Protein AF-A0A2N5S0I3-F1 (afdb_monomer)

Solvent-accessible surface area (backbone atoms only — not comparable to full-atom values): 38624 Å² total; per-residue (Å²): 100,49,62,32,92,34,66,67,57,40,51,52,34,51,76,71,46,48,54,56,57,40,43,75,73,69,25,54,80,53,72,51,59,60,51,45,71,62,30,78,52,90,48,49,40,50,68,74,39,75,43,82,37,72,44,98,67,57,59,81,46,45,40,16,62,63,24,46,56,44,64,47,60,72,86,56,54,69,64,59,71,75,59,86,74,89,84,85,80,82,85,80,83,92,78,94,83,71,90,64,74,63,64,80,65,67,85,49,103,80,73,74,86,73,96,64,52,72,68,46,53,49,79,81,74,84,47,69,39,79,85,39,67,46,60,30,87,74,47,55,67,39,41,63,46,70,42,77,63,81,67,60,88,69,83,73,96,52,75,64,59,63,48,29,37,44,77,58,48,30,79,44,52,42,26,59,54,90,45,59,40,37,42,60,61,71,58,41,46,50,48,46,49,41,46,65,32,30,35,50,75,45,76,40,76,89,75,32,28,45,36,39,78,95,45,66,48,72,71,49,55,66,64,65,95,73,79,80,73,89,71,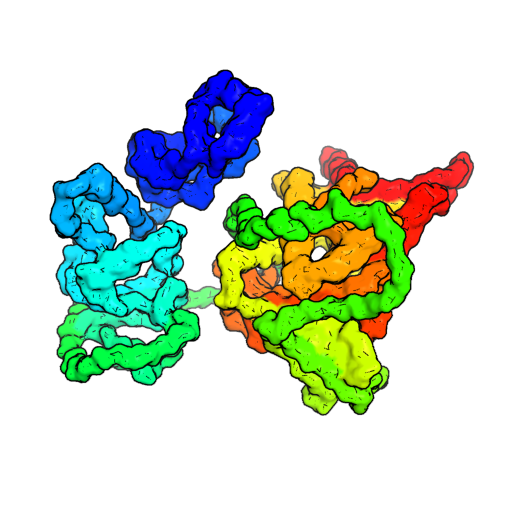92,76,80,92,78,92,80,88,72,80,66,70,71,75,88,89,87,90,86,85,86,86,85,82,91,76,88,85,68,102,76,74,57,62,63,37,57,51,55,51,46,64,68,51,69,60,81,90,68,80,85,76,87,81,72,87,80,80,82,86,88,90,85,85,93,76,90,81,89,84,91,75,89,80,76,80,83,70,75,91,78,81,67,70,42,77,48,64,37,51,76,96,32,63,44,56,89,57,81,87,57,76,58,84,45,74,66,56,46,69,76,66,35,46,82,43,62,63,52,32,37,39,34,22,47,66,93,56,70,70,48,35,43,37,34,50,46,41,55,91,77,48,53,75,59,54,51,48,50,54,49,43,41,51,51,52,56,60,52,43,62,59,37,27,59,68,60,90,79,54,100,41,64,74,43,50,45,41,36,58,52,37,49,40,49,46,92,50,60,65,36,35,34,29,38,68,58,33,46,72,41,46,33,51,33,52,75,68,70,71,61,54,72,68,58,52,48,48,51,39,35,54,44,39,44,51,53,35,51,56,39,39,75,77,40,46,72,57,40,50,55,31,27,48,55,30,58,79,58,68,50,62,34,38,43,52,55,51,77,92,63,86,82,61,94,52,52,35,41,16,19,35,39,41,30,32,65,41,40,19,33,38,67,40,56,54,70,49,64,47,57,63,31,48,36,39,36,38,49,21,40,18,77,90,63,50,58,75,83,59,59,65,56,34,83,66,91,74,63,57,42,66,42,32,41,34,39,44,44,44,30,34,30,43,53,72,55,83,48,58,31,40,36,42,35,38,28,33,37,54,78,43,41,31,32,34,32,64,35,47,30,85,87,46,43,41,36,42,40,38,36,36,52,40,40,43,38,71,32,52,54,33,47,49,28,47,75,73,64,66,32,64,33,72,78,55,91,95,52,78,84,48,72,33,37,76,33,26,43,65,55,44,49,57,51,15,54,54,50,50,62,54,75,78,106

pLDDT: mean 73.98, std 24.2, range [20.58, 98.06]

Radius of gyration: 30.07 Å; Cα contacts (8 Å, |Δi|>4): 1033; chains: 1; bounding box: 73×79×100 Å

Secondary structure (DSSP, 8-state):
-B--SSHHHHHHHHHTTHHHHHHHTTPPB--SS-HHHHT-SS--PPTT-EEEE--S---TTTTSTT-EEEE--HHHHHHHTT-------PPPPP----TTSGGGGTSSS--PPPSS-TTS-B-SSS-B-TTSGGGSTTGGG-SEEEE-STTTT-SS--THHHHHHHHTT--EEEESSSSSEE--HHHHHHHHHHHHTT---EEETTTTEEEETTEEPPPPEESS---------------------------PPPPP-PPPTT-THHHHHHHHHHHTS----S----TTSSS-------------------TTS-EEEEEE-GGGSS-S-TT-SS--HHHHHHHPEEE-SSEEEEEETTS---EEEEEEEGGGS-HHHHHHHHHHHHHHHHHHHHSPB-S--TTEEEEEEEEEEEEE-SSTTEEEEE---HHHHHHHHHTT---HHHHHHHHHHHHHHHHHHHHHH-HHHHHHHHHHHHHTTPPPTT-SSSS----TT---SEEEEEEEEEEE-SB---BS-SSEEEEEEEEE-TTT--TTS-SB--S----EE--EEEGGGTEEE-SSSSSEEEEEEE-TTTS-EEEPPEE-TTS-EEEEEEEEE-BHHHHHHHHHHHTT--BPPPPTTS--PBPEEE-HHHHHHHHHHHHHHHT-

InterPro domains:
  IPR000573 Aconitase A/isopropylmalate dehydratase small subunit, swivel domain [PF00694] (127-175)
  IPR001030 Aconitase/3-isopropylmalate dehydratase large subunit, alpha/beta/alpha domain [PF00330] (1-69)
  IPR015928 Aconitase/3-isopropylmalate dehydratase, swivel [G3DSA:3.20.19.10] (99-224)
  IPR015931 Aconitase/3-isopropylmalate dehydratase large subunit, alpha/beta/alpha, subdomain 1/3 [G3DSA:3.30.499.10] (1-74)
  IPR036008 Aconitase, iron-sulfur domain [SSF53732] (1-69)
  IPR046798 Tet-like 2OG-Fe(II) oxygenase [PF20515] (375-589)
  IPR050075 3-isopropylmalate dehydratase small subunit [PTHR43345] (126-212)

Foldseek 3Di:
DDADQAPVSVVVCVVVVVQVVCVVVVDDYDYHDCQQLQQPPPQADEAPAEEEDCRPDFPACRRHHNYGYDHDHPVPVVVVVVDDDDDDDDDDDDDDDDPNLPVVVVPDPDDDPDPAQRLQDAPSPPHGDCPRQCNDPPNVQDQEAQDLDPPPPPDDPDPSVVVSCVVSNHPYYEYCDDGFWHDHNVVSVVVVVLVVFVWDWDQPPPQQWIDTPVDIGDRTHTQDDDDPPDDDDDDDDDGDDDGDDDDDDDDDDDDDDDDDQPPLPLQLVVLVVVLPPDQDDPDDPPPPPPDDPDDDDDDDDDDDDDPDDDPPQQEAEDAQEPVQLAQPDVVDFFDDPVNLVPFFDEDEAAWYFYHHDPGDTFKIKGFDFPSNDDPSLNSLVSLLLSLVVVVCLWAPWDPDDPWWDDFTKTKAFKDADPALQAGIEGDTDLVSVLVCVVVVNDDPVVNLVSQVSNLQSVLVVCCVRPVPLQVLQQCLCVVLVAAFRSDQDPPDDDDPSGRFGMKMKTKDQIKTTWDFAQFPRQKKKKKKFKAFDSRPDDSPDDGGCNDDFQKDAFWKDQSSRSYIYDPGPRSGMMIMIGRRNPTTMITTGMAHPVNGIMMMMMMGGHHPSSSVSSNCQVVQVSFGDDDPPDDTDHRHYYGNVNSVVSSVVVSVVVVD

Mean predicted aligned error: 19.18 Å

Organism: NCBI:txid200324

Nearest PDB structures (foldseek):
  7cy6-assembly1_A  TM=6.545E-01  e=6.826E-10  Escherichia coli
  7cy4-assembly1_A  TM=6.310E-01  e=7.232E-10  Escherichia coli BL21(DE3)
  7cy8-assembly1_A  TM=5.739E-01  e=5.739E-10  Escherichia coli
  7cy5-assembly1_A  TM=5.444E-01  e=1.148E-09  Escherichia coli
  8h68-assembly1_A  TM=5.469E-01  e=3.647E-03  Escherichia coli

Sequence (656 aa):
MVVPGSGLVKLQAEEEGLDCIFKDAGFDWREAGYSMWLGMNPDQLKPGERCASTSNRNFEGRQGPGGRTRALRWLLLLPSMADSPTLEISKPPLEYTSPKLLVKQLDRPSLRPSTVPFPALSTGKEELIPDFVLNREPFNQAKILIVTGPNFGCGSSREHAPWALLDFGVTCVIATRMLPLILPQKEVDQLARLASEGNEVEVDLVNQQVRAADFVSPPWRMANNWSLDPVDWDHGNFGAKFVFSGGNQYIPPPRGRRSRRGYCMRRFERYRQNALAPHVASGSTTAALENNEEDLRDGDSNSDTEATSDPNDGTHFYFVPRYRQEDPEPGEPITTPETLAARYKRLSFGRVVIAPRGGESFCKASWIPFDTMSPEETLGWQKLVCYLIERTHYVNEVEVNGSLLGGCMWADGWRKSTTRAESFGRYCSVTKLVLLMSLAQYNQQDEAAAAREATEFIAKSLMLVSPGVFEAYRKILIDNNLPAMAHMEYPTPYNTFDFASFLTFTMYDFYNAPHKDSDKNFWTLVIWIPIFNPLTSKDDDPILADVGFDMVGGQFTFRDFQVYLDLKEVLGVTVCIFKSTEVKHQTLPGSSPSKKYTRIGFSCQMSQRMTEAVIAHLNGTAKKANKKGKGPAKAKVAGQQKQIENAERALKKQKK

Structure (mmCIF, N/CA/C/O backbone):
data_AF-A0A2N5S0I3-F1
#
_entry.id   AF-A0A2N5S0I3-F1
#
loop_
_atom_site.group_PDB
_atom_site.id
_atom_site.type_symbol
_atom_site.label_atom_id
_atom_site.label_alt_id
_atom_site.label_comp_id
_atom_site.label_asym_id
_atom_site.label_entity_id
_atom_site.label_seq_id
_atom_site.pdbx_PDB_ins_code
_atom_site.Cartn_x
_atom_site.Cartn_y
_atom_site.Cartn_z
_atom_site.occupancy
_atom_site.B_iso_or_equiv
_atom_site.auth_seq_id
_atom_site.auth_comp_id
_atom_site.auth_asym_id
_atom_site.auth_atom_id
_atom_site.pdbx_PDB_model_num
ATOM 1 N N . MET A 1 1 ? -36.299 12.882 -12.764 1.00 85.56 1 MET A N 1
ATOM 2 C CA . MET A 1 1 ? -36.358 11.557 -13.422 1.00 85.56 1 MET A CA 1
ATOM 3 C C . MET A 1 1 ? -35.409 10.581 -12.740 1.00 85.56 1 MET A C 1
ATOM 5 O O . MET A 1 1 ? -34.348 11.011 -12.298 1.00 85.56 1 MET A O 1
ATOM 9 N N . VAL A 1 2 ? -35.766 9.300 -12.695 1.00 88.19 2 VAL A N 1
ATOM 10 C CA . VAL A 1 2 ? -34.923 8.172 -12.275 1.00 88.19 2 VAL A CA 1
ATOM 11 C C . VAL A 1 2 ? -34.934 7.126 -13.391 1.00 88.19 2 VAL A C 1
ATOM 13 O O . VAL A 1 2 ? -35.965 6.891 -14.019 1.00 88.19 2 VAL A O 1
ATOM 16 N N . VAL A 1 3 ? -33.772 6.531 -13.659 1.00 89.50 3 VAL A N 1
ATOM 17 C CA . VAL A 1 3 ? -33.562 5.541 -14.722 1.00 89.50 3 VAL A CA 1
ATOM 18 C C . VAL A 1 3 ? -32.830 4.346 -14.099 1.00 89.50 3 VAL A C 1
ATOM 20 O O . VAL A 1 3 ? -31.669 4.507 -13.710 1.00 89.50 3 VAL A O 1
ATOM 23 N N . PRO A 1 4 ? -33.478 3.179 -13.938 1.00 86.06 4 PRO A N 1
ATOM 24 C CA . PRO A 1 4 ? -32.843 1.993 -13.367 1.00 86.06 4 PRO A CA 1
ATOM 25 C C . PRO A 1 4 ? -31.679 1.478 -14.225 1.00 86.06 4 PRO A C 1
ATOM 27 O O . PRO A 1 4 ? -31.696 1.578 -15.452 1.00 86.06 4 PRO A O 1
ATOM 30 N N . GLY A 1 5 ? -30.662 0.897 -13.581 1.00 81.94 5 GLY A N 1
ATOM 31 C CA . GLY A 1 5 ? -29.480 0.368 -14.276 1.00 81.94 5 GLY A CA 1
ATOM 32 C C . GLY A 1 5 ? -29.733 -0.929 -15.057 1.00 81.94 5 GLY A C 1
ATOM 33 O O . GLY A 1 5 ? -29.006 -1.227 -16.000 1.00 81.94 5 GLY A O 1
ATOM 34 N N . SER A 1 6 ? -30.761 -1.692 -14.681 1.00 86.88 6 SER A N 1
ATOM 35 C CA . SER A 1 6 ? -31.207 -2.912 -15.361 1.00 86.88 6 SER A CA 1
ATOM 36 C C . SER A 1 6 ? -32.689 -3.172 -15.072 1.00 86.88 6 SER A C 1
ATOM 38 O O . SER A 1 6 ? -33.254 -2.587 -14.145 1.00 86.88 6 SER A O 1
ATOM 40 N N . GLY A 1 7 ? -33.316 -4.069 -15.841 1.00 87.75 7 GLY A N 1
ATOM 41 C CA . GLY A 1 7 ? -34.689 -4.515 -15.572 1.00 87.75 7 GLY A CA 1
ATOM 42 C C . GLY A 1 7 ? -34.838 -5.203 -14.210 1.00 87.75 7 GLY A C 1
ATOM 43 O O . GLY A 1 7 ? -35.818 -4.964 -13.521 1.00 87.75 7 GLY A O 1
ATOM 44 N N . LEU A 1 8 ? -33.833 -5.971 -13.771 1.00 86.25 8 LEU A N 1
ATOM 45 C CA . LEU A 1 8 ? -33.833 -6.624 -12.453 1.00 86.25 8 LEU A CA 1
ATOM 46 C C . LEU A 1 8 ? -33.820 -5.603 -11.305 1.00 86.25 8 LEU A C 1
ATOM 48 O O . LEU A 1 8 ? -34.614 -5.712 -10.380 1.00 86.25 8 LEU A O 1
ATOM 52 N N . VAL A 1 9 ? -32.976 -4.567 -11.402 1.00 88.62 9 VAL A N 1
ATOM 53 C CA . VAL A 1 9 ? -32.937 -3.475 -10.410 1.00 88.62 9 VAL A CA 1
ATOM 54 C C . VAL A 1 9 ? -34.246 -2.684 -10.405 1.00 88.62 9 VAL A C 1
ATOM 56 O O . VAL A 1 9 ? -34.667 -2.219 -9.352 1.00 88.62 9 VAL A O 1
ATOM 59 N N . LYS A 1 10 ? -34.899 -2.532 -11.565 1.00 91.12 10 LYS A N 1
ATOM 60 C CA . LYS A 1 10 ? -36.222 -1.906 -11.652 1.00 91.12 10 LYS A CA 1
ATOM 61 C C . LYS A 1 10 ? -37.279 -2.732 -10.913 1.00 91.12 10 LYS A C 1
ATOM 63 O O . LYS A 1 10 ? -37.945 -2.176 -10.051 1.00 91.12 10 LYS A O 1
ATOM 68 N N . LEU A 1 11 ? -37.381 -4.027 -11.219 1.00 90.31 11 LEU A N 1
ATOM 69 C CA . LEU A 1 11 ? -38.346 -4.939 -10.596 1.00 90.31 11 LEU A CA 1
ATOM 70 C C . LEU A 1 11 ? -38.172 -4.975 -9.074 1.00 90.31 11 LEU A C 1
ATOM 72 O O . LEU A 1 11 ? -39.132 -4.730 -8.357 1.00 90.31 11 LEU A O 1
ATOM 76 N N . GLN A 1 12 ? -36.941 -5.155 -8.585 1.00 91.81 12 GLN A N 1
ATOM 77 C CA . GLN A 1 12 ? -36.660 -5.131 -7.148 1.00 91.81 12 GLN A CA 1
ATOM 78 C C . GLN A 1 12 ? -37.037 -3.782 -6.507 1.00 91.81 12 GLN A C 1
ATOM 80 O O . GLN A 1 12 ? -37.639 -3.751 -5.440 1.00 91.81 12 GLN A O 1
ATOM 85 N N . ALA A 1 13 ? -36.728 -2.651 -7.152 1.00 90.31 13 ALA A N 1
ATOM 86 C CA . ALA A 1 13 ? -37.087 -1.332 -6.628 1.00 90.31 13 ALA A CA 1
ATOM 87 C C . ALA A 1 13 ? -38.607 -1.065 -6.630 1.00 90.31 13 ALA A C 1
ATOM 89 O O . ALA A 1 13 ? -39.081 -0.266 -5.825 1.00 90.31 13 ALA A O 1
ATOM 90 N N . GLU A 1 14 ? -39.362 -1.711 -7.520 1.00 93.88 14 GLU A N 1
ATOM 91 C CA . GLU A 1 14 ? -40.829 -1.672 -7.566 1.00 93.88 14 GLU A CA 1
ATOM 92 C C . GLU A 1 14 ? -41.446 -2.613 -6.511 1.00 93.88 14 GLU A C 1
ATOM 94 O O . GLU A 1 14 ? -42.393 -2.225 -5.831 1.00 93.88 14 GLU A O 1
ATOM 99 N N . GLU A 1 15 ? -40.861 -3.793 -6.276 1.00 93.06 15 GLU A N 1
ATOM 100 C CA . GLU A 1 15 ? -41.218 -4.695 -5.165 1.00 93.06 15 GLU A CA 1
ATOM 101 C C . GLU A 1 15 ? -40.942 -4.066 -3.785 1.00 93.06 15 GLU A C 1
ATOM 103 O O . GLU A 1 15 ? -41.744 -4.204 -2.862 1.00 93.06 15 GLU A O 1
ATOM 108 N N . GLU A 1 16 ? -39.841 -3.319 -3.649 1.00 92.25 16 GLU A N 1
ATOM 109 C CA . GLU A 1 16 ? -39.495 -2.534 -2.455 1.00 92.25 16 GLU A CA 1
ATOM 110 C C . GLU A 1 16 ? -40.288 -1.207 -2.344 1.00 92.25 16 GLU A C 1
ATOM 112 O O . GLU A 1 16 ? -40.135 -0.474 -1.363 1.00 92.25 16 GLU A O 1
ATOM 117 N N . GLY A 1 17 ? -41.137 -0.873 -3.327 1.00 90.81 17 GLY A N 1
ATOM 118 C CA . GLY A 1 17 ? -41.983 0.332 -3.341 1.00 90.81 17 GLY A CA 1
ATOM 119 C C . GLY A 1 17 ? -41.231 1.663 -3.495 1.00 90.81 17 GLY A C 1
ATOM 120 O O . GLY A 1 17 ? -41.794 2.737 -3.256 1.00 90.81 17 GLY A O 1
ATOM 121 N N . LEU A 1 18 ? -39.954 1.624 -3.886 1.00 88.56 18 LEU A N 1
ATOM 122 C CA . LEU A 1 18 ? -39.118 2.811 -4.082 1.00 88.56 18 LEU A CA 1
ATOM 123 C C . LEU A 1 18 ? -39.609 3.661 -5.259 1.00 88.56 18 LEU A C 1
ATOM 125 O O . LEU A 1 18 ? -39.498 4.887 -5.224 1.00 88.56 18 LEU A O 1
ATOM 129 N N . ASP A 1 19 ? -40.167 3.028 -6.291 1.00 91.81 19 ASP A N 1
ATOM 130 C CA . ASP A 1 19 ? -40.729 3.708 -7.458 1.00 91.81 19 ASP A CA 1
ATOM 131 C C . ASP A 1 19 ? -41.844 4.693 -7.066 1.00 91.81 19 ASP A C 1
ATOM 133 O O . ASP A 1 19 ? -41.875 5.816 -7.570 1.00 91.81 19 ASP A O 1
ATOM 137 N N . CYS A 1 20 ? -42.709 4.303 -6.125 1.00 89.56 20 CYS A N 1
ATOM 138 C CA . CYS A 1 20 ? -43.779 5.124 -5.571 1.00 89.56 20 CYS A CA 1
ATOM 139 C C . CYS A 1 20 ? -43.190 6.336 -4.843 1.00 89.56 20 CYS A C 1
ATOM 141 O O . CYS A 1 20 ? -43.544 7.468 -5.161 1.00 89.56 20 CYS A O 1
ATOM 143 N N . ILE A 1 21 ? -42.197 6.120 -3.972 1.00 88.12 21 ILE A N 1
ATOM 144 C CA . ILE A 1 21 ? -41.505 7.195 -3.239 1.00 88.12 21 ILE A CA 1
ATOM 145 C C . ILE A 1 21 ? -40.882 8.218 -4.205 1.00 88.12 21 ILE A C 1
ATOM 147 O O . ILE A 1 21 ? -40.972 9.426 -3.979 1.00 88.12 21 ILE A O 1
ATOM 151 N N . PHE A 1 22 ? -40.264 7.766 -5.302 1.00 85.19 22 PHE A N 1
ATOM 152 C CA . PHE A 1 22 ? -39.682 8.672 -6.295 1.00 85.19 22 PHE A CA 1
ATOM 153 C C . PHE A 1 22 ? -40.739 9.393 -7.146 1.00 85.19 22 PHE A C 1
ATOM 155 O O . PHE A 1 22 ? -40.568 10.582 -7.425 1.00 85.19 22 PHE A O 1
ATOM 162 N N . LYS A 1 23 ? -41.836 8.724 -7.525 1.00 88.94 23 LYS A N 1
ATOM 163 C CA . LYS A 1 23 ? -42.968 9.345 -8.240 1.00 88.94 23 LYS A CA 1
ATOM 164 C C . LYS A 1 23 ? -43.645 10.419 -7.382 1.00 88.94 23 LYS A C 1
ATOM 166 O O . LYS A 1 23 ? -43.850 11.528 -7.871 1.00 88.94 23 LYS A O 1
ATOM 171 N N . ASP A 1 24 ? -43.890 10.134 -6.104 1.00 85.00 24 ASP A N 1
ATOM 172 C CA . ASP A 1 24 ? -44.462 11.073 -5.129 1.00 85.00 24 ASP A CA 1
ATOM 173 C C . ASP A 1 24 ? -43.544 12.284 -4.893 1.00 85.00 24 ASP A C 1
ATOM 175 O O . ASP A 1 24 ? -44.010 13.414 -4.754 1.00 85.00 24 ASP A O 1
ATOM 179 N N . ALA A 1 25 ? -42.223 12.078 -4.940 1.00 77.19 25 ALA A N 1
ATOM 180 C CA . ALA A 1 25 ? -41.222 13.147 -4.923 1.00 77.19 25 ALA A CA 1
ATOM 181 C C . ALA A 1 25 ? -41.083 13.908 -6.266 1.00 77.19 25 ALA A C 1
ATOM 183 O O . ALA A 1 25 ? -40.170 14.723 -6.419 1.00 77.19 25 ALA A O 1
ATOM 184 N N . GLY A 1 26 ? -41.954 13.655 -7.250 1.00 83.88 26 GLY A N 1
ATOM 185 C CA . GLY A 1 26 ? -41.998 14.364 -8.533 1.00 83.88 26 GLY A CA 1
ATOM 186 C C . GLY A 1 26 ? -40.985 13.889 -9.582 1.00 83.88 26 GLY A C 1
ATOM 187 O O . GLY A 1 26 ? -40.691 14.623 -10.528 1.00 83.88 26 GLY A O 1
ATOM 188 N N . PHE A 1 27 ? -40.416 12.687 -9.445 1.00 83.81 27 PHE A N 1
ATOM 189 C CA . PHE A 1 27 ? -39.495 12.134 -10.439 1.00 83.81 27 PHE A CA 1
ATOM 190 C C . PHE A 1 27 ? -40.229 11.256 -11.458 1.00 83.81 27 PHE A C 1
ATOM 192 O O . PHE A 1 27 ? -40.819 10.243 -11.096 1.00 83.81 27 PHE A O 1
ATOM 199 N N . ASP A 1 28 ? -40.046 11.537 -12.755 1.00 86.50 28 ASP A N 1
ATOM 200 C CA . ASP A 1 28 ? -40.369 10.549 -13.792 1.00 86.50 28 ASP A CA 1
ATOM 201 C C . ASP A 1 28 ? -39.620 9.232 -13.537 1.00 86.50 28 ASP A C 1
ATOM 203 O O . ASP A 1 28 ? -38.385 9.211 -13.583 1.00 86.50 28 ASP A O 1
ATOM 207 N N . TRP A 1 29 ? -40.345 8.136 -13.340 1.00 90.12 29 TRP A N 1
ATOM 208 C CA . TRP A 1 29 ? -39.787 6.786 -13.302 1.00 90.12 29 TRP A CA 1
ATOM 209 C C . TRP A 1 29 ? -39.716 6.224 -14.727 1.00 90.12 29 TRP A C 1
ATOM 211 O O . TRP A 1 29 ? -40.718 6.243 -15.444 1.00 90.12 29 TRP A O 1
ATOM 221 N N . ARG A 1 30 ? -38.535 5.789 -15.181 1.00 87.75 30 ARG A N 1
ATOM 222 C CA . ARG A 1 30 ? -38.295 5.369 -16.576 1.00 87.75 30 ARG A CA 1
ATOM 223 C C . ARG A 1 30 ? -37.943 3.886 -16.692 1.00 87.75 30 ARG A C 1
ATOM 225 O O . ARG A 1 30 ? -37.594 3.234 -15.712 1.00 87.75 30 ARG A O 1
ATOM 232 N N . GLU A 1 31 ? -38.000 3.368 -17.917 1.00 87.12 31 GLU A N 1
ATOM 233 C CA . GLU A 1 31 ? -37.421 2.062 -18.243 1.00 87.12 31 GLU A CA 1
ATOM 234 C C . GLU A 1 31 ? -35.901 2.052 -18.078 1.00 87.12 31 GLU A C 1
ATOM 236 O O . GLU A 1 31 ? -35.237 3.084 -18.210 1.00 87.12 31 GLU A O 1
ATOM 241 N N . ALA A 1 32 ? -35.348 0.867 -17.820 1.00 84.38 32 ALA A N 1
ATOM 242 C CA . ALA A 1 32 ? -33.910 0.682 -17.720 1.00 84.38 32 ALA A CA 1
ATOM 243 C C . ALA A 1 32 ? -33.221 0.946 -19.070 1.00 84.38 32 ALA A C 1
ATOM 245 O O . ALA A 1 32 ? -33.622 0.413 -20.105 1.00 84.38 32 ALA A O 1
ATOM 246 N N . GLY A 1 33 ? -32.165 1.762 -19.070 1.00 78.75 33 GLY A N 1
ATOM 247 C CA . GLY A 1 33 ? -31.430 2.098 -20.289 1.00 78.75 33 GLY A CA 1
ATOM 248 C C . GLY A 1 33 ? -30.601 3.375 -20.177 1.00 78.75 33 GLY A C 1
ATOM 249 O O . GLY A 1 33 ? -30.494 3.993 -19.122 1.00 78.75 33 GLY A O 1
ATOM 250 N N . TYR A 1 34 ? -29.998 3.797 -21.290 1.00 72.81 34 TYR A N 1
ATOM 251 C CA . TYR A 1 34 ? -29.042 4.908 -21.271 1.00 72.81 34 TYR A CA 1
ATOM 252 C C . TYR A 1 34 ? -29.669 6.307 -21.142 1.00 72.81 34 TYR A C 1
ATOM 254 O O . TYR A 1 34 ? -28.993 7.205 -20.644 1.00 72.81 34 TYR A O 1
ATOM 262 N N . SER A 1 35 ? -30.916 6.520 -21.591 1.00 83.56 35 SER A N 1
ATOM 263 C CA . SER A 1 35 ? -31.667 7.789 -21.447 1.00 83.56 35 SER A CA 1
ATOM 264 C C . SER A 1 35 ? -30.775 9.045 -21.647 1.00 83.56 35 SER A C 1
ATOM 266 O O . SER A 1 35 ? -30.000 9.124 -22.608 1.00 83.56 35 SER A O 1
ATOM 268 N N . MET A 1 36 ? -30.825 10.015 -20.731 1.00 80.31 36 MET A N 1
ATOM 269 C CA . MET A 1 36 ? -30.060 11.264 -20.757 1.00 80.31 36 MET A CA 1
ATOM 270 C C . MET A 1 36 ? -28.537 11.073 -20.586 1.00 80.31 36 MET A C 1
ATOM 272 O O . MET A 1 36 ? -27.777 11.971 -20.936 1.00 80.31 36 MET A O 1
ATOM 276 N N . TRP A 1 37 ? -28.031 9.930 -20.097 1.00 75.06 37 TRP A N 1
ATOM 277 C CA . TRP A 1 37 ? -26.577 9.663 -20.008 1.00 75.06 37 TRP A CA 1
ATOM 278 C C . TRP A 1 37 ? -25.923 9.544 -21.396 1.00 75.06 37 TRP A C 1
ATOM 280 O O . TRP A 1 37 ? -24.782 9.983 -21.616 1.00 75.06 37 TRP A O 1
ATOM 290 N N . LEU A 1 38 ? -26.665 8.966 -22.347 1.00 72.75 38 LEU A N 1
ATOM 291 C CA . LEU A 1 38 ? -26.295 8.935 -23.760 1.00 72.75 38 LEU A CA 1
ATOM 292 C C . LEU A 1 38 ? -26.953 10.066 -24.555 1.00 72.75 38 LEU A C 1
ATOM 294 O O . LEU A 1 38 ? -26.378 10.466 -25.562 1.00 72.75 38 LEU A O 1
ATOM 298 N N . GLY A 1 39 ? -28.087 10.623 -24.114 1.00 67.31 39 GLY A N 1
ATOM 299 C CA . GLY A 1 39 ? -28.707 11.821 -24.700 1.00 67.31 39 GLY A CA 1
ATOM 300 C C . GLY A 1 39 ? -29.054 11.667 -26.184 1.00 67.31 39 GLY A C 1
ATOM 301 O O . GLY A 1 39 ? -28.831 12.592 -26.961 1.00 67.31 39 GLY A O 1
ATOM 302 N N . MET A 1 40 ? -29.483 10.468 -26.588 1.00 64.94 40 MET A N 1
ATOM 303 C CA . MET A 1 40 ? -29.956 10.153 -27.948 1.00 64.94 40 MET A CA 1
ATOM 304 C C . MET A 1 40 ? -31.487 10.054 -28.025 1.00 64.94 40 MET A C 1
ATOM 306 O O . MET A 1 40 ? -32.068 10.327 -29.071 1.00 64.94 40 MET A O 1
ATOM 310 N N . ASN A 1 41 ? -32.130 9.749 -26.897 1.00 70.12 41 ASN A N 1
ATOM 311 C CA . ASN A 1 41 ? -33.582 9.685 -26.735 1.00 70.12 41 ASN A CA 1
ATOM 312 C C . ASN A 1 41 ? -34.166 11.111 -26.560 1.00 70.12 41 ASN A C 1
ATOM 314 O O . ASN A 1 41 ? -33.388 12.064 -26.456 1.00 70.12 41 ASN A O 1
ATOM 318 N N . PRO A 1 42 ? -35.500 11.295 -26.468 1.00 75.25 42 PRO A N 1
ATOM 319 C CA . PRO A 1 42 ? -36.114 12.596 -26.154 1.00 75.25 42 PRO A CA 1
ATOM 320 C C . PRO A 1 42 ? -35.674 13.218 -24.815 1.00 75.25 42 PRO A C 1
ATOM 322 O O . PRO A 1 42 ? -35.880 14.408 -24.599 1.00 75.25 42 PRO A O 1
ATOM 325 N N . ASP A 1 43 ? -35.041 12.431 -23.940 1.00 80.62 43 ASP A N 1
ATOM 326 C CA . ASP A 1 43 ? -34.468 12.854 -22.659 1.00 80.62 43 ASP A CA 1
ATOM 327 C C . ASP A 1 43 ? -33.201 13.711 -22.865 1.00 80.62 43 ASP A C 1
ATOM 329 O O . ASP A 1 43 ? -32.067 13.240 -22.720 1.00 80.62 43 ASP A O 1
ATOM 333 N N . GLN A 1 44 ? -33.400 14.971 -23.255 1.00 79.69 44 GLN A N 1
ATOM 334 C CA . GLN A 1 44 ? -32.355 15.964 -23.519 1.00 79.69 44 GLN A CA 1
ATOM 335 C C . GLN A 1 44 ? -32.691 17.310 -22.869 1.00 79.69 44 GLN A C 1
ATOM 337 O O . GLN A 1 44 ? -33.843 17.738 -22.846 1.00 79.69 44 GLN A O 1
ATOM 342 N N . LEU A 1 45 ? -31.653 18.001 -22.402 1.00 79.69 45 LEU A N 1
ATOM 343 C CA . LEU A 1 45 ? -31.714 19.376 -21.921 1.00 79.69 45 LEU A CA 1
ATOM 344 C C . LEU A 1 45 ? -31.889 20.349 -23.086 1.00 79.69 45 LEU A C 1
ATOM 346 O O . LEU A 1 45 ? -31.227 20.232 -24.123 1.00 79.69 45 LEU A O 1
ATOM 350 N N . LYS A 1 46 ? -32.727 21.361 -22.887 1.00 82.25 46 LYS A N 1
ATOM 351 C CA . LYS A 1 46 ? -32.843 22.502 -23.799 1.00 82.25 46 LYS A CA 1
ATOM 352 C C . LYS A 1 46 ? -31.702 23.503 -23.554 1.00 82.25 46 LYS A C 1
ATOM 354 O O . LYS A 1 46 ? -31.108 23.514 -22.470 1.00 82.25 46 LYS A O 1
ATOM 359 N N . PRO A 1 47 ? -31.399 24.388 -24.522 1.00 79.56 47 PRO A N 1
ATOM 360 C CA . PRO A 1 47 ? -30.410 25.443 -24.332 1.00 79.56 47 PRO A CA 1
ATOM 361 C C . PRO A 1 47 ? -30.686 26.275 -23.071 1.00 79.56 47 PRO A C 1
ATOM 363 O O . PRO A 1 47 ? -31.789 26.784 -22.884 1.00 79.56 47 PRO A O 1
ATOM 366 N N . GLY A 1 48 ? -29.681 26.415 -22.204 1.00 72.06 48 GLY A N 1
ATOM 367 C CA . GLY A 1 48 ? -29.783 27.153 -20.940 1.00 72.06 48 GLY A CA 1
ATOM 368 C C . GLY A 1 48 ? -30.310 26.352 -19.741 1.00 72.06 48 GLY A C 1
ATOM 369 O O . GLY A 1 48 ? -30.077 26.778 -18.606 1.00 72.06 48 GLY A O 1
ATOM 370 N N . GLU A 1 49 ? -30.940 25.188 -19.944 1.00 78.88 49 GLU A N 1
ATOM 371 C CA . GLU A 1 49 ? -31.350 24.312 -18.839 1.00 78.88 49 GLU A CA 1
ATOM 372 C C . GLU A 1 49 ? -30.120 23.751 -18.100 1.00 78.88 49 GLU A C 1
ATOM 374 O O . GLU A 1 49 ? -29.062 23.481 -18.685 1.00 78.88 49 GLU A O 1
ATOM 379 N N . ARG A 1 50 ? -30.253 23.592 -16.778 1.00 74.62 50 ARG A N 1
ATOM 380 C CA . ARG A 1 50 ? -29.202 23.077 -15.892 1.00 74.62 50 ARG A CA 1
ATOM 381 C C . ARG A 1 50 ? -29.633 21.740 -15.301 1.00 74.62 50 ARG A C 1
ATOM 383 O O . ARG A 1 50 ? -30.756 21.614 -14.828 1.00 74.62 50 ARG A O 1
ATOM 390 N N . CYS A 1 51 ? -28.725 20.771 -15.279 1.00 78.31 51 CYS A N 1
ATOM 391 C CA . CYS A 1 51 ? -28.972 19.440 -14.737 1.00 78.31 51 CYS A CA 1
ATOM 392 C C . CYS A 1 51 ? -27.972 19.083 -13.634 1.00 78.31 51 CYS A C 1
ATOM 394 O O . CYS A 1 51 ? -26.771 19.332 -13.754 1.00 78.31 51 CYS A O 1
ATOM 396 N N . ALA A 1 52 ? -28.478 18.439 -12.588 1.00 73.69 52 ALA A N 1
ATOM 397 C CA . ALA A 1 52 ? -27.705 17.653 -11.641 1.00 73.69 52 ALA A CA 1
ATOM 398 C C . ALA A 1 52 ? -27.918 16.171 -11.989 1.00 73.69 52 ALA A C 1
ATOM 400 O O . ALA A 1 52 ? -29.060 15.722 -12.056 1.00 73.69 52 ALA A O 1
ATOM 401 N N . SER A 1 53 ? -26.848 15.414 -12.243 1.00 74.31 53 SER A N 1
ATOM 402 C CA . SER A 1 53 ? -26.960 14.027 -12.721 1.00 74.31 53 SER A CA 1
ATOM 403 C C . SER A 1 53 ? -25.964 13.092 -12.043 1.00 74.31 53 SER A C 1
ATOM 405 O O . SER A 1 53 ? -24.818 13.468 -11.816 1.00 74.31 53 SER A O 1
ATOM 407 N N . THR A 1 54 ? -26.367 11.846 -11.787 1.00 73.31 54 THR A N 1
ATOM 408 C CA . THR A 1 54 ? -25.475 10.758 -11.340 1.00 73.31 54 THR A CA 1
ATOM 409 C C . THR A 1 54 ? -24.609 10.172 -12.462 1.00 73.31 54 THR A C 1
ATOM 411 O O . THR A 1 54 ? -23.821 9.258 -12.228 1.00 73.31 54 THR A O 1
ATOM 414 N N . SER A 1 55 ? -24.724 10.690 -13.690 1.00 71.38 55 SER A N 1
ATOM 415 C CA . SER A 1 55 ? -23.918 10.276 -14.839 1.00 71.38 55 SER A CA 1
ATOM 416 C C . SER A 1 55 ? -22.422 10.548 -14.650 1.00 71.38 55 SER A C 1
ATOM 418 O O . SER A 1 55 ? -22.033 11.665 -14.315 1.00 71.38 55 SER A O 1
ATOM 420 N N . ASN A 1 56 ? -21.572 9.590 -15.025 1.00 66.12 56 ASN A N 1
ATOM 421 C CA . ASN A 1 56 ? -20.109 9.726 -14.992 1.00 66.12 56 ASN A CA 1
ATOM 422 C C . ASN A 1 56 ? -19.491 10.615 -16.103 1.00 66.12 56 ASN A C 1
ATOM 424 O O . ASN A 1 56 ? -18.270 10.653 -16.225 1.00 66.12 56 ASN A O 1
ATOM 428 N N . ARG A 1 57 ? -20.289 11.288 -16.952 1.00 65.81 57 ARG A N 1
ATOM 429 C CA . ARG A 1 57 ? -19.808 12.085 -18.102 1.00 65.81 57 ARG A CA 1
ATOM 430 C C . ARG A 1 57 ? -20.693 13.304 -18.364 1.00 65.81 57 ARG A C 1
ATOM 432 O O . ARG A 1 57 ? -21.871 13.135 -18.661 1.00 65.81 57 ARG A O 1
ATOM 439 N N . ASN A 1 58 ? -20.108 14.502 -18.368 1.00 73.25 58 ASN A N 1
ATOM 440 C CA . ASN A 1 58 ? -20.811 15.778 -18.567 1.00 73.25 58 ASN A CA 1
ATOM 441 C C . ASN A 1 58 ? -20.172 16.698 -19.635 1.00 73.25 58 ASN A C 1
ATOM 443 O O . ASN A 1 58 ? -20.282 17.917 -19.535 1.00 73.25 58 ASN A O 1
ATOM 447 N N . PHE A 1 59 ? -19.514 16.123 -20.652 1.00 68.44 59 PHE A N 1
ATOM 448 C CA . PHE A 1 59 ? -18.955 16.862 -21.798 1.00 68.44 59 PHE A CA 1
ATOM 449 C C . PHE A 1 59 ? -19.972 17.821 -22.445 1.00 68.44 59 PHE A C 1
ATOM 451 O O . PHE A 1 59 ? -21.171 17.530 -22.481 1.00 68.44 59 PHE A O 1
ATOM 458 N N . GLU A 1 60 ? -19.500 18.937 -23.006 1.00 64.19 60 GLU A N 1
ATOM 459 C CA . GLU A 1 60 ? -20.374 19.936 -23.629 1.00 64.19 60 GLU A CA 1
ATOM 460 C C . GLU A 1 60 ? -21.230 19.332 -24.760 1.00 64.19 60 GLU A C 1
ATOM 462 O O . GLU A 1 60 ? -20.797 18.471 -25.532 1.00 64.19 60 GLU A O 1
ATOM 467 N N . GLY A 1 61 ? -22.509 19.716 -24.795 1.00 66.75 61 GLY A N 1
ATOM 468 C CA . GLY A 1 61 ? -23.499 19.164 -25.722 1.00 66.75 61 GLY A CA 1
ATOM 469 C C . GLY A 1 61 ? -23.863 17.688 -25.493 1.00 66.75 61 GLY A C 1
ATOM 470 O O . GLY A 1 61 ? -24.734 17.173 -26.195 1.00 66.75 61 GLY A O 1
ATOM 471 N N . ARG A 1 62 ? -23.262 16.974 -24.519 1.00 72.50 62 ARG A N 1
ATOM 472 C CA . ARG A 1 62 ? -23.530 15.537 -24.305 1.00 72.50 62 ARG A CA 1
ATOM 473 C C . ARG A 1 62 ? -24.993 15.257 -23.984 1.00 72.50 62 ARG A C 1
ATOM 475 O O . ARG A 1 62 ? -25.530 14.283 -24.502 1.00 72.50 62 ARG A O 1
ATOM 482 N N . GLN A 1 63 ? -25.634 16.077 -23.163 1.00 75.75 63 GLN A N 1
ATOM 483 C CA . GLN A 1 63 ? -26.991 15.801 -22.673 1.00 75.75 63 GLN A CA 1
ATOM 484 C C . GLN A 1 63 ? -28.036 16.757 -23.259 1.00 75.75 63 GLN A C 1
ATOM 486 O O . GLN A 1 63 ? -29.158 16.796 -22.779 1.00 75.75 63 GLN A O 1
ATOM 491 N N . GLY A 1 64 ? -27.666 17.506 -24.301 1.00 77.94 64 GLY A N 1
ATOM 492 C CA . GLY A 1 64 ? -28.493 18.521 -24.950 1.00 77.94 64 GLY A CA 1
ATOM 493 C C . GLY A 1 64 ? -27.637 19.707 -25.423 1.00 77.94 64 GLY A C 1
ATOM 494 O O . GLY A 1 64 ? -26.788 20.168 -24.652 1.00 77.94 64 GLY A O 1
ATOM 495 N N . PRO A 1 65 ? -27.791 20.211 -26.663 1.00 71.50 65 PRO A N 1
ATOM 496 C CA . PRO A 1 65 ? -27.060 21.390 -27.132 1.00 71.50 65 PRO A CA 1
ATOM 497 C C . PRO A 1 65 ? -27.345 22.622 -26.259 1.00 71.50 65 PRO A C 1
ATOM 499 O O . PRO A 1 65 ? -28.498 22.973 -26.025 1.00 71.50 65 PRO A O 1
ATOM 502 N N . GLY A 1 66 ? -26.297 23.280 -25.757 1.00 65.00 66 GLY A N 1
ATOM 503 C CA . GLY A 1 66 ? -26.418 24.450 -24.875 1.00 65.00 66 GLY A CA 1
ATOM 504 C C . GLY A 1 66 ? -26.954 24.171 -23.459 1.00 65.00 66 GLY A C 1
ATOM 505 O O . GLY A 1 66 ? -27.071 25.112 -22.671 1.00 65.00 66 GLY A O 1
ATOM 506 N N . GLY A 1 67 ? -27.274 22.918 -23.119 1.00 76.12 67 GLY A N 1
ATOM 507 C CA . GLY A 1 67 ? -27.595 22.496 -21.753 1.00 76.12 67 GLY A CA 1
ATOM 508 C C . GLY A 1 67 ? -26.332 22.340 -20.898 1.00 76.12 67 GLY A C 1
ATOM 509 O O . GLY A 1 67 ? -25.250 22.060 -21.416 1.00 76.12 67 GLY A O 1
ATOM 510 N N . ARG A 1 68 ? -26.448 22.522 -19.576 1.00 71.81 68 ARG A N 1
ATOM 511 C CA . ARG A 1 68 ? -25.307 22.457 -18.640 1.00 71.81 68 ARG A CA 1
ATOM 512 C C . ARG A 1 68 ? -25.520 21.392 -17.567 1.00 71.81 68 ARG A C 1
ATOM 514 O O . ARG A 1 68 ? -26.346 21.590 -16.678 1.00 71.81 68 ARG A O 1
ATOM 521 N N . THR A 1 69 ? -24.729 20.318 -17.579 1.00 71.44 69 THR A N 1
ATOM 522 C CA . THR A 1 69 ? -24.801 19.285 -16.530 1.00 71.44 69 THR A CA 1
ATOM 523 C C . THR A 1 69 ? -23.636 19.332 -15.554 1.00 71.44 69 THR A C 1
ATOM 525 O O . THR A 1 69 ? -22.465 19.381 -15.939 1.00 71.44 69 THR A O 1
ATOM 528 N N . ARG A 1 70 ? -23.965 19.202 -14.269 1.00 71.38 70 ARG A N 1
ATOM 529 C CA . ARG A 1 70 ? -23.028 18.878 -13.199 1.00 71.38 70 ARG A CA 1
ATOM 530 C C . ARG A 1 70 ? -23.201 17.412 -12.799 1.00 71.38 70 ARG A C 1
ATOM 532 O O . ARG A 1 70 ? -24.285 17.011 -12.375 1.00 71.38 70 ARG A O 1
ATOM 539 N N . ALA A 1 71 ? -22.135 16.625 -12.929 1.00 56.50 71 ALA A N 1
ATOM 540 C CA . ALA A 1 71 ? -22.088 15.278 -12.372 1.00 56.50 71 ALA A CA 1
ATOM 541 C C . ALA A 1 71 ? -22.018 15.358 -10.834 1.00 56.50 71 ALA A C 1
ATOM 543 O O . ALA A 1 71 ? -21.228 16.138 -10.301 1.00 56.50 71 ALA A O 1
ATOM 544 N N . LEU A 1 72 ? -22.847 14.584 -10.130 1.00 44.53 72 LEU A N 1
ATOM 545 C CA . LEU A 1 72 ? -22.946 14.533 -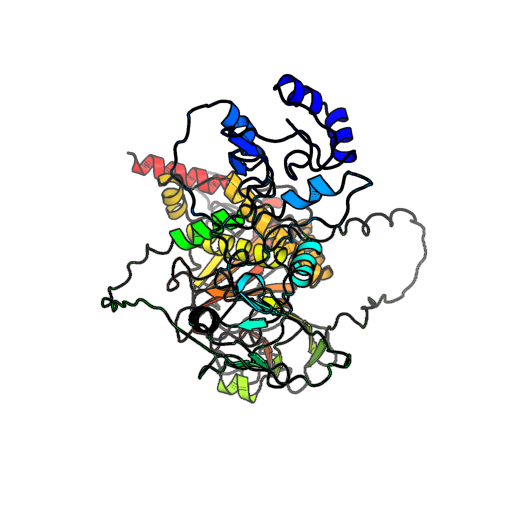8.667 1.00 44.53 72 LEU A CA 1
ATOM 546 C C . LEU A 1 72 ? -23.082 13.083 -8.179 1.00 44.53 72 LEU A C 1
ATOM 548 O O . LEU A 1 72 ? -23.556 12.206 -8.896 1.00 44.53 72 LEU A O 1
ATOM 552 N N . ARG A 1 73 ? -22.724 12.828 -6.917 1.00 38.34 73 ARG A N 1
ATOM 553 C CA . ARG A 1 73 ? -22.996 11.545 -6.246 1.00 38.34 73 ARG A CA 1
ATOM 554 C C . ARG A 1 73 ? -24.485 11.453 -5.884 1.00 38.34 73 ARG A C 1
ATOM 556 O O . ARG A 1 73 ? -25.064 12.457 -5.482 1.00 38.34 73 ARG A O 1
ATOM 563 N N . TRP A 1 74 ? -25.073 10.253 -5.947 1.00 38.44 74 TRP A N 1
ATOM 564 C CA . TRP A 1 74 ? -26.493 9.988 -5.626 1.00 38.44 74 TRP A CA 1
ATOM 565 C C . TRP A 1 74 ? -26.972 10.687 -4.338 1.00 38.44 74 TRP A C 1
ATOM 567 O O . TRP A 1 74 ? -27.973 11.397 -4.353 1.00 38.44 74 TRP A O 1
ATOM 577 N N . LEU A 1 75 ? -26.191 10.583 -3.258 1.00 38.78 75 LEU A N 1
ATOM 578 C CA . LEU A 1 75 ? -26.524 11.137 -1.941 1.00 38.78 75 LEU A CA 1
ATOM 579 C C . LEU A 1 75 ? -26.614 12.680 -1.902 1.00 38.78 75 LEU A C 1
ATOM 581 O O . LEU A 1 75 ? -27.212 13.235 -0.987 1.00 38.78 75 LEU A O 1
ATOM 585 N N . LEU A 1 76 ? -26.025 13.381 -2.878 1.00 38.78 76 LEU A N 1
ATOM 586 C CA . LEU A 1 76 ? -26.022 14.848 -2.951 1.00 38.78 76 LEU A CA 1
ATOM 587 C C . LEU A 1 76 ? -27.215 15.422 -3.728 1.00 38.78 76 LEU A C 1
ATOM 589 O O . LEU A 1 76 ? -27.447 16.623 -3.648 1.00 38.78 76 LEU A O 1
ATOM 593 N N . LEU A 1 77 ? -27.971 14.591 -4.453 1.00 40.97 77 LEU A N 1
ATOM 594 C CA . LEU A 1 77 ? -29.088 15.043 -5.288 1.00 40.97 77 LEU A CA 1
ATOM 595 C C . LEU A 1 77 ? -30.333 15.410 -4.476 1.00 40.97 77 LEU A C 1
ATOM 597 O O . LEU A 1 77 ? -30.950 16.432 -4.764 1.00 40.97 77 LEU A O 1
ATOM 601 N N . LEU A 1 78 ? -30.676 14.625 -3.449 1.00 39.81 78 LEU A N 1
ATOM 602 C CA . LEU A 1 78 ? -31.861 14.882 -2.621 1.00 39.81 78 LEU A CA 1
ATOM 603 C C . LEU A 1 78 ? -31.743 16.188 -1.802 1.00 39.81 78 LEU A C 1
ATOM 605 O O . LEU A 1 78 ? -32.689 16.972 -1.839 1.00 39.81 78 LEU A O 1
ATOM 609 N N . PRO A 1 79 ? -30.603 16.516 -1.150 1.00 33.25 79 PRO A N 1
ATOM 610 C CA . PRO A 1 79 ? -30.463 17.793 -0.444 1.00 33.25 79 PRO A CA 1
ATOM 611 C C . PRO A 1 79 ? -30.370 19.003 -1.387 1.00 33.25 79 PRO A C 1
ATOM 613 O O . PRO A 1 79 ? -30.928 20.052 -1.086 1.00 33.25 79 PRO A O 1
ATOM 616 N N . SER A 1 80 ? -29.714 18.878 -2.551 1.00 39.31 80 SER A N 1
ATOM 617 C CA . SER A 1 80 ? -29.548 20.013 -3.480 1.00 39.31 80 SER A CA 1
ATOM 618 C C . SER A 1 80 ? -30.823 20.419 -4.227 1.00 39.31 80 SER A C 1
ATOM 620 O O . SER A 1 80 ? -30.830 21.452 -4.887 1.00 39.31 80 SER A O 1
ATOM 622 N N . MET A 1 81 ? -31.881 19.605 -4.161 1.00 42.03 81 MET A N 1
ATOM 623 C CA . MET A 1 81 ? -33.206 19.939 -4.699 1.00 42.03 81 MET A CA 1
ATOM 624 C C . MET A 1 81 ? -34.034 20.792 -3.722 1.00 42.03 81 MET A C 1
ATOM 626 O O . MET A 1 81 ? -34.985 21.438 -4.153 1.00 42.03 81 MET A O 1
ATOM 630 N N . ALA A 1 82 ? -33.687 20.805 -2.427 1.00 35.53 82 ALA A N 1
ATOM 631 C CA . ALA A 1 82 ? -34.425 21.541 -1.398 1.00 35.53 82 ALA A CA 1
ATOM 632 C C . ALA A 1 82 ? -34.018 23.024 -1.294 1.00 35.53 82 ALA A C 1
ATOM 634 O O . ALA A 1 82 ? -34.864 23.863 -0.998 1.00 35.53 82 ALA A O 1
ATOM 635 N N . ASP A 1 83 ? -32.753 23.351 -1.585 1.00 31.89 83 ASP A N 1
ATOM 636 C CA . ASP A 1 83 ? -32.212 24.714 -1.520 1.00 31.89 83 ASP A CA 1
ATOM 637 C C . ASP A 1 83 ? -31.785 25.220 -2.907 1.00 31.89 83 ASP A C 1
ATOM 639 O O . ASP A 1 83 ? -30.696 24.915 -3.400 1.00 31.89 83 ASP A O 1
ATOM 643 N N 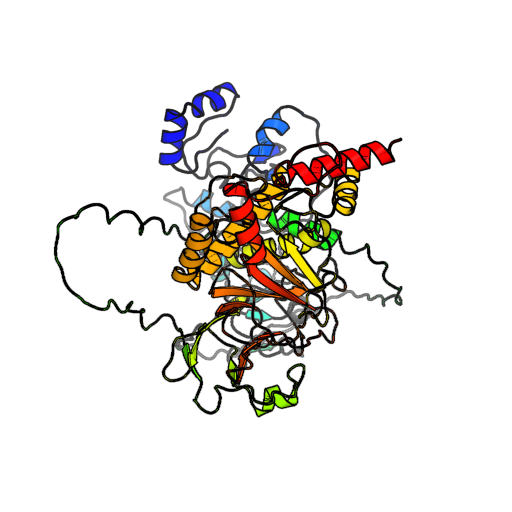. SER A 1 84 ? -32.618 26.064 -3.520 1.00 33.62 84 SER A N 1
ATOM 644 C CA . SER A 1 84 ? -32.204 26.881 -4.665 1.00 33.62 84 SER A CA 1
ATOM 645 C C . SER A 1 84 ? -31.568 28.178 -4.166 1.00 33.62 84 SER A C 1
ATOM 647 O O . SER A 1 84 ? -32.249 29.026 -3.585 1.00 33.62 84 SER A O 1
ATOM 649 N N . PRO A 1 85 ? -30.266 28.371 -4.423 1.00 33.41 85 PRO A N 1
ATOM 650 C CA . PRO A 1 85 ? -29.900 29.599 -5.114 1.00 33.41 85 PRO A CA 1
ATOM 651 C C . PRO A 1 85 ? -28.897 29.385 -6.253 1.00 33.41 85 PRO A C 1
ATOM 653 O O . PRO A 1 85 ? -28.017 28.522 -6.244 1.00 33.41 85 PRO A O 1
ATOM 656 N N . THR A 1 86 ? -29.025 30.250 -7.253 1.00 31.42 86 THR A N 1
ATOM 657 C CA . THR A 1 86 ? -28.242 30.284 -8.485 1.00 31.42 86 THR A CA 1
ATOM 658 C C . THR A 1 86 ? -26.740 30.431 -8.213 1.00 31.42 86 THR A C 1
ATOM 660 O O . THR A 1 86 ? -26.259 31.530 -7.947 1.00 31.42 86 THR A O 1
ATOM 663 N N . LEU A 1 87 ? -25.959 29.353 -8.356 1.00 25.25 87 LEU A N 1
ATOM 664 C CA . LEU A 1 87 ? -24.502 29.487 -8.447 1.00 25.25 87 LEU A CA 1
ATOM 665 C C . LEU A 1 87 ? -24.125 30.073 -9.820 1.00 25.25 87 LEU A C 1
ATOM 667 O O . LEU A 1 87 ? -24.462 29.507 -10.871 1.00 25.25 87 LEU A O 1
ATOM 671 N N . GLU A 1 88 ? -23.415 31.196 -9.807 1.00 27.83 88 GLU A N 1
ATOM 672 C CA . GLU A 1 88 ? -22.899 31.886 -10.988 1.00 27.83 88 GLU A CA 1
ATOM 673 C C . GLU A 1 88 ? -21.368 31.789 -11.004 1.00 27.83 88 GLU A C 1
ATOM 675 O O . GLU A 1 88 ? -20.695 32.309 -10.118 1.00 27.83 88 GLU A O 1
ATOM 680 N N . ILE A 1 89 ? -20.812 31.070 -11.986 1.00 27.12 89 ILE A N 1
ATOM 681 C CA . ILE A 1 89 ? -19.363 30.929 -12.196 1.00 27.12 89 ILE A CA 1
ATOM 682 C C . ILE A 1 89 ? -19.063 31.024 -13.700 1.00 27.12 89 ILE A C 1
ATOM 684 O O . ILE A 1 89 ? -19.860 30.605 -14.545 1.00 27.12 89 ILE A O 1
ATOM 688 N N . SER A 1 90 ? -17.921 31.639 -14.002 1.00 25.00 90 SER A N 1
ATOM 689 C CA . SER A 1 90 ? -17.418 32.028 -15.319 1.00 25.00 90 SER A CA 1
ATOM 690 C C . SER A 1 90 ? -17.030 30.859 -16.245 1.00 25.00 90 SER A C 1
ATOM 692 O O . SER A 1 90 ? -16.968 29.698 -15.846 1.00 25.00 90 SER A O 1
ATOM 694 N N . LYS A 1 91 ? -16.821 31.198 -17.528 1.00 24.23 91 LYS A N 1
ATOM 695 C CA . LYS A 1 91 ? -16.634 30.283 -18.671 1.00 24.23 91 LYS A CA 1
ATOM 696 C C . LYS A 1 91 ? -15.553 29.200 -18.444 1.00 24.23 91 LYS A C 1
ATOM 698 O O . LYS A 1 91 ? -14.444 29.562 -18.049 1.00 24.23 91 LYS A O 1
ATOM 703 N N . PRO A 1 92 ? -15.809 27.923 -18.795 1.00 24.88 92 PRO A N 1
ATOM 704 C CA . PRO A 1 92 ? -14.750 26.936 -19.012 1.00 24.88 92 PRO A CA 1
ATOM 705 C C . PRO A 1 92 ? -14.002 27.197 -20.342 1.00 24.88 92 PRO A C 1
ATOM 707 O O . PRO A 1 92 ? -14.538 27.892 -21.213 1.00 24.88 92 PRO A O 1
ATOM 710 N N . PRO A 1 93 ? -12.774 26.669 -20.514 1.00 26.92 93 PRO A N 1
ATOM 711 C CA . PRO A 1 93 ? -12.042 26.725 -21.782 1.00 26.92 93 PRO A CA 1
ATOM 712 C C . PRO A 1 93 ? -12.689 25.830 -22.853 1.00 26.92 93 PRO A C 1
ATOM 714 O O . PRO A 1 93 ? -13.344 24.841 -22.527 1.00 26.92 93 PRO A O 1
ATOM 717 N N . LEU A 1 94 ? -12.489 26.175 -24.130 1.00 29.95 94 LEU A N 1
ATOM 718 C CA . LEU A 1 94 ? -12.962 25.371 -25.258 1.00 29.95 94 LEU A CA 1
ATOM 719 C C . LEU A 1 94 ? -12.035 24.172 -25.492 1.00 29.95 94 LEU A C 1
ATOM 721 O O . LEU A 1 94 ? -10.864 24.366 -25.805 1.00 29.95 94 LEU A O 1
ATOM 725 N N . GLU A 1 95 ? -12.585 22.959 -25.459 1.00 29.72 95 GLU A N 1
ATOM 726 C CA . GLU A 1 95 ? -11.955 21.761 -26.028 1.00 29.72 95 GLU A CA 1
ATOM 727 C C . GLU A 1 95 ? -12.984 21.006 -26.884 1.00 29.72 95 GLU A C 1
ATOM 729 O O . GLU A 1 95 ? -13.984 20.480 -26.392 1.00 29.72 95 GLU A O 1
ATOM 734 N N . TYR A 1 96 ? -12.758 20.990 -28.200 1.00 34.25 96 TYR A N 1
ATOM 735 C CA . TYR A 1 96 ? -13.663 20.389 -29.177 1.00 34.25 96 TYR A CA 1
ATOM 736 C C . TYR A 1 96 ? -13.279 18.937 -29.484 1.00 34.25 96 TYR A C 1
ATOM 738 O O . TYR A 1 96 ? -12.329 18.693 -30.219 1.00 34.25 96 TYR A O 1
ATOM 746 N N . THR A 1 97 ? -14.081 17.976 -29.023 1.00 35.47 97 THR A N 1
ATOM 747 C CA . THR A 1 97 ? -14.398 16.733 -29.764 1.00 35.47 97 THR A CA 1
ATOM 748 C C . THR A 1 97 ? -15.634 16.064 -29.147 1.00 35.47 97 THR A C 1
ATOM 750 O O . THR A 1 97 ? -15.568 15.413 -28.109 1.00 35.47 97 THR A O 1
ATOM 753 N N . SER A 1 98 ? -16.802 16.201 -29.789 1.00 34.06 98 SER A N 1
ATOM 754 C CA . SER A 1 98 ? -18.048 15.539 -29.359 1.00 34.06 98 SER A CA 1
ATOM 755 C C . SER A 1 98 ? -18.609 14.671 -30.496 1.00 34.06 98 SER A C 1
ATOM 757 O O . SER A 1 98 ? -19.288 15.196 -31.379 1.00 34.06 98 SER A O 1
ATOM 759 N N . PRO A 1 99 ? -18.366 13.340 -30.511 1.00 36.09 99 PRO A N 1
ATOM 760 C CA . PRO A 1 99 ? -18.734 12.446 -31.627 1.00 36.09 99 PRO A CA 1
ATOM 761 C C . PRO A 1 99 ? -20.239 12.157 -31.795 1.00 36.09 99 PRO A C 1
ATOM 763 O O . PRO A 1 99 ? -20.637 11.066 -32.201 1.00 36.09 99 PRO A O 1
ATOM 766 N N . LYS A 1 100 ? -21.119 13.078 -31.397 1.00 40.66 100 LYS A N 1
ATOM 767 C CA . LYS A 1 100 ? -22.550 12.804 -31.203 1.00 40.66 100 LYS A CA 1
ATOM 768 C C . LYS A 1 100 ? -23.436 12.984 -32.424 1.00 40.66 100 LYS A C 1
ATOM 770 O O . LYS A 1 100 ? -24.506 12.383 -32.447 1.00 40.66 100 LYS A O 1
ATOM 775 N N . LEU A 1 101 ? -23.011 13.764 -33.413 1.00 37.44 101 LEU A N 1
ATOM 776 C CA . LEU A 1 101 ? -23.854 14.105 -34.562 1.00 37.44 101 LEU A CA 1
ATOM 777 C C . LEU A 1 101 ? -24.161 12.911 -35.484 1.00 37.44 101 LEU A C 1
ATOM 779 O O . LEU A 1 101 ? -25.241 12.873 -36.062 1.00 37.44 101 LEU A O 1
ATOM 783 N N . LEU A 1 102 ? -23.283 11.903 -35.538 1.00 32.81 102 LEU A N 1
ATOM 784 C CA . LEU A 1 102 ? -23.385 10.799 -36.501 1.00 32.81 102 LEU A CA 1
ATOM 785 C C . LEU A 1 102 ? -24.601 9.875 -36.283 1.00 32.81 102 LEU A C 1
ATOM 787 O O . LEU A 1 102 ? -25.240 9.449 -37.237 1.00 32.81 102 LEU A O 1
ATOM 791 N N . VAL A 1 103 ? -24.969 9.561 -35.033 1.00 32.16 103 VAL A N 1
ATOM 792 C CA . VAL A 1 103 ? -25.959 8.486 -34.788 1.00 32.16 103 VAL A CA 1
ATOM 793 C C . VAL A 1 103 ? -27.391 8.905 -35.147 1.00 32.16 103 VAL A C 1
ATOM 795 O O . VAL A 1 103 ? -28.206 8.062 -35.499 1.00 32.16 103 VAL A O 1
ATOM 798 N N . LYS A 1 104 ? -27.692 10.212 -35.178 1.00 31.45 104 LYS A N 1
ATOM 799 C CA . LYS A 1 104 ? -28.994 10.716 -35.655 1.00 31.45 104 LYS A CA 1
ATOM 800 C C . LYS A 1 104 ? -29.209 10.540 -37.168 1.00 31.45 104 LYS A C 1
ATOM 802 O O . LYS A 1 104 ? -30.333 10.728 -37.624 1.00 31.45 104 LYS A O 1
ATOM 807 N N . GLN A 1 105 ? -28.166 10.199 -37.930 1.00 31.27 105 GLN A N 1
ATOM 808 C CA . GLN A 1 105 ? -28.255 9.910 -39.366 1.00 31.27 105 GLN A CA 1
ATOM 809 C C . GLN A 1 105 ? -28.463 8.412 -39.668 1.00 31.27 105 GLN A C 1
ATOM 811 O O . GLN A 1 105 ? -28.860 8.088 -40.783 1.00 31.27 105 GLN A O 1
ATOM 816 N N . LEU A 1 106 ? -28.257 7.510 -38.697 1.00 29.44 106 LEU A N 1
ATOM 817 C CA . LEU A 1 106 ? -28.316 6.053 -38.909 1.00 29.44 106 LEU A CA 1
ATOM 818 C C . LEU A 1 106 ? -29.723 5.439 -38.741 1.00 29.44 106 LEU A C 1
ATOM 820 O O . LEU A 1 106 ? -29.988 4.380 -39.297 1.00 29.44 106 LEU A O 1
ATOM 824 N N . ASP A 1 107 ? -30.658 6.126 -38.073 1.00 28.61 107 ASP A N 1
ATOM 825 C CA . ASP A 1 107 ? -32.058 5.681 -37.879 1.00 28.61 107 ASP A CA 1
ATOM 826 C C . ASP A 1 107 ? -32.976 5.913 -39.108 1.00 28.61 107 ASP A C 1
ATOM 828 O O . ASP A 1 107 ? -34.200 6.026 -38.994 1.00 28.61 107 ASP A O 1
ATOM 832 N N . ARG A 1 108 ? -32.413 6.014 -40.320 1.00 29.50 108 ARG A N 1
ATOM 833 C CA . ARG A 1 108 ? -33.182 6.101 -41.575 1.00 29.50 108 ARG A CA 1
ATOM 834 C C . ARG A 1 108 ? -32.705 5.029 -42.562 1.00 29.50 108 ARG A C 1
ATOM 836 O O . ARG A 1 108 ? -31.579 5.147 -43.035 1.00 29.50 108 ARG A O 1
ATOM 843 N N . PRO A 1 109 ? -33.547 4.047 -42.955 1.00 29.06 109 PRO A N 1
ATOM 844 C CA . PRO A 1 109 ? -33.155 2.928 -43.833 1.00 29.06 109 PRO A CA 1
ATOM 845 C C . PRO A 1 109 ? -32.728 3.283 -45.272 1.00 29.06 109 PRO A C 1
ATOM 847 O O . PRO A 1 109 ? -32.634 2.395 -46.118 1.00 29.06 109 PRO A O 1
ATOM 850 N N . SER A 1 110 ? -32.550 4.563 -45.601 1.00 31.70 110 SER A N 1
ATOM 851 C CA . SER A 1 110 ? -32.355 5.036 -46.971 1.00 31.70 110 SER A CA 1
ATOM 852 C C . SER A 1 110 ? -31.687 6.415 -47.032 1.00 31.70 110 SER A C 1
ATOM 854 O O . SER A 1 110 ? -32.330 7.420 -47.328 1.00 31.70 110 SER A O 1
ATOM 856 N N . LEU A 1 111 ? -30.369 6.474 -46.816 1.00 29.31 111 LEU A N 1
ATOM 857 C CA . LEU A 1 111 ? -29.544 7.611 -47.242 1.00 29.31 111 LEU A CA 1
ATOM 858 C C . LEU A 1 111 ? -28.122 7.167 -47.618 1.00 29.31 111 LEU A C 1
ATOM 860 O O . LEU A 1 111 ? -27.587 6.197 -47.090 1.00 29.31 111 LEU A O 1
ATOM 864 N N . ARG A 1 112 ? -27.561 7.865 -48.610 1.00 29.83 112 ARG A N 1
ATOM 865 C CA . ARG A 1 112 ? -26.211 7.668 -49.170 1.00 29.83 112 ARG A CA 1
ATOM 866 C C . ARG A 1 112 ? -25.130 8.168 -48.187 1.00 29.83 112 ARG A C 1
ATOM 868 O O . ARG A 1 112 ? -25.501 8.827 -47.217 1.00 29.83 112 ARG A O 1
ATOM 875 N N . PRO A 1 113 ? -23.826 7.887 -48.417 1.00 33.03 113 PRO A N 1
ATOM 876 C CA . PRO A 1 113 ? -22.758 8.274 -47.492 1.00 33.03 113 PRO A CA 1
ATOM 877 C C . PRO A 1 113 ? -22.840 9.752 -47.107 1.00 33.03 113 PRO A C 1
ATOM 879 O O . PRO A 1 113 ? -22.975 10.615 -47.976 1.00 33.03 113 PRO A O 1
ATOM 882 N N . SER A 1 114 ? -22.784 10.033 -45.806 1.00 35.09 114 SER A N 1
ATOM 883 C CA . SER A 1 114 ? -22.877 11.389 -45.266 1.00 35.09 114 SER A CA 1
ATOM 884 C C . SER A 1 114 ? -21.730 12.249 -45.794 1.00 35.09 114 SER A C 1
ATOM 886 O O . SER A 1 114 ? -20.567 11.982 -45.497 1.00 35.09 114 SER A O 1
ATOM 888 N N . THR A 1 115 ? -22.051 13.316 -46.526 1.00 37.59 115 THR A N 1
ATOM 889 C CA . THR A 1 115 ? -21.100 14.218 -47.207 1.00 37.59 115 THR A CA 1
ATOM 890 C C . THR A 1 115 ? -20.280 15.124 -46.277 1.00 37.59 115 THR A C 1
ATOM 892 O O . THR A 1 115 ? -19.699 16.105 -46.730 1.00 37.59 115 THR A O 1
ATOM 895 N N . VAL A 1 116 ? -20.212 14.807 -44.981 1.00 40.78 116 VAL A N 1
ATOM 896 C CA . VAL A 1 116 ? -19.374 15.491 -43.988 1.00 40.78 116 VAL A CA 1
ATOM 897 C C . VAL A 1 116 ? -18.619 14.421 -43.181 1.00 40.78 116 VAL A C 1
ATOM 899 O O . VAL A 1 116 ? -19.168 13.907 -42.202 1.00 40.78 116 VAL A O 1
ATOM 902 N N . PRO A 1 117 ? -17.396 14.026 -43.588 1.00 41.91 117 PRO A N 1
ATOM 903 C CA . PRO A 1 117 ? -16.582 13.080 -42.823 1.00 41.91 117 PRO A CA 1
ATOM 904 C C . PRO A 1 117 ? -16.234 13.666 -41.447 1.00 41.91 117 PRO A C 1
ATOM 906 O O . PRO A 1 117 ? -15.998 14.862 -41.315 1.00 41.91 117 PRO A O 1
ATOM 909 N N . PHE A 1 118 ? -16.200 12.837 -40.401 1.00 45.16 118 PHE A N 1
ATOM 910 C CA . PHE A 1 118 ? -16.135 13.293 -39.002 1.00 45.16 118 PHE A CA 1
ATOM 911 C C . PHE A 1 118 ? -14.886 14.101 -38.546 1.00 45.16 118 PHE A C 1
ATOM 913 O O . PHE A 1 118 ? -15.023 14.823 -37.555 1.00 45.16 118 PHE A O 1
ATOM 920 N N . PRO A 1 119 ? -13.722 14.122 -39.232 1.00 45.88 119 PRO A N 1
ATOM 921 C CA . PRO A 1 119 ? -12.728 15.186 -39.017 1.00 45.88 119 PRO A CA 1
ATOM 922 C C . PRO A 1 119 ? -13.190 16.596 -39.428 1.00 45.88 119 PRO A C 1
ATOM 924 O O . PRO A 1 119 ? -12.629 17.572 -38.938 1.00 45.88 119 PRO A O 1
ATOM 927 N N . ALA A 1 120 ? -14.210 16.746 -40.273 1.00 50.91 120 ALA A N 1
ATOM 928 C CA . ALA A 1 120 ? -14.750 18.041 -40.667 1.00 50.91 120 ALA A CA 1
ATOM 929 C C . ALA A 1 120 ? -15.774 18.549 -39.632 1.00 50.91 120 ALA A C 1
ATOM 931 O O . ALA A 1 120 ? -16.962 18.214 -39.660 1.00 50.91 120 ALA A O 1
ATOM 932 N N . LEU A 1 121 ? -15.312 19.353 -38.667 1.00 52.19 121 LEU A N 1
ATOM 933 C CA . LEU A 1 121 ? -16.157 19.850 -37.575 1.00 52.19 121 LEU A CA 1
ATOM 934 C C . LEU A 1 121 ? -17.241 20.794 -38.129 1.00 52.19 121 LEU A C 1
ATOM 936 O O . LEU A 1 121 ? -16.931 21.780 -38.801 1.00 52.19 121 LEU A O 1
ATOM 940 N N . SER A 1 122 ? -18.511 20.484 -37.849 1.00 54.88 122 SER A N 1
ATOM 941 C CA . SER A 1 122 ? -19.689 21.215 -38.340 1.00 54.88 122 SER A CA 1
ATOM 942 C C . SER A 1 122 ? -20.564 21.733 -37.197 1.00 54.88 122 SER A C 1
ATOM 944 O O . SER A 1 122 ? -20.516 21.232 -36.072 1.00 54.88 122 SER A O 1
ATOM 946 N N . THR A 1 123 ? -21.412 22.723 -37.481 1.00 48.28 123 THR A N 1
ATOM 947 C CA . THR A 1 123 ? -22.334 23.341 -36.501 1.00 48.28 123 THR A CA 1
ATOM 948 C C . THR A 1 123 ? -23.518 22.444 -36.103 1.00 48.28 123 THR A C 1
ATOM 950 O O . THR A 1 123 ? -24.414 22.869 -35.372 1.00 48.28 123 THR A O 1
ATOM 953 N N . GLY A 1 124 ? -23.560 21.199 -36.593 1.00 48.31 124 GLY A N 1
ATOM 954 C CA . GLY A 1 124 ? -24.698 20.288 -36.449 1.00 48.31 124 GLY A CA 1
ATOM 955 C C . GLY A 1 124 ? -25.846 20.539 -37.432 1.00 48.31 124 GLY A C 1
ATOM 956 O O . GLY A 1 124 ? -26.886 19.892 -37.317 1.00 48.31 124 GLY A O 1
ATOM 957 N N . LYS A 1 125 ? -25.655 21.446 -38.399 1.00 46.16 125 LYS A N 1
ATOM 958 C CA . LYS A 1 125 ? -26.561 21.718 -39.532 1.00 46.16 125 LYS A CA 1
ATOM 959 C C . LYS A 1 125 ? -25.867 21.541 -40.892 1.00 46.16 125 LYS A C 1
ATOM 961 O O . LYS A 1 125 ? -26.168 22.264 -41.830 1.00 46.16 125 LYS A O 1
ATOM 966 N N . GLU A 1 126 ? -24.896 20.631 -40.971 1.00 51.03 126 GLU A N 1
ATOM 967 C CA . GLU A 1 126 ? -24.067 20.351 -42.166 1.00 51.03 126 GLU A CA 1
ATOM 968 C C . GLU A 1 126 ? -23.147 21.508 -42.630 1.00 51.03 126 GLU A C 1
ATOM 970 O O . GLU A 1 126 ? -22.229 21.278 -43.410 1.00 51.03 126 GLU A O 1
ATOM 975 N N . GLU A 1 127 ? -23.279 22.715 -42.072 1.00 59.22 127 GLU A N 1
ATOM 976 C CA . GLU A 1 127 ? -22.323 23.816 -42.256 1.00 59.22 127 GLU A CA 1
ATOM 977 C C . GLU A 1 127 ? -20.986 23.535 -41.547 1.00 59.22 127 GLU A C 1
ATOM 979 O O . GLU A 1 127 ? -20.937 23.337 -40.325 1.00 59.22 127 GLU A O 1
ATOM 984 N N . LEU A 1 128 ? -19.891 23.556 -42.311 1.00 64.19 128 LEU A N 1
ATOM 985 C CA . LEU A 1 128 ? -18.523 23.441 -41.803 1.00 64.19 128 LEU A CA 1
ATOM 986 C C . LEU A 1 128 ? -18.131 24.660 -40.961 1.00 64.19 128 LEU A C 1
ATOM 988 O O . LEU A 1 128 ? -18.432 25.795 -41.320 1.00 64.19 128 LEU A O 1
ATOM 992 N N . ILE A 1 129 ? -17.395 24.436 -39.870 1.00 66.81 129 ILE A N 1
ATOM 993 C CA . ILE A 1 129 ? -16.782 25.510 -39.080 1.00 66.81 129 ILE A CA 1
ATOM 994 C C . ILE A 1 129 ? -15.542 26.017 -39.840 1.00 66.81 129 ILE A C 1
ATOM 996 O O . ILE A 1 129 ? -14.566 25.265 -39.922 1.00 66.81 129 ILE A O 1
ATOM 1000 N N . PRO A 1 130 ? -15.516 27.260 -40.369 1.00 67.38 130 PRO A N 1
ATOM 1001 C CA . PRO A 1 130 ? -14.419 27.729 -41.231 1.00 67.38 130 PRO A CA 1
ATOM 1002 C C . PRO A 1 130 ? -13.065 27.815 -40.517 1.00 67.38 130 PRO A C 1
ATOM 1004 O O . PRO A 1 130 ? -12.012 27.806 -41.153 1.00 67.38 130 PRO A O 1
ATOM 1007 N N . ASP A 1 131 ? -13.090 27.892 -39.185 1.00 65.62 131 ASP A N 1
ATOM 1008 C CA . ASP A 1 131 ? -11.897 28.000 -38.347 1.00 65.62 131 ASP A CA 1
ATOM 1009 C C . ASP A 1 131 ? -11.320 26.660 -37.888 1.00 65.62 131 ASP A C 1
ATOM 1011 O O . ASP A 1 131 ? -10.248 26.629 -37.283 1.00 65.62 131 ASP A O 1
ATOM 1015 N N . PHE A 1 132 ? -11.985 25.544 -38.196 1.00 69.56 132 PHE A N 1
ATOM 1016 C CA . PHE A 1 132 ? -11.446 24.231 -37.876 1.00 69.56 132 PHE A CA 1
ATOM 1017 C C . PHE A 1 132 ? -10.332 23.839 -38.853 1.00 69.56 132 PHE A C 1
ATOM 1019 O O . PHE A 1 132 ? -10.489 23.966 -40.066 1.00 69.56 132 PHE A O 1
ATOM 1026 N N . VAL A 1 133 ? -9.208 23.335 -38.332 1.00 69.38 133 VAL A N 1
ATOM 1027 C CA . VAL A 1 133 ? -7.987 23.121 -39.126 1.00 69.38 133 VAL A CA 1
ATOM 1028 C C . VAL A 1 133 ? -8.211 22.198 -40.329 1.00 69.38 133 VAL A C 1
ATOM 1030 O O . VAL A 1 133 ? -7.839 22.568 -41.434 1.00 69.38 133 VAL A O 1
ATOM 1033 N N . LEU A 1 134 ? -8.918 21.074 -40.163 1.00 70.44 134 LEU A N 1
ATOM 1034 C CA . LEU A 1 134 ? -9.176 20.113 -41.249 1.00 70.44 134 LEU A CA 1
ATOM 1035 C C . LEU A 1 134 ? -10.266 20.567 -42.245 1.00 70.44 134 LEU A C 1
ATOM 1037 O O . LEU A 1 134 ? -10.537 19.862 -43.209 1.00 70.44 134 LEU A O 1
ATOM 1041 N N . ASN A 1 135 ? -10.866 21.749 -42.051 1.00 74.19 135 ASN A N 1
ATOM 1042 C CA . ASN A 1 135 ? -11.778 22.373 -43.020 1.00 74.19 135 ASN A CA 1
ATOM 1043 C C . ASN A 1 135 ? -11.061 23.378 -43.948 1.00 74.19 135 ASN A C 1
ATOM 1045 O O . ASN A 1 135 ? -11.703 23.968 -44.816 1.00 74.19 135 ASN A O 1
ATOM 1049 N N . ARG A 1 136 ? -9.753 23.609 -43.762 1.00 76.06 136 ARG A N 1
ATOM 1050 C CA . ARG A 1 136 ? -8.959 24.620 -44.481 1.00 76.06 136 ARG A CA 1
ATOM 1051 C C . AR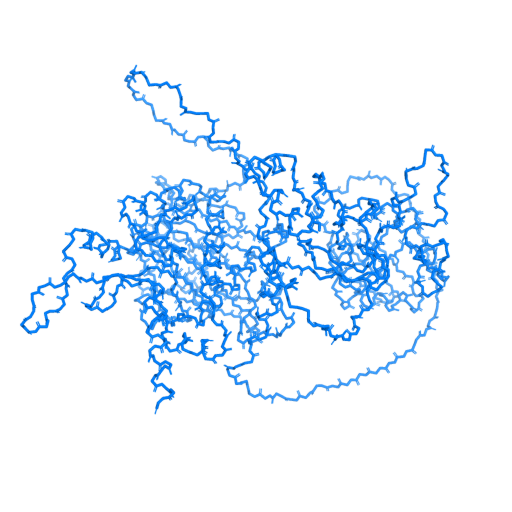G A 1 136 ? -7.907 23.961 -45.371 1.00 76.06 136 ARG A C 1
ATOM 1053 O O . ARG A 1 136 ? -7.270 23.000 -44.954 1.00 76.06 136 ARG A O 1
ATOM 1060 N N . GLU A 1 137 ? -7.666 24.501 -46.563 1.00 73.06 137 GLU A N 1
ATOM 1061 C CA . GLU A 1 137 ? -6.518 24.087 -47.383 1.00 73.06 137 GLU A CA 1
ATOM 1062 C C . GLU A 1 137 ? -5.184 24.468 -46.706 1.00 73.06 137 GLU A C 1
ATOM 1064 O O . GLU A 1 137 ? -5.112 25.526 -46.071 1.00 73.06 137 GLU A O 1
ATOM 1069 N N . PRO A 1 138 ? -4.123 23.641 -46.814 1.00 69.75 138 PRO A N 1
ATOM 1070 C CA . PRO A 1 138 ? -4.071 22.304 -47.430 1.00 69.75 138 PRO A CA 1
ATOM 1071 C C . PRO A 1 138 ? -4.473 21.158 -46.472 1.00 69.75 138 PRO A C 1
ATOM 1073 O O . PRO A 1 138 ? -4.484 19.990 -46.857 1.00 69.75 138 PRO A O 1
ATOM 1076 N N . PHE A 1 139 ? -4.779 21.461 -45.207 1.00 73.50 139 PHE A N 1
ATOM 1077 C CA . PHE A 1 139 ? -5.053 20.472 -44.153 1.00 73.50 139 PHE A CA 1
ATOM 1078 C C . PHE A 1 139 ? -6.353 19.676 -44.362 1.00 73.50 139 PHE A C 1
ATOM 1080 O O . PHE A 1 139 ? -6.514 18.597 -43.794 1.00 73.50 139 PHE A O 1
ATOM 1087 N N . ASN A 1 140 ? -7.252 20.162 -45.218 1.00 75.44 140 ASN A N 1
ATOM 1088 C CA . ASN A 1 140 ? -8.421 19.439 -45.719 1.00 75.44 140 ASN A CA 1
ATOM 1089 C C . ASN A 1 140 ? -8.080 18.200 -46.577 1.00 75.44 140 ASN A C 1
ATOM 1091 O O . ASN A 1 140 ? -8.994 17.495 -46.994 1.00 75.44 140 ASN A O 1
ATOM 1095 N N . GLN A 1 141 ? -6.795 17.937 -46.843 1.00 78.12 141 GLN A N 1
ATOM 1096 C CA . GLN A 1 141 ? -6.264 16.733 -47.500 1.00 78.12 141 GLN A CA 1
ATOM 1097 C C . GLN A 1 141 ? -5.145 16.063 -46.664 1.00 78.12 141 GLN A C 1
ATOM 1099 O O . GLN A 1 141 ? -4.287 15.357 -47.198 1.00 78.12 141 GLN A O 1
ATOM 1104 N N . ALA A 1 142 ? -5.098 16.316 -45.348 1.00 76.38 142 ALA A N 1
ATOM 1105 C CA . ALA A 1 142 ? -4.019 15.840 -44.482 1.00 76.38 142 ALA A CA 1
ATOM 1106 C C . ALA A 1 142 ? -4.011 14.308 -44.312 1.00 76.38 142 ALA A C 1
ATOM 1108 O O . ALA A 1 142 ? -4.977 13.719 -43.833 1.00 76.38 142 ALA A O 1
ATOM 1109 N N . LYS A 1 143 ? -2.865 13.679 -44.611 1.00 81.00 143 LYS A N 1
ATOM 1110 C CA . LYS A 1 143 ? -2.620 12.241 -44.376 1.00 81.00 143 LYS A CA 1
ATOM 1111 C C . LYS A 1 143 ? -2.070 11.923 -42.984 1.00 81.00 143 LYS A C 1
ATOM 1113 O O . LYS A 1 143 ? -2.202 10.799 -42.507 1.00 81.00 143 LYS A O 1
ATOM 1118 N N . ILE A 1 144 ? -1.450 12.904 -42.331 1.00 82.00 144 ILE A N 1
ATOM 1119 C CA . ILE A 1 144 ? -0.858 12.770 -40.997 1.00 82.00 144 ILE A CA 1
ATOM 1120 C C . ILE A 1 144 ? -1.500 13.807 -40.085 1.00 82.00 144 ILE A C 1
ATOM 1122 O O . ILE A 1 144 ? -1.478 15.001 -40.383 1.00 82.00 144 ILE A O 1
ATOM 1126 N N . LEU A 1 145 ? -2.049 13.354 -38.961 1.00 80.69 145 LEU A N 1
ATOM 1127 C CA . LEU A 1 145 ? -2.604 14.219 -37.928 1.00 80.69 145 LEU A CA 1
ATOM 1128 C C . LEU A 1 145 ? -1.612 14.330 -36.765 1.00 80.69 145 LEU A C 1
ATOM 1130 O O . LEU A 1 145 ? -1.341 13.343 -36.086 1.00 80.69 145 LEU A O 1
ATOM 1134 N N . ILE A 1 146 ? -1.087 15.529 -36.510 1.00 80.12 146 ILE A N 1
ATOM 1135 C CA . ILE A 1 146 ? -0.247 15.800 -35.334 1.00 80.12 146 ILE A CA 1
ATOM 1136 C C . ILE A 1 146 ? -1.115 16.438 -34.254 1.00 80.12 146 ILE A C 1
ATOM 1138 O O . ILE A 1 146 ? -1.737 17.474 -34.486 1.00 80.12 146 ILE A O 1
ATOM 1142 N N . VAL A 1 147 ? -1.145 15.832 -33.067 1.00 77.25 147 VAL A N 1
ATOM 1143 C CA . VAL A 1 147 ? -1.976 16.289 -31.954 1.00 77.25 147 VAL A CA 1
ATOM 1144 C C . VAL A 1 147 ? -1.114 16.759 -30.788 1.00 77.25 147 VAL A C 1
ATOM 1146 O O . VAL A 1 147 ? -0.565 15.962 -30.031 1.00 77.25 147 VAL A O 1
ATOM 1149 N N . THR A 1 148 ? -1.034 18.080 -30.635 1.00 70.38 148 THR A N 1
ATOM 1150 C CA . THR A 1 148 ? -0.318 18.762 -29.543 1.00 70.38 148 THR A CA 1
ATOM 1151 C C . THR A 1 148 ? -1.092 18.767 -28.223 1.00 70.38 148 THR A C 1
ATOM 1153 O O . THR A 1 148 ? -0.491 18.916 -27.160 1.00 70.38 148 THR A O 1
ATOM 1156 N N . GLY A 1 149 ? -2.418 18.601 -28.268 1.00 60.31 149 GLY A N 1
ATOM 1157 C CA . GLY A 1 149 ? -3.272 18.529 -27.082 1.00 60.31 149 GLY A CA 1
ATOM 1158 C C . GLY A 1 149 ? -3.184 17.173 -26.359 1.00 60.31 149 GLY A C 1
ATOM 1159 O O . GLY A 1 149 ? -3.039 16.137 -27.012 1.00 60.31 149 GLY A O 1
ATOM 1160 N N . PRO A 1 150 ? -3.300 17.140 -25.019 1.00 54.88 150 PRO A N 1
ATOM 1161 C CA . PRO A 1 150 ? -3.308 15.893 -24.261 1.00 54.88 150 PRO A CA 1
ATOM 1162 C C . PRO A 1 150 ? -4.602 15.090 -24.484 1.00 54.88 150 PRO A C 1
ATOM 1164 O O . PRO A 1 150 ? -5.649 15.642 -24.811 1.00 54.88 150 PRO A O 1
ATOM 1167 N N . ASN A 1 151 ? -4.553 13.782 -24.211 1.00 56.16 151 ASN A N 1
ATOM 1168 C CA . ASN A 1 151 ? -5.726 12.894 -24.134 1.00 56.16 151 ASN A CA 1
ATOM 1169 C C . ASN A 1 151 ? -6.606 12.835 -25.403 1.00 56.16 151 ASN A C 1
ATOM 1171 O O . ASN A 1 151 ? -7.820 12.629 -25.319 1.00 56.16 151 ASN A O 1
ATOM 1175 N N . PHE A 1 152 ? -6.011 12.977 -26.589 1.00 64.81 152 PHE A N 1
ATOM 1176 C CA . PHE A 1 152 ? -6.721 12.756 -27.848 1.00 64.81 152 PHE A CA 1
ATOM 1177 C C . PHE A 1 152 ? -7.331 11.346 -27.912 1.00 64.81 152 PHE A C 1
ATOM 1179 O O . PHE A 1 152 ? -6.735 10.372 -27.456 1.00 64.81 152 PHE A O 1
ATOM 1186 N N . GLY A 1 153 ? -8.551 11.241 -28.444 1.00 59.69 153 GLY A N 1
ATOM 1187 C CA . GLY A 1 153 ? -9.320 9.992 -28.444 1.00 59.69 153 GLY A CA 1
ATOM 1188 C C . GLY A 1 153 ? -9.979 9.635 -27.103 1.00 59.69 153 GLY A C 1
ATOM 1189 O O . GLY A 1 153 ? -10.633 8.595 -27.013 1.00 59.69 153 GLY A O 1
ATOM 1190 N N . CYS A 1 154 ? -9.870 10.470 -26.060 1.00 56.97 154 CYS A N 1
ATOM 1191 C CA . CYS A 1 154 ? -10.592 10.226 -24.811 1.00 56.97 154 CYS A CA 1
ATOM 1192 C C . CYS A 1 154 ? -12.123 10.238 -25.002 1.00 56.97 154 CYS A C 1
ATOM 1194 O O . CYS A 1 154 ? -12.682 10.931 -25.852 1.00 56.97 154 CYS A O 1
ATOM 1196 N N . GLY A 1 155 ? -12.831 9.464 -24.173 1.00 62.41 155 GLY A N 1
ATOM 1197 C CA . GLY A 1 155 ? -14.291 9.464 -24.140 1.00 62.41 155 GLY A CA 1
ATOM 1198 C C . GLY A 1 155 ? -14.915 8.090 -24.360 1.00 62.41 155 GLY A C 1
ATOM 1199 O O . GLY A 1 155 ? -14.867 7.226 -23.487 1.00 62.41 155 GLY A O 1
ATOM 1200 N N . SER A 1 156 ? -15.684 7.923 -25.436 1.00 54.12 156 SER A N 1
ATOM 1201 C CA . SER A 1 156 ? -16.490 6.709 -25.666 1.00 54.12 156 SER A CA 1
ATOM 1202 C C . SER A 1 156 ? -15.734 5.756 -26.581 1.00 54.12 156 SER A C 1
ATOM 1204 O O . SER A 1 156 ? -15.338 6.195 -27.655 1.00 54.12 156 SER A O 1
ATOM 1206 N N . SER A 1 157 ? -15.593 4.482 -26.197 1.00 56.09 157 SER A N 1
ATOM 1207 C CA . SER A 1 157 ? -15.066 3.458 -27.107 1.00 56.09 157 SER A CA 1
ATOM 1208 C C . SER A 1 157 ? -15.975 3.381 -28.335 1.00 56.09 157 SER A C 1
ATOM 1210 O O . SER A 1 157 ? -17.162 3.069 -28.213 1.00 56.09 157 SER A O 1
ATOM 1212 N N . ARG A 1 158 ? -15.448 3.814 -29.483 1.00 60.88 158 ARG A N 1
ATOM 1213 C CA . ARG A 1 158 ? -16.152 3.939 -30.762 1.00 60.88 158 ARG A CA 1
ATOM 1214 C C . ARG A 1 158 ? -15.151 3.739 -31.891 1.00 60.88 158 ARG A C 1
ATOM 1216 O O . ARG A 1 158 ? -14.477 4.680 -32.295 1.00 60.88 158 ARG A O 1
ATOM 1223 N N . GLU A 1 159 ? -15.115 2.528 -32.424 1.00 58.97 159 GLU A N 1
ATOM 1224 C CA . GLU A 1 159 ? -14.361 2.128 -33.626 1.00 58.97 159 GLU A CA 1
ATOM 1225 C C . GLU A 1 159 ? -14.612 3.028 -34.854 1.00 58.97 159 GLU A C 1
ATOM 1227 O O . GLU A 1 159 ? -13.731 3.219 -35.682 1.00 58.97 159 GLU A O 1
ATOM 1232 N N . HIS A 1 160 ? -15.772 3.687 -34.924 1.00 61.91 160 HIS A N 1
ATOM 1233 C CA . HIS A 1 160 ? -16.094 4.627 -35.998 1.00 61.91 160 HIS A CA 1
ATOM 1234 C C . HIS A 1 160 ? -15.229 5.904 -35.963 1.00 61.91 160 HIS A C 1
ATOM 1236 O O . HIS A 1 160 ? -15.136 6.604 -36.966 1.00 61.91 160 HIS A O 1
ATOM 1242 N N . ALA A 1 161 ? -14.601 6.238 -34.826 1.00 62.53 161 ALA A N 1
ATOM 1243 C CA . ALA A 1 161 ? -13.720 7.402 -34.723 1.00 62.53 161 ALA A CA 1
ATOM 1244 C C . ALA A 1 161 ? -12.414 7.233 -35.533 1.00 62.53 161 ALA A C 1
ATOM 1246 O O . ALA A 1 161 ? -12.126 8.125 -36.331 1.00 62.53 161 ALA A O 1
ATOM 1247 N N . PRO A 1 162 ? -11.644 6.128 -35.409 1.00 59.38 162 PRO A N 1
ATOM 1248 C CA . PRO A 1 162 ? -10.522 5.868 -36.310 1.00 59.38 162 PRO A CA 1
ATOM 1249 C C . PRO A 1 162 ? -10.957 5.575 -37.754 1.00 59.38 162 PRO A C 1
ATOM 1251 O O . PRO A 1 162 ? -10.265 6.019 -38.665 1.00 59.38 162 PRO A O 1
ATOM 1254 N N . TRP A 1 163 ? -12.102 4.918 -37.999 1.00 67.50 163 TRP A N 1
ATOM 1255 C CA . TRP A 1 163 ? -12.593 4.721 -39.376 1.00 67.50 163 TRP A CA 1
ATOM 1256 C C . TRP A 1 163 ? -12.852 6.047 -40.092 1.00 67.50 163 TRP A C 1
ATOM 1258 O O . TRP A 1 163 ? -12.387 6.236 -41.205 1.00 67.50 163 TRP A O 1
ATOM 1268 N N . ALA A 1 164 ? -13.475 7.021 -39.430 1.00 63.38 164 ALA A N 1
ATOM 1269 C CA . ALA A 1 164 ? -13.715 8.324 -40.041 1.00 63.38 164 ALA A CA 1
ATOM 1270 C C . ALA A 1 164 ? -12.447 9.174 -40.261 1.00 63.38 164 ALA A C 1
ATOM 1272 O O . ALA A 1 164 ? -12.465 10.092 -41.082 1.00 63.38 164 ALA A O 1
ATOM 1273 N N . LEU A 1 165 ? -11.356 8.904 -39.533 1.00 67.06 165 LEU A N 1
ATOM 1274 C CA . LEU A 1 165 ? -10.041 9.474 -39.848 1.00 67.06 165 LEU A CA 1
ATOM 1275 C C . LEU A 1 165 ? -9.481 8.837 -41.130 1.00 67.06 165 LEU A C 1
ATOM 1277 O O . LEU A 1 165 ? -9.003 9.558 -42.004 1.00 67.06 165 LEU A O 1
ATOM 1281 N N . LEU A 1 166 ? -9.621 7.516 -41.274 1.00 67.75 166 LEU A N 1
ATOM 1282 C CA . LEU A 1 166 ? -9.225 6.773 -42.471 1.00 67.75 166 LEU A CA 1
ATOM 1283 C C . LEU A 1 166 ? -10.048 7.177 -43.711 1.00 67.75 166 LEU A C 1
ATOM 1285 O O . LEU A 1 166 ? -9.461 7.423 -44.761 1.00 67.75 166 LEU A O 1
ATOM 1289 N N . ASP A 1 167 ? -11.369 7.341 -43.579 1.00 67.81 167 ASP A N 1
ATOM 1290 C CA . ASP A 1 167 ? -12.282 7.779 -44.652 1.00 67.81 167 ASP A CA 1
ATOM 1291 C C . ASP A 1 167 ? -11.956 9.189 -45.182 1.00 67.81 167 ASP A C 1
ATOM 1293 O O . ASP A 1 167 ? -12.241 9.512 -46.334 1.00 67.81 167 ASP A O 1
ATOM 1297 N N . PHE A 1 168 ? -11.350 10.041 -44.350 1.00 68.38 168 PHE A N 1
ATOM 1298 C CA . PHE A 1 168 ? -10.846 11.362 -44.743 1.00 68.38 168 PHE A CA 1
ATOM 1299 C C . PHE A 1 168 ? -9.451 11.309 -45.388 1.00 68.38 168 PHE A C 1
ATOM 1301 O O . PHE A 1 168 ? -9.007 12.291 -45.979 1.00 68.38 168 PHE A O 1
ATOM 1308 N N . GLY A 1 169 ? -8.755 10.175 -45.285 1.00 73.38 169 GLY A N 1
ATOM 1309 C CA . GLY A 1 169 ? -7.402 9.977 -45.800 1.00 73.38 169 GLY A CA 1
ATOM 1310 C C . GLY A 1 169 ? -6.283 10.101 -44.761 1.00 73.38 169 GLY A C 1
ATOM 1311 O O . GLY A 1 169 ? -5.116 10.039 -45.149 1.00 73.38 169 GLY A O 1
ATOM 1312 N N . VAL A 1 170 ? -6.590 10.236 -43.462 1.00 78.88 170 VAL A N 1
ATOM 1313 C CA . VAL A 1 170 ? -5.569 10.186 -42.400 1.00 78.88 170 VAL A CA 1
ATOM 1314 C C . VAL A 1 170 ? -5.091 8.744 -42.228 1.00 78.88 170 VAL A C 1
ATOM 1316 O O . VAL A 1 170 ? -5.831 7.884 -41.753 1.00 78.88 170 VAL A O 1
ATOM 1319 N N . THR A 1 171 ? -3.831 8.485 -42.567 1.00 77.12 171 THR A N 1
ATOM 1320 C CA . THR A 1 171 ? -3.180 7.175 -42.418 1.00 77.12 171 THR A CA 1
ATOM 1321 C C . THR A 1 171 ? -2.283 7.090 -41.183 1.00 77.12 171 THR A C 1
ATOM 1323 O O . THR A 1 171 ? -1.966 5.990 -40.736 1.00 77.12 171 THR A O 1
ATOM 1326 N N . CYS A 1 172 ? -1.887 8.225 -40.595 1.00 80.19 172 CYS A N 1
ATOM 1327 C CA . CYS A 1 172 ? -1.059 8.266 -39.390 1.00 80.19 172 CYS A CA 1
ATOM 1328 C C . CYS A 1 172 ? -1.536 9.338 -38.400 1.00 80.19 172 CYS A C 1
ATOM 1330 O O . CYS A 1 172 ? -1.941 10.432 -38.795 1.00 80.19 172 CYS A O 1
ATOM 1332 N N . VAL A 1 173 ? -1.436 9.047 -37.100 1.00 79.31 173 VAL A N 1
ATOM 1333 C CA . VAL A 1 173 ? -1.658 10.028 -36.032 1.00 79.31 173 VAL A CA 1
ATOM 1334 C C . VAL A 1 173 ? -0.466 10.023 -35.080 1.00 79.31 173 VAL A C 1
ATOM 1336 O O . VAL A 1 173 ? -0.106 8.978 -34.537 1.00 79.31 173 VAL A O 1
ATOM 1339 N N . ILE A 1 174 ? 0.116 11.203 -34.875 1.00 78.69 174 ILE A N 1
ATOM 1340 C CA . ILE A 1 174 ? 1.252 11.463 -33.989 1.00 78.69 174 ILE A CA 1
ATOM 1341 C C . ILE A 1 174 ? 0.723 12.227 -32.776 1.00 78.69 174 ILE A C 1
ATOM 1343 O O . ILE A 1 174 ? 0.177 13.321 -32.921 1.00 78.69 174 ILE A O 1
ATOM 1347 N N . ALA A 1 175 ? 0.878 11.667 -31.578 1.00 74.06 175 ALA A N 1
ATOM 1348 C CA . ALA A 1 175 ? 0.376 12.268 -30.343 1.00 74.06 175 ALA A CA 1
ATOM 1349 C C . ALA A 1 175 ? 1.318 12.005 -29.161 1.00 74.06 175 ALA A C 1
ATOM 1351 O O . ALA A 1 175 ? 2.245 11.198 -29.240 1.00 74.06 175 ALA A O 1
ATOM 1352 N N . THR A 1 176 ? 1.071 12.675 -28.036 1.00 63.88 176 THR A N 1
ATOM 1353 C CA . THR A 1 176 ? 1.931 12.561 -26.846 1.00 63.88 176 THR A CA 1
ATOM 1354 C C . THR A 1 176 ? 1.596 11.386 -25.937 1.00 63.88 176 THR A C 1
ATOM 1356 O O . THR A 1 176 ? 2.459 10.943 -25.181 1.00 63.88 176 THR A O 1
ATOM 1359 N N . ARG A 1 177 ? 0.371 10.846 -26.015 1.00 56.38 177 ARG A N 1
ATOM 1360 C CA . ARG A 1 177 ? -0.049 9.580 -25.388 1.00 56.38 177 ARG A CA 1
ATOM 1361 C C . ARG A 1 177 ? -1.152 8.911 -26.227 1.00 56.38 177 ARG A C 1
ATOM 1363 O O . ARG A 1 177 ? -1.946 9.597 -26.863 1.00 56.38 177 ARG A O 1
ATOM 1370 N N . MET A 1 178 ? -1.250 7.583 -26.118 1.00 53.09 178 MET A N 1
ATOM 1371 C CA . MET A 1 178 ? -2.443 6.772 -26.430 1.00 53.09 178 MET A CA 1
ATOM 1372 C C . MET A 1 178 ? -2.882 6.609 -27.908 1.00 53.09 178 MET A C 1
ATOM 1374 O O . MET A 1 178 ? -4.049 6.326 -28.165 1.00 53.09 178 MET A O 1
ATOM 1378 N N . LEU A 1 179 ? -1.958 6.708 -28.870 1.00 56.69 179 LEU A N 1
ATOM 1379 C CA . LEU A 1 179 ? -2.166 6.385 -30.297 1.00 56.69 179 LEU A CA 1
ATOM 1380 C C . LEU A 1 179 ? -0.890 5.757 -30.909 1.00 56.69 179 LEU A C 1
ATOM 1382 O O . LEU A 1 179 ? 0.132 5.768 -30.225 1.00 56.69 179 LEU A O 1
ATOM 1386 N N . PRO A 1 180 ? -0.912 5.141 -32.117 1.00 54.75 180 PRO A N 1
ATOM 1387 C CA . PRO A 1 180 ? 0.125 4.174 -32.514 1.00 54.75 180 PRO A CA 1
ATOM 1388 C C . PRO A 1 180 ? 1.553 4.731 -32.608 1.00 54.75 180 PRO A C 1
ATOM 1390 O O . PRO A 1 180 ? 2.493 3.971 -32.372 1.00 54.75 180 PRO A O 1
ATOM 1393 N N . LEU A 1 181 ? 1.723 6.028 -32.896 1.00 67.19 181 LEU A N 1
ATOM 1394 C CA . LEU A 1 181 ? 3.018 6.710 -32.881 1.00 67.19 181 LEU A CA 1
ATOM 1395 C C . LEU A 1 181 ? 3.054 7.733 -31.735 1.00 67.19 181 LEU A C 1
ATOM 1397 O O . LEU A 1 181 ? 2.426 8.793 -31.800 1.00 67.19 181 LEU A O 1
ATOM 1401 N N . ILE A 1 182 ? 3.799 7.393 -30.678 1.00 72.44 182 ILE A N 1
ATOM 1402 C CA . ILE A 1 182 ? 3.972 8.230 -29.485 1.00 72.44 182 ILE A CA 1
ATOM 1403 C C . ILE A 1 182 ? 5.347 8.899 -29.513 1.00 72.44 182 ILE A C 1
ATOM 1405 O O . ILE A 1 182 ? 6.375 8.222 -29.571 1.00 72.44 182 ILE A O 1
ATOM 1409 N N . LEU A 1 183 ? 5.363 10.228 -29.403 1.00 77.25 183 LEU A N 1
ATOM 1410 C CA . LEU A 1 183 ? 6.574 11.033 -29.211 1.00 77.25 183 LEU A CA 1
ATOM 1411 C C . LEU A 1 183 ? 6.436 11.922 -27.965 1.00 77.25 183 LEU A C 1
ATOM 1413 O O . LEU A 1 183 ? 5.315 12.244 -27.565 1.00 77.25 183 LEU A O 1
ATOM 1417 N N . PRO A 1 184 ? 7.542 12.347 -27.325 1.00 81.88 184 PRO A N 1
ATOM 1418 C CA . PRO A 1 184 ? 7.447 13.263 -26.196 1.00 81.88 184 PRO A CA 1
ATOM 1419 C C . PRO A 1 184 ? 6.940 14.645 -26.651 1.00 81.88 184 PRO A C 1
ATOM 1421 O O . PRO A 1 184 ? 7.083 15.036 -27.809 1.00 81.88 184 PRO A O 1
ATOM 1424 N N . GLN A 1 185 ? 6.316 15.395 -25.734 1.00 80.25 185 GLN A N 1
ATOM 1425 C CA . GLN A 1 185 ? 5.598 16.642 -26.056 1.00 80.25 185 GLN A CA 1
ATOM 1426 C C . GLN A 1 185 ? 6.457 17.659 -26.815 1.00 80.25 185 GLN A C 1
ATOM 1428 O O . GLN A 1 185 ? 5.971 18.283 -27.746 1.00 80.25 185 GLN A O 1
ATOM 1433 N N . LYS A 1 186 ? 7.740 17.792 -26.466 1.00 83.75 186 LYS A N 1
ATOM 1434 C CA . LYS A 1 186 ? 8.652 18.744 -27.111 1.00 83.75 186 LYS A CA 1
ATOM 1435 C C . LYS A 1 186 ? 8.844 18.426 -28.600 1.00 83.75 186 LYS A C 1
ATOM 1437 O O . LYS A 1 186 ? 8.888 19.336 -29.421 1.00 83.75 186 LYS A O 1
ATOM 1442 N N . GLU A 1 187 ? 8.949 17.147 -28.938 1.00 86.06 187 GLU A N 1
ATOM 1443 C CA . GLU A 1 187 ? 9.096 16.636 -30.296 1.00 86.06 187 GLU A CA 1
ATOM 1444 C C . GLU A 1 187 ? 7.772 16.740 -31.069 1.00 86.06 187 GLU A C 1
ATOM 1446 O O . GLU A 1 187 ? 7.787 17.128 -32.233 1.00 86.06 187 GLU A O 1
ATOM 1451 N N . VAL A 1 188 ? 6.625 16.488 -30.424 1.00 80.38 188 VAL A N 1
ATOM 1452 C CA . VAL A 1 188 ? 5.291 16.701 -31.024 1.00 80.38 188 VAL A CA 1
ATOM 1453 C C . VAL A 1 188 ? 5.023 18.184 -31.294 1.00 80.38 188 VAL A C 1
ATOM 1455 O O . VAL A 1 188 ? 4.567 18.525 -32.382 1.00 80.38 188 VAL A O 1
ATOM 1458 N N . ASP A 1 189 ? 5.360 19.077 -30.362 1.00 82.62 189 ASP A N 1
ATOM 1459 C CA . ASP A 1 189 ? 5.247 20.530 -30.536 1.00 82.62 189 ASP A CA 1
ATOM 1460 C C . ASP A 1 189 ? 6.187 21.030 -31.644 1.00 82.62 189 ASP A C 1
ATOM 1462 O O . ASP A 1 189 ? 5.811 21.885 -32.448 1.00 82.62 189 ASP A O 1
ATOM 1466 N N . GLN A 1 190 ? 7.404 20.477 -31.723 1.00 84.75 190 GLN A N 1
ATOM 1467 C CA . GLN A 1 190 ? 8.361 20.781 -32.786 1.00 84.75 190 GLN A CA 1
ATOM 1468 C C . GLN A 1 190 ? 7.863 20.295 -34.154 1.00 84.75 190 GLN A C 1
ATOM 1470 O O . GLN A 1 190 ? 7.925 21.058 -35.114 1.00 84.75 190 GLN A O 1
ATOM 1475 N N . LEU A 1 191 ? 7.317 19.080 -34.249 1.00 83.25 191 LEU A N 1
ATOM 1476 C CA . LEU A 1 191 ? 6.716 18.551 -35.477 1.00 83.25 191 LEU A CA 1
ATOM 1477 C C . LEU A 1 191 ? 5.472 19.338 -35.897 1.00 83.25 191 LEU A C 1
ATOM 147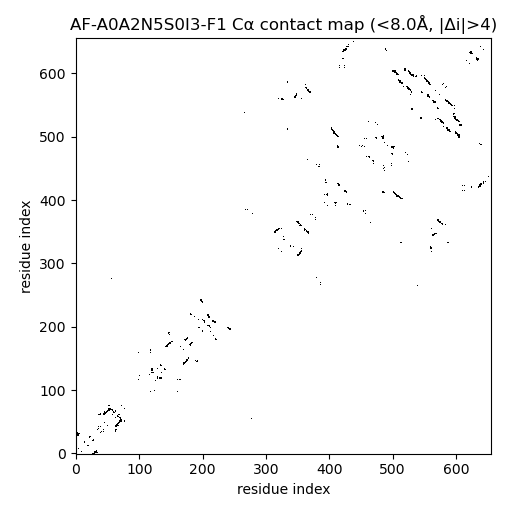9 O O . LEU A 1 191 ? 5.351 19.699 -37.063 1.00 83.25 191 LEU A O 1
ATOM 1483 N N . ALA A 1 192 ? 4.576 19.662 -34.963 1.00 80.88 192 ALA A N 1
ATOM 1484 C CA . ALA A 1 192 ? 3.391 20.473 -35.234 1.00 80.88 192 ALA A CA 1
ATOM 1485 C C . ALA A 1 192 ? 3.771 21.870 -35.731 1.00 80.88 192 ALA A C 1
ATOM 1487 O O . ALA A 1 192 ? 3.157 22.389 -36.664 1.00 80.88 192 ALA A O 1
ATOM 1488 N N . ARG A 1 193 ? 4.817 22.465 -35.146 1.00 82.25 193 ARG A N 1
ATOM 1489 C CA . ARG A 1 193 ? 5.394 23.722 -35.616 1.00 82.25 193 ARG A CA 1
ATOM 1490 C C . ARG A 1 193 ? 5.974 23.585 -37.025 1.00 82.25 193 ARG A C 1
ATOM 1492 O O . ARG A 1 193 ? 5.630 24.398 -37.873 1.00 82.25 193 ARG A O 1
ATOM 1499 N N . LEU A 1 194 ? 6.800 22.573 -37.290 1.00 80.38 194 LEU A N 1
ATOM 1500 C CA . LEU A 1 194 ? 7.415 22.356 -38.605 1.00 80.38 194 LEU A CA 1
ATOM 1501 C C . LEU A 1 194 ? 6.358 22.100 -39.691 1.00 80.38 194 LEU A C 1
ATOM 1503 O O . LEU A 1 194 ? 6.447 22.690 -40.766 1.00 80.38 194 LEU A O 1
ATOM 1507 N N . ALA A 1 195 ? 5.321 21.315 -39.391 1.00 77.56 195 ALA A N 1
ATOM 1508 C CA . ALA A 1 195 ? 4.174 21.104 -40.272 1.00 77.56 195 ALA A CA 1
ATOM 1509 C C . ALA A 1 195 ? 3.377 22.401 -40.510 1.00 77.56 195 ALA A C 1
ATOM 1511 O O . ALA A 1 195 ? 2.997 22.698 -41.640 1.00 77.56 195 ALA A O 1
ATOM 1512 N N . SER A 1 196 ? 3.183 23.222 -39.471 1.00 73.44 196 SER A N 1
ATOM 1513 C CA . SER A 1 196 ? 2.552 24.550 -39.592 1.00 73.44 196 SER A CA 1
ATOM 1514 C C . SER A 1 196 ? 3.415 25.559 -40.365 1.00 73.44 196 SER A C 1
ATOM 1516 O O . SER A 1 196 ? 2.890 26.504 -40.943 1.00 73.44 196 SER A O 1
ATOM 1518 N N . GLU A 1 197 ? 4.736 25.364 -40.397 1.00 75.31 197 GLU A N 1
ATOM 1519 C CA . GLU A 1 197 ? 5.695 26.120 -41.216 1.00 75.31 197 GLU A CA 1
ATOM 1520 C C . GLU A 1 197 ? 5.760 25.616 -42.680 1.00 75.31 197 GLU A C 1
ATOM 1522 O O . GLU A 1 197 ? 6.516 26.172 -43.481 1.00 75.31 197 GLU A O 1
ATOM 1527 N N . GLY A 1 198 ? 4.949 24.611 -43.049 1.00 72.19 198 GLY A N 1
ATOM 1528 C CA . GLY A 1 198 ? 4.838 24.063 -44.408 1.00 72.19 198 GLY A CA 1
ATOM 1529 C C . GLY A 1 198 ? 5.862 22.975 -44.747 1.00 72.19 198 GLY A C 1
ATOM 1530 O O . GLY A 1 198 ? 6.074 22.673 -45.921 1.00 72.19 198 GLY A O 1
ATOM 1531 N N . ASN A 1 199 ? 6.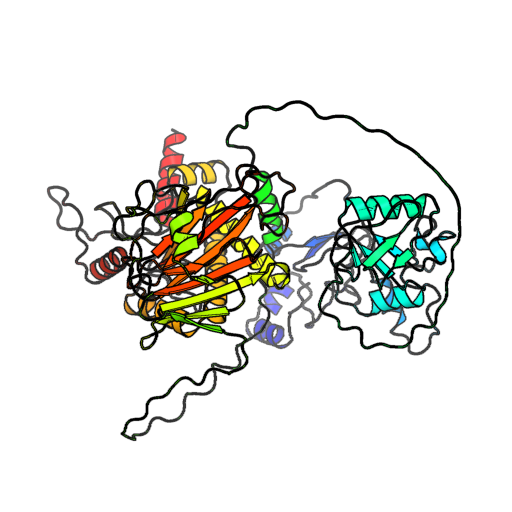531 22.400 -43.745 1.00 78.31 199 ASN A N 1
ATOM 1532 C CA . ASN A 1 199 ? 7.437 21.275 -43.960 1.00 78.31 199 ASN A CA 1
ATOM 1533 C C . ASN A 1 199 ? 6.641 19.971 -44.013 1.00 78.31 199 ASN A C 1
ATOM 1535 O O . ASN A 1 199 ? 5.800 19.712 -43.150 1.00 78.31 199 ASN A O 1
ATOM 1539 N N . GLU A 1 200 ? 6.935 19.136 -45.004 1.00 81.62 200 GLU A N 1
ATOM 1540 C CA . GLU A 1 200 ? 6.392 17.786 -45.052 1.00 81.62 200 GLU A CA 1
ATOM 1541 C C . GLU A 1 200 ? 6.927 16.945 -43.889 1.00 81.62 200 GLU A C 1
ATOM 1543 O O . GLU A 1 200 ? 8.062 17.119 -43.434 1.00 81.62 200 GLU A O 1
ATOM 1548 N N . VAL A 1 201 ? 6.071 16.053 -43.398 1.00 84.25 201 VAL A N 1
ATOM 1549 C CA . VAL A 1 201 ? 6.358 15.158 -42.282 1.00 84.25 201 VAL A CA 1
ATOM 1550 C C . VAL A 1 201 ? 6.388 13.741 -42.832 1.00 84.25 201 VAL A C 1
ATOM 1552 O O . VAL A 1 201 ? 5.387 13.248 -43.343 1.00 84.25 201 VAL A O 1
ATOM 1555 N N . GLU A 1 202 ? 7.537 13.092 -42.720 1.00 85.50 202 GLU A N 1
ATOM 1556 C CA . GLU A 1 202 ? 7.762 11.718 -43.154 1.00 85.50 202 GLU A CA 1
ATOM 1557 C C . GLU A 1 202 ? 7.805 10.794 -41.932 1.00 85.50 202 GLU A C 1
ATOM 1559 O O . GLU A 1 202 ? 8.395 11.127 -40.901 1.00 85.50 202 GLU A O 1
ATOM 1564 N N . VAL A 1 203 ? 7.191 9.617 -42.047 1.00 83.38 203 VAL A N 1
ATOM 1565 C CA . VAL A 1 203 ? 7.163 8.587 -41.001 1.00 83.38 203 VAL A CA 1
ATOM 1566 C C . VAL A 1 203 ? 7.951 7.378 -41.506 1.00 83.38 203 VAL A C 1
ATOM 1568 O O . VAL A 1 203 ? 7.409 6.495 -42.167 1.00 83.38 203 VAL A O 1
ATOM 1571 N N . ASP A 1 204 ? 9.249 7.344 -41.197 1.00 80.81 204 ASP A N 1
ATOM 1572 C CA . ASP A 1 204 ? 10.163 6.260 -41.574 1.00 80.81 204 ASP A CA 1
ATOM 1573 C C . ASP A 1 204 ? 9.915 5.034 -40.681 1.00 80.81 204 ASP A C 1
ATOM 1575 O O . ASP A 1 204 ? 10.483 4.902 -39.593 1.00 80.81 204 ASP A O 1
ATOM 1579 N N . LEU A 1 205 ? 9.018 4.148 -41.126 1.00 76.69 205 LEU A N 1
ATOM 1580 C CA . LEU A 1 205 ? 8.631 2.933 -40.396 1.00 76.69 205 LEU A CA 1
ATOM 1581 C C . LEU A 1 205 ? 9.798 1.954 -40.185 1.00 76.69 205 LEU A C 1
ATOM 1583 O O . LEU A 1 205 ? 9.791 1.213 -39.203 1.00 76.69 205 LEU A O 1
ATOM 1587 N N . VAL A 1 206 ? 10.796 1.958 -41.076 1.00 72.62 206 VAL A N 1
ATOM 1588 C CA . VAL A 1 206 ? 11.939 1.031 -41.036 1.00 72.62 206 VAL A CA 1
ATOM 1589 C C . VAL A 1 206 ? 12.918 1.430 -39.935 1.00 72.62 206 VAL A C 1
ATOM 1591 O O . VAL A 1 206 ? 13.336 0.587 -39.145 1.00 72.62 206 VAL A O 1
ATOM 1594 N N . ASN A 1 207 ? 13.257 2.719 -39.848 1.00 75.00 207 ASN A N 1
ATOM 1595 C CA . ASN A 1 207 ? 14.174 3.245 -38.831 1.00 75.00 207 ASN A CA 1
ATOM 1596 C C . ASN A 1 207 ? 13.461 3.756 -37.567 1.00 75.00 207 ASN A C 1
ATOM 1598 O O . ASN A 1 207 ? 14.127 4.169 -36.616 1.00 75.00 207 ASN A O 1
ATOM 1602 N N . GLN A 1 208 ? 12.125 3.734 -37.553 1.00 80.25 208 GLN A N 1
ATOM 1603 C CA . GLN A 1 208 ? 11.259 4.251 -36.489 1.00 80.25 208 GLN A CA 1
ATOM 1604 C C . GLN A 1 208 ? 11.490 5.751 -36.199 1.00 80.25 208 GLN A C 1
ATOM 1606 O O . GLN A 1 208 ? 11.530 6.163 -35.041 1.00 80.25 208 GLN A O 1
ATOM 1611 N N . GLN A 1 209 ? 11.677 6.580 -37.237 1.00 82.75 209 GLN A N 1
ATOM 1612 C CA . GLN A 1 209 ? 12.040 8.008 -37.115 1.00 82.75 209 GLN A CA 1
ATOM 1613 C C . GLN A 1 209 ? 11.082 8.946 -37.861 1.00 82.75 209 GLN A C 1
ATOM 1615 O O . GLN A 1 209 ? 10.814 8.756 -39.044 1.00 82.75 209 GLN A O 1
ATOM 1620 N N . VAL A 1 210 ? 10.566 9.990 -37.197 1.00 84.75 210 VAL A N 1
ATOM 1621 C CA . VAL A 1 210 ? 9.775 11.032 -37.878 1.00 84.75 210 VAL A CA 1
ATOM 1622 C C . VAL A 1 210 ? 10.745 12.088 -38.380 1.00 84.75 210 VAL A C 1
ATOM 1624 O O . VAL A 1 210 ? 11.530 12.619 -37.590 1.00 84.75 210 VAL A O 1
ATOM 1627 N N . ARG A 1 211 ? 10.690 12.403 -39.673 1.00 87.75 211 ARG A N 1
ATOM 1628 C CA . ARG A 1 211 ? 11.520 13.437 -40.300 1.00 87.75 211 ARG A CA 1
ATOM 1629 C C . ARG A 1 211 ? 10.647 14.621 -40.700 1.00 87.75 211 ARG A C 1
ATOM 1631 O O . ARG A 1 211 ? 9.541 14.430 -41.193 1.00 87.75 211 ARG A O 1
ATOM 1638 N N . ALA A 1 212 ? 11.132 15.837 -40.476 1.00 86.44 212 ALA A N 1
ATOM 1639 C CA . ALA A 1 212 ? 10.510 17.060 -40.978 1.00 86.44 212 ALA A CA 1
ATOM 1640 C C . ALA A 1 212 ? 11.582 18.149 -41.104 1.00 86.44 212 ALA A C 1
ATOM 1642 O O . ALA A 1 212 ? 12.136 18.590 -40.096 1.00 86.44 212 ALA A O 1
ATOM 1643 N N . ALA A 1 213 ? 11.893 18.575 -42.331 1.00 87.38 213 ALA A N 1
ATOM 1644 C CA . ALA A 1 213 ? 13.071 19.404 -42.616 1.00 87.38 213 ALA A CA 1
ATOM 1645 C C . ALA A 1 213 ? 14.347 18.826 -41.955 1.00 87.38 213 ALA A C 1
ATOM 1647 O O . ALA A 1 213 ? 14.639 17.643 -42.116 1.00 87.38 213 ALA A O 1
ATOM 1648 N N . ASP A 1 214 ? 15.080 19.634 -41.185 1.00 86.25 214 ASP A N 1
ATOM 1649 C CA . ASP A 1 214 ? 16.310 19.228 -40.490 1.00 86.25 214 ASP A CA 1
ATOM 1650 C C . ASP A 1 214 ? 16.050 18.411 -39.204 1.00 86.25 214 ASP A C 1
ATOM 1652 O O . ASP A 1 214 ? 16.990 17.941 -38.557 1.00 86.25 214 ASP A O 1
ATOM 1656 N N . PHE A 1 215 ? 14.788 18.267 -38.776 1.00 87.06 215 PHE A N 1
ATOM 1657 C CA . PHE A 1 215 ? 14.433 17.497 -37.587 1.00 87.06 215 PHE A CA 1
ATOM 1658 C C . PHE A 1 215 ? 14.309 16.008 -37.910 1.00 87.06 215 PHE A C 1
ATOM 1660 O O . PHE A 1 215 ? 13.585 15.607 -38.819 1.00 87.06 215 PHE A O 1
ATOM 1667 N N . VAL A 1 216 ? 14.955 15.193 -37.079 1.00 88.06 216 VAL A N 1
ATOM 1668 C CA . VAL A 1 216 ? 14.776 13.743 -37.011 1.00 88.06 216 VAL A CA 1
ATOM 1669 C C . VAL A 1 216 ? 14.422 13.404 -35.568 1.00 88.06 216 VAL A C 1
ATOM 1671 O O . VAL A 1 216 ? 15.160 13.770 -34.649 1.00 88.06 216 VAL A O 1
ATOM 1674 N N . SER A 1 217 ? 13.294 12.729 -35.350 1.00 83.69 217 SER A N 1
ATOM 1675 C CA . SER A 1 217 ? 12.902 12.303 -34.008 1.00 83.69 217 SER A CA 1
ATOM 1676 C C . SER A 1 217 ? 13.879 11.258 -33.452 1.00 83.69 217 SER A C 1
ATOM 1678 O O . SER A 1 217 ? 14.499 10.509 -34.213 1.00 83.69 217 SER A O 1
ATOM 1680 N N . PRO A 1 218 ? 13.970 11.109 -32.118 1.00 79.56 218 PRO A N 1
ATOM 1681 C CA . PRO A 1 218 ? 14.451 9.862 -31.534 1.00 79.56 218 PRO A CA 1
ATOM 1682 C C . PRO A 1 218 ? 13.654 8.668 -32.093 1.00 79.56 218 PRO A C 1
ATOM 1684 O O . PRO A 1 218 ? 12.493 8.864 -32.474 1.00 79.56 218 PRO A O 1
ATOM 1687 N N . PRO A 1 219 ? 14.220 7.446 -32.102 1.00 74.44 219 PRO A N 1
ATOM 1688 C CA . PRO A 1 219 ? 13.470 6.246 -32.451 1.00 74.44 219 PRO A CA 1
ATOM 1689 C C . PRO A 1 219 ? 12.206 6.129 -31.589 1.00 74.44 219 PRO A C 1
ATOM 1691 O O . PRO A 1 219 ? 12.302 6.053 -30.358 1.00 74.44 219 PRO A O 1
ATOM 1694 N N . TRP A 1 220 ? 11.027 6.164 -32.211 1.00 66.50 220 TRP A N 1
ATOM 1695 C CA . TRP A 1 220 ? 9.764 5.980 -31.500 1.00 66.50 220 TRP A CA 1
ATOM 1696 C C . TRP A 1 220 ? 9.559 4.497 -31.174 1.00 66.50 220 TRP A C 1
ATOM 1698 O O . TRP A 1 220 ? 10.142 3.614 -31.798 1.00 66.50 220 TRP A O 1
ATOM 1708 N N . ARG A 1 221 ? 8.673 4.196 -30.222 1.00 53.72 221 ARG A N 1
ATOM 1709 C CA . ARG A 1 221 ? 8.139 2.838 -30.050 1.00 53.72 221 ARG A CA 1
ATOM 1710 C C . ARG A 1 221 ? 6.696 2.815 -30.520 1.00 53.72 221 ARG A C 1
ATOM 1712 O O . ARG A 1 221 ? 5.940 3.722 -30.178 1.00 53.72 221 ARG A O 1
ATOM 1719 N N . MET A 1 222 ? 6.318 1.794 -31.290 1.00 51.41 222 MET A N 1
ATOM 1720 C CA . MET A 1 222 ? 4.899 1.519 -31.504 1.00 51.41 222 MET A CA 1
ATOM 1721 C C . MET A 1 222 ? 4.237 1.254 -30.152 1.00 51.41 222 MET A C 1
ATOM 1723 O O . MET A 1 222 ? 4.797 0.559 -29.300 1.00 51.41 222 MET A O 1
ATOM 1727 N N . ALA A 1 223 ? 3.045 1.811 -29.960 1.00 43.06 223 ALA A N 1
ATOM 1728 C CA . ALA A 1 223 ? 2.224 1.465 -28.814 1.00 43.06 223 ALA A CA 1
ATOM 1729 C C . ALA A 1 223 ? 1.723 0.016 -28.968 1.00 43.06 223 ALA A C 1
ATOM 1731 O O . ALA A 1 223 ? 0.864 -0.263 -29.803 1.00 43.06 223 ALA A O 1
ATOM 1732 N N . ASN A 1 224 ? 2.235 -0.872 -28.112 1.00 37.41 224 ASN A N 1
ATOM 1733 C CA . ASN A 1 224 ? 1.937 -2.307 -28.013 1.00 37.41 224 ASN A CA 1
ATOM 1734 C C . ASN A 1 224 ? 2.558 -3.214 -29.093 1.00 37.41 224 ASN A C 1
ATOM 1736 O O . ASN A 1 224 ? 2.930 -2.798 -30.186 1.00 37.41 224 ASN A O 1
ATOM 1740 N N . ASN A 1 225 ? 2.655 -4.496 -28.731 1.00 31.16 225 ASN A N 1
ATOM 1741 C CA . ASN A 1 225 ? 3.386 -5.568 -29.410 1.00 31.16 225 ASN A CA 1
ATOM 1742 C C . ASN A 1 225 ? 2.658 -6.092 -30.674 1.00 31.16 225 ASN A C 1
ATOM 1744 O O . ASN A 1 225 ? 2.382 -7.284 -30.794 1.00 31.16 225 ASN A O 1
ATOM 1748 N N . TRP A 1 226 ? 2.300 -5.200 -31.600 1.00 28.45 226 TRP A N 1
ATOM 1749 C CA . TRP A 1 226 ? 1.725 -5.577 -32.893 1.00 28.45 226 TRP A CA 1
ATOM 1750 C C . TRP A 1 226 ? 2.844 -6.051 -33.821 1.00 28.45 226 TRP A C 1
ATOM 1752 O O . TRP A 1 226 ? 3.646 -5.250 -34.301 1.00 28.45 226 TRP A O 1
ATOM 1762 N N . SER A 1 227 ? 2.898 -7.356 -34.085 1.00 27.02 227 SER A N 1
ATOM 1763 C CA . SER A 1 227 ? 3.678 -7.889 -35.198 1.00 27.02 227 SER A CA 1
ATOM 1764 C C . SER A 1 227 ? 3.039 -7.436 -36.508 1.00 27.02 227 SER A C 1
ATOM 1766 O O . SER A 1 227 ? 1.893 -7.779 -36.794 1.00 27.02 227 SER A O 1
ATOM 1768 N N . LEU A 1 228 ? 3.788 -6.681 -37.310 1.00 29.55 228 LEU A N 1
ATOM 1769 C CA . LEU A 1 228 ? 3.471 -6.511 -38.722 1.00 29.55 228 LEU A CA 1
ATOM 1770 C C . LEU A 1 228 ? 3.747 -7.845 -39.422 1.00 29.55 228 LEU A C 1
ATOM 1772 O O . LEU A 1 228 ? 4.894 -8.133 -39.764 1.00 29.55 228 LEU A O 1
ATOM 1776 N N . ASP A 1 229 ? 2.702 -8.642 -39.645 1.00 23.61 229 ASP A N 1
ATOM 1777 C CA . ASP A 1 229 ? 2.737 -9.573 -40.771 1.00 23.61 229 ASP A CA 1
ATOM 1778 C C . ASP A 1 229 ? 2.876 -8.728 -42.051 1.00 23.61 229 ASP A C 1
ATOM 1780 O O . ASP A 1 229 ? 2.161 -7.727 -42.201 1.00 23.61 229 ASP A O 1
ATOM 1784 N N . PRO A 1 230 ? 3.816 -9.058 -42.953 1.00 27.33 230 PRO A N 1
ATOM 1785 C CA . PRO A 1 230 ? 4.086 -8.239 -44.122 1.00 27.33 230 PRO A CA 1
ATOM 1786 C C . PRO A 1 230 ? 2.925 -8.339 -45.115 1.00 27.33 230 PRO A C 1
ATOM 1788 O O . PRO A 1 230 ? 2.799 -9.310 -45.858 1.00 27.33 230 PRO A O 1
ATOM 1791 N N . VAL A 1 231 ? 2.090 -7.303 -45.139 1.00 28.70 231 VAL A N 1
ATOM 1792 C CA . VAL A 1 231 ? 1.239 -6.985 -46.288 1.00 28.70 231 VAL A CA 1
ATOM 1793 C C . VAL A 1 231 ? 2.050 -6.065 -47.195 1.00 28.70 231 VAL A C 1
ATOM 1795 O O . VAL A 1 231 ? 2.574 -5.057 -46.718 1.00 28.70 231 VAL A O 1
ATOM 1798 N N . ASP A 1 232 ? 2.180 -6.423 -48.472 1.00 25.88 232 ASP A N 1
ATOM 1799 C CA . ASP A 1 232 ? 3.015 -5.705 -49.440 1.00 25.88 232 ASP A CA 1
ATOM 1800 C C . ASP A 1 232 ? 2.642 -4.215 -49.541 1.00 25.88 232 ASP A C 1
ATOM 1802 O O . ASP A 1 232 ? 1.540 -3.858 -49.962 1.00 25.88 232 ASP A O 1
ATOM 1806 N N . TRP A 1 233 ? 3.595 -3.341 -49.203 1.00 27.12 233 TRP A N 1
ATOM 1807 C CA . TRP A 1 233 ? 3.538 -1.909 -49.499 1.00 27.12 233 TRP A CA 1
ATOM 1808 C C . TRP A 1 233 ? 4.564 -1.584 -50.581 1.00 27.12 233 TRP A C 1
ATOM 1810 O O . TRP A 1 233 ? 5.768 -1.557 -50.327 1.00 27.12 233 TRP A O 1
ATOM 1820 N N . ASP A 1 234 ? 4.063 -1.355 -51.794 1.00 25.39 234 ASP A N 1
ATOM 1821 C CA . ASP A 1 234 ? 4.876 -1.051 -52.971 1.00 25.39 234 ASP A CA 1
ATOM 1822 C C . ASP A 1 234 ? 5.565 0.327 -52.856 1.00 25.39 234 ASP A C 1
ATOM 1824 O O . ASP A 1 234 ? 5.073 1.257 -52.206 1.00 25.39 234 ASP A O 1
ATOM 1828 N N . HIS A 1 235 ? 6.741 0.460 -53.467 1.00 31.08 235 HIS A N 1
ATOM 1829 C CA . HIS A 1 235 ? 7.670 1.559 -53.209 1.00 31.08 235 HIS A CA 1
ATOM 1830 C C . HIS A 1 235 ? 7.248 2.877 -53.890 1.00 31.08 235 HIS A C 1
ATOM 1832 O O . HIS A 1 235 ? 7.359 3.028 -55.106 1.00 31.08 235 HIS A O 1
ATOM 1838 N N . GLY A 1 236 ? 6.863 3.884 -53.095 1.00 25.31 236 GLY A N 1
ATOM 1839 C CA . GLY A 1 236 ? 6.470 5.218 -53.575 1.00 25.31 236 GLY A CA 1
ATOM 1840 C C . GLY A 1 236 ? 7.206 6.365 -52.877 1.00 25.31 236 GLY A C 1
ATOM 1841 O O . GLY A 1 236 ? 6.719 6.907 -51.891 1.00 25.31 236 GLY A O 1
ATOM 1842 N N . ASN A 1 237 ? 8.362 6.758 -53.412 1.00 32.16 237 ASN A N 1
ATOM 1843 C CA . ASN A 1 237 ? 9.190 7.858 -52.906 1.00 32.16 237 ASN A CA 1
ATOM 1844 C C . ASN A 1 237 ? 8.609 9.222 -53.344 1.00 32.16 237 ASN A C 1
ATOM 1846 O O . ASN A 1 237 ? 8.632 9.521 -54.538 1.00 32.16 237 ASN A O 1
ATOM 1850 N N . PHE A 1 238 ? 8.105 10.056 -52.424 1.00 27.44 238 PHE A N 1
ATOM 1851 C CA . PHE A 1 238 ? 7.550 11.381 -52.750 1.00 27.44 238 PHE A CA 1
ATOM 1852 C C . PHE A 1 238 ? 7.888 12.435 -51.693 1.00 27.44 238 PHE A C 1
ATOM 1854 O O . PHE A 1 238 ? 7.837 12.147 -50.503 1.00 27.44 238 PHE A O 1
ATOM 1861 N N . GLY A 1 239 ? 8.213 13.649 -52.157 1.00 26.69 239 GLY A N 1
ATOM 1862 C CA . GLY A 1 239 ? 8.502 14.807 -51.311 1.00 26.69 239 GLY A CA 1
ATOM 1863 C C . GLY A 1 239 ? 7.968 16.132 -51.890 1.00 26.69 239 GLY A C 1
ATOM 1864 O O . GLY A 1 239 ? 7.938 16.299 -53.113 1.00 26.69 239 GLY A O 1
ATOM 1865 N N . ALA A 1 240 ? 7.593 17.090 -51.036 1.00 24.69 240 ALA A N 1
ATOM 1866 C CA . ALA A 1 240 ? 7.054 18.419 -51.365 1.00 24.69 240 ALA A CA 1
ATOM 1867 C C . ALA A 1 240 ? 7.495 19.524 -50.359 1.00 24.69 240 ALA A C 1
ATOM 1869 O O . ALA A 1 240 ? 8.091 19.243 -49.323 1.00 24.69 240 ALA A O 1
ATOM 1870 N N . LYS A 1 241 ? 7.290 20.816 -50.691 1.00 20.58 241 LYS A N 1
ATOM 1871 C CA . LYS A 1 241 ? 7.986 21.974 -50.063 1.00 20.58 241 LYS A CA 1
ATOM 1872 C C . LYS A 1 241 ? 7.096 23.201 -49.734 1.00 20.58 241 LYS A C 1
ATOM 1874 O O . LYS A 1 241 ? 6.175 23.480 -50.495 1.00 20.58 241 LYS A O 1
ATOM 1879 N N . PHE A 1 242 ? 7.594 24.036 -48.794 1.00 24.03 242 PHE A N 1
ATOM 1880 C CA . PHE A 1 242 ? 7.352 25.494 -48.559 1.00 24.03 242 PHE A CA 1
ATOM 1881 C C . PHE A 1 242 ? 6.087 25.910 -47.739 1.00 24.03 242 PHE A C 1
ATOM 1883 O O . PHE A 1 242 ? 5.084 25.219 -47.828 1.00 24.03 242 PHE A O 1
ATOM 1890 N N . VAL A 1 243 ? 5.960 27.050 -47.004 1.00 24.48 243 VAL A N 1
ATOM 1891 C CA . VAL A 1 243 ? 6.867 28.051 -46.344 1.00 24.48 243 VAL A CA 1
ATOM 1892 C C . VAL A 1 243 ? 6.080 28.944 -45.325 1.00 24.48 243 VAL A C 1
ATOM 1894 O O . VAL A 1 243 ? 5.023 29.466 -45.657 1.00 24.48 243 VAL A O 1
ATOM 1897 N N . PHE A 1 244 ? 6.650 29.164 -44.125 1.00 24.69 244 PHE A N 1
ATOM 1898 C CA . PHE A 1 244 ? 6.472 30.215 -43.074 1.00 24.69 244 PHE A CA 1
ATOM 1899 C C . PHE A 1 244 ? 5.202 31.090 -42.891 1.00 24.69 244 PHE A C 1
ATOM 1901 O O . PHE A 1 244 ? 4.900 31.963 -43.703 1.00 24.69 244 PHE A O 1
ATOM 1908 N N . SER A 1 245 ? 4.707 31.140 -41.635 1.00 24.00 245 SER A N 1
ATOM 1909 C CA . SER A 1 245 ? 4.995 32.222 -40.634 1.00 24.00 245 SER A CA 1
ATOM 1910 C C . SER A 1 245 ? 4.205 32.045 -39.304 1.00 24.00 245 SER A C 1
ATOM 1912 O O . SER A 1 245 ? 3.208 31.338 -39.285 1.00 24.00 245 SER A O 1
ATOM 1914 N N . GLY A 1 246 ? 4.549 32.625 -38.135 1.00 23.19 246 GLY A N 1
ATOM 1915 C CA . GLY A 1 246 ? 5.785 33.305 -37.689 1.00 23.19 246 GLY A CA 1
ATOM 1916 C C . GLY A 1 246 ? 5.595 34.314 -36.518 1.00 23.19 246 GLY A C 1
ATOM 1917 O O . GLY A 1 246 ? 5.130 35.422 -36.756 1.00 23.19 246 GLY A O 1
ATOM 1918 N N . GLY A 1 247 ? 6.003 33.999 -35.268 1.00 22.78 247 GLY A N 1
ATOM 1919 C CA . GLY A 1 247 ? 5.921 34.921 -34.103 1.00 22.78 247 GLY A CA 1
ATOM 1920 C C . GLY A 1 247 ? 6.488 34.354 -32.781 1.00 22.78 247 GLY A C 1
ATOM 1921 O O . GLY A 1 247 ? 6.207 33.216 -32.427 1.00 22.78 247 GLY A O 1
ATOM 1922 N N . ASN A 1 248 ? 7.311 35.123 -32.054 1.00 23.31 248 ASN A N 1
ATOM 1923 C CA . ASN A 1 248 ? 8.211 34.639 -30.985 1.00 23.31 248 ASN A CA 1
ATOM 1924 C C . ASN A 1 248 ? 8.110 35.503 -29.707 1.00 23.31 248 ASN A C 1
ATOM 1926 O O . ASN A 1 248 ? 7.979 36.715 -29.856 1.00 23.31 248 ASN A O 1
ATOM 1930 N N . GLN A 1 249 ? 8.270 34.934 -28.496 1.00 24.12 249 GLN A N 1
ATOM 1931 C CA . GLN A 1 249 ? 9.034 35.547 -27.379 1.00 24.12 249 GLN A CA 1
ATOM 1932 C C . GLN A 1 249 ? 9.163 34.655 -26.121 1.00 24.12 249 GLN A C 1
ATOM 1934 O O . GLN A 1 249 ? 8.300 33.841 -25.806 1.00 24.12 249 GLN A O 1
ATOM 1939 N N . TYR A 1 250 ? 10.272 34.841 -25.394 1.00 23.20 250 TYR A N 1
ATOM 1940 C CA . TYR A 1 250 ? 10.765 34.019 -24.278 1.00 23.20 250 TYR A CA 1
ATOM 1941 C C . TYR A 1 250 ? 11.136 34.911 -23.078 1.00 23.20 250 TYR A C 1
ATOM 1943 O O . TYR A 1 250 ? 11.678 35.997 -23.281 1.00 23.20 250 TYR A O 1
ATOM 1951 N N . ILE A 1 251 ? 10.906 34.457 -21.834 1.00 23.23 251 ILE A N 1
ATOM 1952 C CA . ILE A 1 251 ? 11.303 35.174 -20.600 1.00 23.23 251 ILE A CA 1
ATOM 1953 C C . ILE A 1 251 ? 11.950 34.190 -19.588 1.00 23.23 251 ILE A C 1
ATOM 1955 O O . ILE A 1 251 ? 11.379 33.129 -19.336 1.00 23.23 251 ILE A O 1
ATOM 1959 N N . PRO A 1 252 ? 13.130 34.507 -19.003 1.00 26.72 252 PRO A N 1
ATOM 1960 C CA . PRO A 1 252 ? 13.902 33.604 -18.131 1.00 26.72 252 PRO A CA 1
ATOM 1961 C C . PRO A 1 252 ? 13.459 33.596 -16.640 1.00 26.72 252 PRO A C 1
ATOM 1963 O O . PRO A 1 252 ? 12.700 34.467 -16.211 1.00 26.72 252 PRO A O 1
ATOM 1966 N N . PRO A 1 253 ? 13.934 32.631 -15.816 1.00 26.69 253 PRO A N 1
ATOM 1967 C CA . PRO A 1 253 ? 13.346 32.332 -14.503 1.00 26.69 253 PRO A CA 1
ATOM 1968 C C . PRO A 1 253 ? 13.951 33.112 -13.312 1.00 26.69 253 PRO A C 1
ATOM 1970 O O . PRO A 1 253 ? 15.148 33.420 -13.307 1.00 26.69 253 PRO A O 1
ATOM 1973 N N . PRO A 1 254 ? 13.178 33.354 -12.230 1.00 27.16 254 PRO A N 1
ATOM 1974 C CA . PRO A 1 254 ? 13.686 33.937 -10.989 1.00 27.16 254 PRO A CA 1
ATOM 1975 C C . PRO A 1 254 ? 14.330 32.901 -10.046 1.00 27.16 254 PRO A C 1
ATOM 1977 O O . PRO A 1 254 ? 13.970 31.725 -10.010 1.00 27.16 254 PRO A O 1
ATOM 1980 N N . ARG A 1 255 ? 15.295 33.372 -9.244 1.00 28.62 255 ARG A N 1
ATOM 1981 C CA . ARG A 1 255 ? 16.124 32.564 -8.329 1.00 28.62 255 ARG A CA 1
ATOM 1982 C C . ARG A 1 255 ? 15.372 32.106 -7.066 1.00 28.62 255 ARG A C 1
ATOM 1984 O O . ARG A 1 255 ? 14.376 32.697 -6.655 1.00 28.62 255 ARG A O 1
ATOM 1991 N N . GLY A 1 256 ? 15.884 31.040 -6.446 1.00 36.97 256 GLY A N 1
ATOM 1992 C CA . GLY A 1 256 ? 15.177 30.255 -5.429 1.00 36.97 256 GLY A CA 1
ATOM 1993 C C . GLY A 1 256 ? 14.838 30.957 -4.106 1.00 36.97 256 GLY A C 1
ATOM 1994 O O . GLY A 1 256 ? 15.509 31.885 -3.654 1.00 36.97 256 GLY A O 1
ATOM 1995 N N . ARG A 1 257 ? 13.816 30.418 -3.428 1.00 28.97 257 ARG A N 1
ATOM 1996 C CA . ARG A 1 257 ? 13.483 30.685 -2.019 1.00 28.97 257 ARG A CA 1
ATOM 1997 C C . ARG A 1 257 ? 13.347 29.366 -1.254 1.00 28.97 257 ARG A C 1
ATOM 1999 O O . ARG A 1 257 ? 12.869 28.375 -1.796 1.00 28.97 257 ARG A O 1
ATOM 2006 N N . ARG A 1 258 ? 13.761 29.366 0.018 1.00 31.73 258 ARG A N 1
ATOM 2007 C CA . ARG A 1 258 ? 13.653 28.213 0.931 1.00 31.73 258 ARG A CA 1
ATOM 2008 C C . ARG A 1 258 ? 12.179 27.838 1.153 1.00 31.73 258 ARG A C 1
ATOM 2010 O O . ARG A 1 258 ? 11.378 28.703 1.499 1.00 31.73 258 ARG A O 1
ATOM 2017 N N . SER A 1 259 ? 11.843 26.557 0.991 1.00 29.06 259 SER A N 1
ATOM 2018 C CA . SER A 1 259 ? 10.480 26.041 1.185 1.00 29.06 259 SER A CA 1
ATOM 2019 C C . SER A 1 259 ? 10.068 26.024 2.666 1.00 29.06 259 SER A C 1
ATOM 2021 O O . SER A 1 259 ? 10.829 25.580 3.528 1.00 29.06 259 SER A O 1
ATOM 2023 N N . ARG A 1 260 ? 8.844 26.483 2.965 1.00 28.73 260 ARG A N 1
ATOM 2024 C CA . ARG A 1 260 ? 8.151 26.257 4.248 1.00 28.73 260 ARG A CA 1
ATOM 2025 C C . ARG A 1 260 ? 7.256 25.018 4.111 1.00 28.73 260 ARG A C 1
ATOM 2027 O O . ARG A 1 260 ? 6.544 24.892 3.119 1.00 28.73 260 ARG A O 1
ATOM 2034 N N . ARG A 1 261 ? 7.239 24.151 5.135 1.00 35.75 261 ARG A N 1
ATOM 2035 C CA . ARG A 1 261 ? 6.543 22.839 5.193 1.00 35.75 261 ARG A CA 1
ATOM 2036 C C . ARG A 1 261 ? 4.994 22.902 5.206 1.00 35.75 261 ARG A C 1
ATOM 2038 O O . ARG A 1 261 ? 4.365 22.244 6.023 1.00 35.75 261 ARG A O 1
ATOM 2045 N N . GLY A 1 262 ? 4.367 23.702 4.344 1.00 32.44 262 GLY A N 1
ATOM 2046 C CA . GLY A 1 262 ? 2.903 23.859 4.297 1.00 32.44 262 GLY A CA 1
ATOM 2047 C C . GLY A 1 262 ? 2.296 23.990 2.899 1.00 32.44 262 GLY A C 1
ATOM 2048 O O . GLY A 1 262 ? 1.128 24.342 2.792 1.00 32.44 262 GLY A O 1
ATOM 2049 N N . TYR A 1 263 ? 3.068 23.769 1.827 1.00 31.64 263 TYR A N 1
ATOM 2050 C CA . TYR A 1 263 ? 2.651 24.162 0.472 1.00 31.64 263 TYR A CA 1
ATOM 2051 C C . TYR A 1 263 ? 2.039 23.045 -0.398 1.00 31.64 263 TYR A C 1
ATOM 2053 O O . TYR A 1 263 ? 1.385 23.358 -1.385 1.00 31.64 263 TYR A O 1
ATOM 2061 N N . CYS A 1 264 ? 2.192 21.763 -0.037 1.00 43.50 264 CYS A N 1
ATOM 2062 C CA . CYS A 1 264 ? 1.820 20.622 -0.899 1.00 43.50 264 CYS A CA 1
ATOM 2063 C C . CYS A 1 264 ? 0.390 20.067 -0.695 1.00 43.50 264 CYS A C 1
ATOM 2065 O O . CYS A 1 264 ? 0.061 19.015 -1.234 1.00 43.50 264 CYS A O 1
ATOM 2067 N N . MET A 1 265 ? -0.483 20.762 0.048 1.00 44.09 265 MET A N 1
ATOM 2068 C CA . MET A 1 265 ? -1.867 20.302 0.287 1.00 44.09 265 MET A CA 1
ATOM 2069 C C . MET A 1 265 ? -2.745 20.336 -0.980 1.00 44.09 265 MET A C 1
ATOM 2071 O O . MET A 1 265 ? -3.603 19.478 -1.160 1.00 44.09 265 MET A O 1
ATOM 2075 N N . ARG A 1 266 ? -2.543 21.318 -1.875 1.00 49.28 266 ARG A N 1
ATOM 2076 C CA . ARG A 1 266 ? -3.412 21.519 -3.055 1.00 49.28 266 ARG A CA 1
ATOM 2077 C C . ARG A 1 266 ? -3.253 20.436 -4.122 1.00 49.28 266 ARG A C 1
ATOM 2079 O O . ARG A 1 266 ? -4.236 20.096 -4.777 1.00 49.28 266 ARG A O 1
ATOM 2086 N N . ARG A 1 267 ? -2.045 19.883 -4.265 1.00 57.31 267 ARG A N 1
ATOM 2087 C CA . ARG A 1 267 ? -1.727 18.775 -5.172 1.00 57.31 267 ARG A CA 1
ATOM 2088 C C . ARG A 1 267 ? -2.622 17.563 -4.921 1.00 57.31 267 ARG A C 1
ATOM 2090 O O . ARG A 1 267 ? -3.378 17.160 -5.799 1.00 57.31 267 ARG A O 1
ATOM 2097 N N . PHE A 1 268 ? -2.561 17.007 -3.713 1.00 56.06 268 PHE A N 1
ATOM 2098 C CA . PHE A 1 268 ? -3.282 15.778 -3.380 1.00 56.06 268 PHE A CA 1
ATOM 2099 C C . PHE A 1 268 ? -4.790 15.996 -3.263 1.00 56.06 268 PHE A C 1
ATOM 2101 O O . PHE A 1 268 ? -5.535 15.109 -3.657 1.00 56.06 268 PHE A O 1
ATOM 2108 N N . GLU A 1 269 ? -5.248 17.190 -2.872 1.00 55.69 269 GLU A N 1
ATOM 2109 C CA . GLU A 1 269 ? -6.672 17.543 -2.940 1.00 55.69 269 GLU A CA 1
ATOM 2110 C C . GLU A 1 269 ? -7.199 17.537 -4.388 1.00 55.69 269 GLU A C 1
ATOM 2112 O O . GLU A 1 269 ? -8.269 16.997 -4.648 1.00 55.69 269 GLU A O 1
ATOM 2117 N N . ARG A 1 270 ? -6.443 18.048 -5.375 1.00 57.44 270 ARG A N 1
ATOM 2118 C CA . ARG A 1 270 ? -6.853 17.975 -6.793 1.00 57.44 270 ARG A CA 1
ATOM 2119 C C . ARG A 1 270 ? -7.028 16.527 -7.256 1.00 57.44 270 ARG A C 1
ATOM 2121 O O . ARG A 1 270 ? -8.013 16.209 -7.919 1.00 57.44 270 ARG A O 1
ATOM 2128 N N . TYR A 1 271 ? -6.096 15.647 -6.898 1.00 55.28 271 TYR A N 1
ATOM 2129 C CA . TYR A 1 271 ? -6.221 14.231 -7.231 1.00 55.28 271 TYR A CA 1
ATOM 2130 C C . TYR A 1 271 ? -7.314 13.524 -6.427 1.00 55.28 271 TYR A C 1
ATOM 2132 O O . TYR A 1 271 ? -7.995 12.683 -7.000 1.00 55.28 271 TYR A O 1
ATOM 2140 N N . ARG A 1 272 ? -7.559 13.906 -5.166 1.00 52.59 272 ARG A N 1
ATOM 2141 C CA . ARG A 1 272 ? -8.717 13.457 -4.379 1.00 52.59 272 ARG A CA 1
ATOM 2142 C C . ARG A 1 272 ? -10.013 13.765 -5.128 1.00 52.59 272 ARG A C 1
ATOM 2144 O O . ARG A 1 272 ? -10.808 12.857 -5.323 1.00 52.59 272 ARG A O 1
ATOM 2151 N N . GLN A 1 273 ? -10.189 14.991 -5.630 1.00 52.00 273 GLN A N 1
ATOM 2152 C CA . GLN A 1 273 ? -11.367 15.372 -6.425 1.00 52.00 273 GLN A CA 1
ATOM 2153 C C . GLN A 1 273 ? -11.529 14.507 -7.693 1.00 52.00 273 GLN A C 1
ATOM 2155 O O . GLN A 1 273 ? -12.642 14.088 -8.002 1.00 52.00 273 GLN A O 1
ATOM 2160 N N . ASN A 1 274 ? -10.432 14.156 -8.375 1.00 50.38 274 ASN A N 1
ATOM 2161 C CA . ASN A 1 274 ? -10.455 13.214 -9.506 1.00 50.38 274 ASN A CA 1
ATOM 2162 C C . ASN A 1 274 ? -10.734 11.756 -9.068 1.00 50.38 274 ASN A C 1
ATOM 2164 O O . ASN A 1 274 ? -11.343 10.985 -9.807 1.00 50.38 274 ASN A O 1
ATOM 2168 N N . ALA A 1 275 ? -10.318 11.378 -7.858 1.00 42.81 275 ALA A N 1
ATOM 2169 C CA . ALA A 1 275 ? -10.447 10.045 -7.275 1.00 42.81 275 ALA A CA 1
ATOM 2170 C C . ALA A 1 275 ? -11.808 9.776 -6.593 1.00 42.81 275 ALA A C 1
ATOM 2172 O O . ALA A 1 275 ? -12.049 8.649 -6.158 1.00 42.81 275 ALA A O 1
ATOM 2173 N N . LEU A 1 276 ? -12.717 10.760 -6.532 1.00 44.50 276 LEU A N 1
ATOM 2174 C CA . LEU A 1 276 ? -14.076 10.618 -5.974 1.00 44.50 276 LEU A CA 1
ATOM 2175 C C . LEU A 1 276 ? -15.057 9.828 -6.869 1.00 44.50 276 LEU A C 1
ATOM 2177 O O . LEU A 1 276 ? -16.200 9.593 -6.466 1.00 44.50 276 LEU A O 1
ATOM 2181 N N . ALA A 1 277 ? -14.646 9.398 -8.066 1.00 46.25 277 ALA A N 1
ATOM 2182 C CA . ALA A 1 277 ? -15.407 8.429 -8.857 1.00 46.25 277 ALA A CA 1
ATOM 2183 C C . ALA A 1 277 ? -15.533 7.092 -8.092 1.00 46.25 277 ALA A C 1
ATOM 2185 O O . ALA A 1 277 ? -14.552 6.677 -7.479 1.00 46.25 277 ALA A O 1
ATOM 2186 N N . PRO A 1 278 ? -16.673 6.375 -8.116 1.00 41.78 278 PRO A N 1
ATOM 2187 C CA . PRO A 1 278 ? -16.756 5.043 -7.512 1.00 41.78 278 PRO A CA 1
ATOM 2188 C C . PRO A 1 278 ? -15.720 4.092 -8.125 1.00 41.78 278 PRO A C 1
ATOM 2190 O O . PRO A 1 278 ? -15.531 4.105 -9.342 1.00 41.78 278 PRO A O 1
ATOM 2193 N N . HIS A 1 279 ? -15.073 3.250 -7.318 1.00 38.12 279 HIS A N 1
ATOM 2194 C CA . HIS A 1 279 ? -14.298 2.134 -7.858 1.00 38.12 279 HIS A CA 1
ATOM 2195 C C . HIS A 1 279 ? -15.253 1.131 -8.524 1.00 38.12 279 HIS A C 1
ATOM 2197 O O . HIS A 1 279 ? -16.016 0.438 -7.851 1.00 38.12 279 HIS A O 1
ATOM 2203 N N . VAL A 1 280 ? -15.221 1.079 -9.856 1.00 39.25 280 VAL A N 1
ATOM 2204 C CA . VAL A 1 280 ? -15.904 0.062 -10.661 1.00 39.25 280 VAL A CA 1
ATOM 2205 C C . VAL A 1 280 ? -14.855 -0.975 -11.036 1.00 39.25 280 VAL A C 1
ATOM 2207 O O . VAL A 1 280 ? -13.966 -0.694 -11.835 1.00 39.25 280 VAL A O 1
ATOM 2210 N N . ALA A 1 281 ? -14.927 -2.152 -10.419 1.00 36.16 281 ALA A N 1
ATOM 2211 C CA . ALA A 1 281 ? -14.046 -3.260 -10.756 1.00 36.16 281 ALA A CA 1
ATOM 2212 C C . ALA A 1 281 ? -14.480 -3.905 -12.081 1.00 36.16 281 ALA A C 1
ATOM 2214 O O . ALA A 1 281 ? -15.671 -4.100 -12.329 1.00 36.16 281 ALA A O 1
ATOM 2215 N N . SER A 1 282 ? -13.509 -4.280 -12.908 1.00 32.72 282 SER A N 1
ATOM 2216 C CA . SER A 1 282 ? -13.718 -5.178 -14.041 1.00 32.72 282 SER A CA 1
ATOM 2217 C C . SER A 1 282 ? -13.904 -6.619 -13.551 1.00 32.72 282 SER A C 1
ATOM 2219 O O . SER A 1 282 ? -13.076 -7.109 -12.786 1.00 32.72 282 SER A O 1
ATOM 2221 N N . GLY A 1 283 ? -14.934 -7.310 -14.049 1.00 34.12 283 GLY A N 1
ATOM 2222 C CA . GLY A 1 283 ? -15.138 -8.750 -13.846 1.00 34.12 283 GLY A CA 1
ATOM 2223 C C . GLY A 1 283 ? -16.020 -9.115 -12.648 1.00 34.12 283 GLY A C 1
ATOM 2224 O O . GLY A 1 283 ? -15.584 -9.109 -11.501 1.00 34.12 283 GLY A O 1
ATOM 2225 N N . SER A 1 284 ? -17.261 -9.516 -12.926 1.00 26.25 284 SER A N 1
ATOM 2226 C CA . SER A 1 284 ? -18.133 -10.191 -11.963 1.00 26.25 284 SER A CA 1
ATOM 2227 C C . SER A 1 284 ? -17.747 -11.670 -11.837 1.00 26.25 284 SER A C 1
ATOM 2229 O O . SER A 1 284 ? -18.240 -12.511 -12.587 1.00 26.25 284 SER A O 1
ATOM 2231 N N . THR A 1 285 ? -16.894 -12.011 -10.874 1.00 29.88 285 THR A N 1
ATOM 2232 C CA . THR A 1 285 ? -16.583 -13.405 -10.498 1.00 29.88 285 THR A CA 1
ATOM 2233 C C . THR A 1 285 ? -17.545 -13.948 -9.433 1.00 29.88 285 THR A C 1
ATOM 2235 O O . THR A 1 285 ? -17.141 -14.591 -8.471 1.00 29.88 285 THR A O 1
ATOM 2238 N N . THR A 1 286 ? -18.848 -13.712 -9.609 1.00 26.70 286 THR A N 1
ATOM 2239 C CA . THR A 1 286 ? -19.912 -14.300 -8.773 1.00 26.70 286 THR A CA 1
ATOM 2240 C C . THR A 1 286 ? -20.298 -15.725 -9.190 1.00 26.70 286 THR A C 1
ATOM 2242 O O . THR A 1 286 ? -20.970 -16.412 -8.437 1.00 26.70 286 THR A O 1
ATOM 2245 N N . ALA A 1 287 ? -19.840 -16.208 -10.349 1.00 26.81 287 ALA A N 1
ATOM 2246 C CA . ALA A 1 287 ? -20.232 -17.504 -10.921 1.00 26.81 287 ALA A CA 1
ATOM 2247 C C . ALA A 1 287 ? -19.468 -18.737 -10.376 1.00 26.81 287 ALA A C 1
ATOM 2249 O O . ALA A 1 287 ? -19.535 -19.801 -10.983 1.00 26.81 287 ALA A O 1
ATOM 2250 N N . ALA A 1 288 ? -18.707 -18.606 -9.281 1.00 28.50 288 ALA A N 1
ATOM 2251 C CA . ALA A 1 288 ? -17.811 -19.659 -8.774 1.00 28.50 288 ALA A CA 1
ATOM 2252 C C . ALA A 1 288 ? -18.051 -20.063 -7.302 1.00 28.50 288 ALA A C 1
ATOM 2254 O O . ALA A 1 288 ? -17.234 -20.785 -6.735 1.00 28.50 288 ALA A O 1
ATOM 2255 N N . LEU A 1 289 ? -19.134 -19.589 -6.671 1.00 28.48 289 LEU A N 1
ATOM 2256 C CA . LEU A 1 289 ? -19.450 -19.867 -5.256 1.00 28.48 289 LEU A CA 1
ATOM 2257 C C . LEU A 1 289 ? -20.835 -20.498 -5.025 1.00 28.48 289 LEU A C 1
ATOM 2259 O O . LEU A 1 289 ? -21.190 -20.772 -3.884 1.00 28.48 289 LEU A O 1
ATOM 2263 N N . GLU A 1 290 ? -21.589 -20.786 -6.086 1.00 26.42 290 GLU A N 1
ATOM 2264 C CA . GLU A 1 290 ? -22.878 -21.485 -6.029 1.00 26.42 290 GLU A CA 1
ATOM 2265 C C . GLU A 1 290 ? -22.778 -22.793 -6.824 1.00 26.42 290 GLU A C 1
ATOM 2267 O O . GLU A 1 290 ? -23.067 -22.813 -8.016 1.00 26.42 290 GLU A O 1
ATOM 2272 N N . ASN A 1 291 ? -22.259 -23.843 -6.173 1.00 28.25 291 ASN A N 1
ATOM 2273 C CA . ASN A 1 291 ? -22.404 -25.276 -6.500 1.00 28.25 291 ASN A CA 1
ATOM 2274 C C . ASN A 1 291 ? -21.458 -26.087 -5.591 1.00 28.25 291 ASN A C 1
ATOM 2276 O O . ASN A 1 291 ? -20.371 -26.457 -6.025 1.00 28.25 291 ASN A O 1
ATOM 2280 N N . ASN A 1 292 ? -21.831 -26.289 -4.318 1.00 29.34 292 ASN A N 1
ATOM 2281 C CA . ASN A 1 292 ? -21.252 -27.300 -3.408 1.00 29.34 292 ASN A CA 1
ATOM 2282 C C . ASN A 1 292 ? -22.049 -27.380 -2.081 1.00 29.34 292 ASN A C 1
ATOM 2284 O O . ASN A 1 292 ? -21.486 -27.291 -0.993 1.00 29.34 292 ASN A O 1
ATOM 2288 N N . GLU A 1 293 ? -23.371 -27.555 -2.167 1.00 29.19 293 GLU A N 1
ATOM 2289 C CA . GLU A 1 293 ? -24.214 -27.960 -1.027 1.00 29.19 293 GLU A CA 1
ATOM 2290 C C . GLU A 1 293 ? -25.182 -29.080 -1.442 1.00 29.19 293 GLU A C 1
ATOM 2292 O O . GLU A 1 293 ? -26.391 -28.898 -1.432 1.00 29.19 293 GLU A O 1
ATOM 2297 N N . GLU A 1 294 ? -24.646 -30.246 -1.820 1.00 28.44 294 GLU A N 1
ATOM 2298 C CA . GLU A 1 294 ? -25.353 -31.538 -1.750 1.00 28.44 294 GLU A CA 1
ATOM 2299 C C . GLU A 1 294 ? -24.353 -32.694 -1.950 1.00 28.44 294 GLU A C 1
ATOM 2301 O O . GLU A 1 294 ? -24.049 -33.069 -3.074 1.00 28.44 294 GLU A O 1
ATOM 2306 N N . ASP A 1 295 ? -23.768 -33.193 -0.850 1.00 25.62 295 ASP A N 1
ATOM 2307 C CA . ASP A 1 295 ? -23.587 -34.634 -0.570 1.00 25.62 295 ASP A CA 1
ATOM 2308 C C . ASP A 1 295 ? -22.779 -34.855 0.726 1.00 25.62 295 ASP A C 1
ATOM 2310 O O . ASP A 1 295 ? -21.549 -34.891 0.756 1.00 25.62 295 ASP A O 1
ATOM 2314 N N . LEU A 1 296 ? -23.500 -35.043 1.835 1.00 27.42 296 LEU A N 1
ATOM 2315 C CA . LEU A 1 296 ? -22.959 -35.616 3.069 1.00 27.42 296 LEU A CA 1
ATOM 2316 C C . LEU A 1 296 ? -23.329 -37.101 3.130 1.00 27.42 296 LEU A C 1
ATOM 2318 O O . LEU A 1 296 ? -24.465 -37.428 3.490 1.00 27.42 296 LEU A O 1
ATOM 2322 N N . ARG A 1 297 ? -22.372 -37.993 2.834 1.00 25.86 297 ARG A N 1
ATOM 2323 C CA . ARG A 1 297 ? -22.401 -39.407 3.255 1.00 25.86 297 ARG A CA 1
ATOM 2324 C C . ARG A 1 297 ? -21.030 -40.092 3.162 1.00 25.86 297 ARG A C 1
ATOM 2326 O O . ARG A 1 297 ? -20.462 -40.217 2.089 1.00 25.86 297 ARG A O 1
ATOM 2333 N N . ASP A 1 298 ? -20.568 -40.526 4.332 1.00 27.12 298 ASP A N 1
ATOM 2334 C CA . ASP A 1 298 ? -19.523 -41.500 4.681 1.00 27.12 298 ASP A CA 1
ATOM 2335 C C . ASP A 1 298 ? -18.683 -42.165 3.567 1.00 27.12 298 ASP A C 1
ATOM 2337 O O . ASP A 1 298 ? -19.186 -42.923 2.738 1.00 27.12 298 ASP A O 1
ATOM 2341 N N . GLY A 1 299 ? -17.356 -42.023 3.677 1.00 24.66 299 GLY A N 1
ATOM 2342 C CA . GLY A 1 299 ? -16.369 -42.794 2.915 1.00 24.66 299 GLY A CA 1
ATOM 2343 C C . GLY A 1 299 ? -14.935 -42.483 3.357 1.00 24.66 299 GLY A C 1
ATOM 2344 O O . GLY A 1 299 ? -14.425 -41.403 3.088 1.00 24.66 299 GLY A O 1
ATOM 2345 N N . ASP A 1 300 ? -14.303 -43.417 4.066 1.00 25.45 300 ASP A N 1
ATOM 2346 C CA . ASP A 1 300 ? -12.953 -43.277 4.629 1.00 25.45 300 ASP A CA 1
ATOM 2347 C C . ASP A 1 300 ? -11.834 -43.329 3.559 1.00 25.45 300 ASP A C 1
ATOM 2349 O O . ASP A 1 300 ? -12.017 -43.915 2.489 1.00 25.45 300 ASP A O 1
ATOM 2353 N N . SER A 1 301 ? -10.639 -42.861 3.948 1.00 25.64 301 SER A N 1
ATOM 2354 C CA . SER A 1 301 ? -9.295 -43.098 3.364 1.00 25.64 301 SER A CA 1
ATOM 2355 C C . SER A 1 301 ? -8.579 -42.011 2.527 1.00 25.64 301 SER A C 1
ATOM 2357 O O . SER A 1 301 ? -9.153 -41.239 1.768 1.00 25.64 301 SER A O 1
ATOM 2359 N N . ASN A 1 302 ? -7.253 -41.985 2.728 1.00 29.09 302 ASN A N 1
ATOM 2360 C CA . ASN A 1 302 ? -6.256 -41.026 2.235 1.00 29.09 302 ASN A CA 1
ATOM 2361 C C . ASN A 1 302 ? -6.230 -40.798 0.712 1.00 29.09 302 ASN A C 1
ATOM 2363 O O . ASN A 1 302 ? -6.028 -41.744 -0.050 1.00 29.09 302 ASN A O 1
ATOM 2367 N N . SER A 1 303 ? -6.139 -39.528 0.307 1.00 24.50 303 SER A N 1
ATOM 2368 C CA . SER A 1 303 ? -5.328 -39.117 -0.850 1.00 24.50 303 SER A CA 1
ATOM 2369 C C . SER A 1 303 ? -4.921 -37.645 -0.749 1.00 24.50 303 SER A C 1
ATOM 2371 O O . SER A 1 303 ? -5.783 -36.784 -0.571 1.00 24.50 303 SER A O 1
ATOM 2373 N N . ASP A 1 304 ? -3.629 -37.355 -0.903 1.00 28.22 304 ASP A N 1
ATOM 2374 C CA . ASP A 1 304 ? -3.097 -35.992 -0.973 1.00 28.22 304 ASP A CA 1
ATOM 2375 C C . ASP A 1 304 ? -3.638 -35.250 -2.208 1.00 28.22 304 ASP A C 1
ATOM 2377 O O . ASP A 1 304 ? -3.316 -35.594 -3.346 1.00 28.22 304 ASP A O 1
ATOM 2381 N N . THR A 1 305 ? -4.439 -34.203 -2.005 1.00 24.33 305 THR A N 1
ATOM 2382 C CA . THR A 1 305 ? -4.855 -33.300 -3.086 1.00 24.33 305 THR A CA 1
ATOM 2383 C C . THR A 1 305 ? -3.812 -32.209 -3.306 1.00 24.33 305 THR A C 1
ATOM 2385 O O . THR A 1 305 ? -3.899 -31.100 -2.776 1.00 24.33 305 THR A O 1
ATOM 2388 N N . GLU A 1 306 ? -2.823 -32.515 -4.149 1.00 28.81 306 GLU A N 1
ATOM 2389 C CA . GLU A 1 306 ? -2.020 -31.483 -4.804 1.00 28.81 306 GLU A CA 1
ATOM 2390 C C . GLU A 1 306 ? -2.949 -30.533 -5.577 1.00 28.81 306 GLU A C 1
ATOM 2392 O O . GLU A 1 306 ? -3.679 -30.942 -6.482 1.00 28.81 306 GLU A O 1
ATOM 2397 N N . ALA A 1 307 ? -2.918 -29.243 -5.238 1.00 26.84 307 ALA A N 1
ATOM 2398 C CA . ALA A 1 307 ? -3.627 -28.226 -6.001 1.00 26.84 307 ALA A CA 1
ATOM 2399 C C . ALA A 1 307 ? -2.949 -28.058 -7.370 1.00 26.84 307 ALA A C 1
ATOM 2401 O O . ALA A 1 307 ? -1.916 -27.395 -7.484 1.00 26.84 307 ALA A O 1
ATOM 2402 N N . THR A 1 308 ? -3.534 -28.655 -8.410 1.00 27.75 308 THR A N 1
ATOM 2403 C CA . THR A 1 308 ? -3.053 -28.557 -9.792 1.00 27.75 308 THR A CA 1
ATOM 2404 C C . THR A 1 308 ? -3.083 -27.106 -10.271 1.00 27.75 308 THR A C 1
ATOM 2406 O O . THR A 1 308 ? -4.132 -26.583 -10.647 1.00 27.75 308 THR A O 1
ATOM 2409 N N . SER A 1 309 ? -1.926 -26.444 -10.261 1.00 33.88 309 SER A N 1
ATOM 2410 C CA . SER A 1 309 ? -1.764 -25.115 -10.848 1.00 33.88 309 SER A CA 1
ATOM 2411 C C . SER A 1 309 ? -1.848 -25.188 -12.371 1.00 33.88 309 SER A C 1
ATOM 2413 O O . SER A 1 309 ? -1.151 -26.008 -12.973 1.00 33.88 309 SER A O 1
ATOM 2415 N N . ASP A 1 310 ? -2.625 -24.292 -12.983 1.00 32.28 310 ASP A N 1
ATOM 2416 C CA . ASP A 1 310 ? -2.624 -24.086 -14.434 1.00 32.28 310 ASP A CA 1
ATOM 2417 C C . ASP A 1 310 ? -1.182 -23.795 -14.909 1.00 32.28 310 ASP A C 1
ATOM 2419 O O . ASP A 1 310 ? -0.571 -22.831 -14.426 1.00 32.28 310 ASP A O 1
ATOM 2423 N N . PRO A 1 311 ? -0.602 -24.608 -15.816 1.00 35.47 311 PRO A N 1
ATOM 2424 C CA . PRO A 1 311 ? 0.787 -24.446 -16.234 1.00 35.47 311 PRO A CA 1
ATOM 2425 C C . PRO A 1 311 ? 1.108 -23.130 -16.962 1.00 35.47 311 PRO A C 1
ATOM 2427 O O . PRO A 1 311 ? 2.287 -22.876 -17.213 1.00 35.47 311 PRO A O 1
ATOM 2430 N N . ASN A 1 312 ? 0.108 -22.318 -17.338 1.00 42.59 312 ASN A N 1
ATOM 2431 C CA . ASN A 1 312 ? 0.273 -21.255 -18.337 1.00 42.59 312 ASN A CA 1
ATOM 2432 C C . ASN A 1 312 ? 0.100 -19.801 -17.831 1.00 42.59 312 ASN A C 1
ATOM 2434 O O . ASN A 1 312 ? 0.143 -18.868 -18.628 1.00 42.59 312 ASN A O 1
ATOM 2438 N N . ASP A 1 313 ? -0.019 -19.569 -16.517 1.00 61.22 313 ASP A N 1
ATOM 2439 C CA . ASP A 1 313 ? -0.144 -18.229 -15.885 1.00 61.22 313 ASP A CA 1
ATOM 2440 C C . ASP A 1 313 ? 1.158 -17.375 -15.915 1.00 61.22 313 ASP A C 1
ATOM 2442 O O . ASP A 1 313 ? 1.247 -16.306 -15.313 1.00 61.22 313 ASP A O 1
ATOM 2446 N N . GLY A 1 314 ? 2.229 -17.840 -16.567 1.00 74.25 314 GLY A N 1
ATOM 2447 C CA . GLY A 1 314 ? 3.511 -17.117 -16.605 1.00 74.25 314 GLY A CA 1
ATOM 2448 C C . GLY A 1 314 ? 4.204 -16.974 -15.236 1.00 74.25 314 GLY A C 1
ATOM 2449 O O . GLY A 1 314 ? 5.096 -16.140 -15.069 1.00 74.25 314 GLY A O 1
ATOM 2450 N N . THR A 1 315 ? 3.812 -17.777 -14.240 1.00 88.75 315 THR A N 1
ATOM 2451 C CA . THR A 1 315 ? 4.487 -17.836 -12.935 1.00 88.75 315 THR A CA 1
ATOM 2452 C C . THR A 1 315 ? 5.832 -18.558 -13.065 1.00 88.75 315 THR A C 1
ATOM 2454 O O . THR A 1 315 ? 5.898 -19.747 -13.369 1.00 88.75 315 THR A O 1
ATOM 2457 N N . HIS A 1 316 ? 6.921 -17.860 -12.752 1.00 93.44 316 HIS A N 1
ATOM 2458 C CA . HIS A 1 316 ? 8.260 -18.436 -12.658 1.00 93.44 316 HIS A CA 1
ATOM 2459 C C . HIS A 1 316 ? 8.538 -18.984 -11.252 1.00 93.44 316 HIS A C 1
ATOM 2461 O O . HIS A 1 316 ? 8.114 -18.413 -10.247 1.00 93.44 316 HIS A O 1
ATOM 2467 N N . PHE A 1 317 ? 9.336 -20.048 -11.160 1.00 94.75 317 PHE A N 1
ATOM 2468 C CA . PHE A 1 317 ? 9.780 -20.622 -9.887 1.00 94.75 317 PHE A CA 1
ATOM 2469 C C . PHE A 1 317 ? 11.292 -20.449 -9.719 1.00 94.75 317 PHE A C 1
ATOM 2471 O O . PHE A 1 317 ? 12.075 -20.861 -10.577 1.00 94.75 317 PHE A O 1
ATOM 2478 N N . TYR A 1 318 ? 11.718 -19.856 -8.602 1.00 97.06 318 TYR A N 1
ATOM 2479 C CA . TYR A 1 318 ? 13.125 -19.739 -8.226 1.00 97.06 318 TYR A CA 1
ATOM 2480 C C . TYR A 1 318 ? 13.440 -20.611 -7.005 1.00 97.06 318 TYR A C 1
ATOM 2482 O O . TYR A 1 318 ? 13.137 -20.262 -5.862 1.00 97.06 318 TYR A O 1
ATOM 2490 N N . PHE A 1 319 ? 14.097 -21.744 -7.262 1.00 97.00 319 PHE A N 1
ATOM 2491 C CA . PHE A 1 319 ? 14.584 -22.648 -6.225 1.00 97.00 319 PHE A CA 1
ATOM 2492 C C . PHE A 1 319 ? 15.970 -22.214 -5.731 1.00 97.00 319 PHE A C 1
ATOM 2494 O O . PHE A 1 319 ? 16.973 -22.398 -6.426 1.00 97.00 319 PHE A O 1
ATOM 2501 N N . VAL A 1 320 ? 16.037 -21.660 -4.518 1.00 96.69 320 VAL A N 1
ATOM 2502 C CA . VAL A 1 320 ? 17.274 -21.206 -3.867 1.00 96.69 320 VAL A CA 1
ATOM 2503 C C . VAL A 1 320 ? 18.220 -22.405 -3.685 1.00 96.69 320 VAL A C 1
ATOM 2505 O O . VAL A 1 320 ? 17.869 -23.355 -2.973 1.00 96.69 320 VAL A O 1
ATOM 2508 N N . PRO A 1 321 ? 19.418 -22.414 -4.303 1.00 95.88 321 PRO A N 1
ATOM 2509 C CA . PRO A 1 321 ? 20.390 -23.496 -4.136 1.00 95.88 321 PRO A CA 1
ATOM 2510 C C . PRO A 1 321 ? 20.835 -23.643 -2.677 1.00 95.88 321 PRO A C 1
ATOM 2512 O O . PRO A 1 321 ? 20.945 -22.642 -1.980 1.00 95.88 321 PRO A O 1
ATOM 2515 N N . ARG A 1 322 ? 21.166 -24.861 -2.222 1.00 94.38 322 ARG A N 1
ATOM 2516 C CA . ARG A 1 322 ? 21.560 -25.116 -0.817 1.00 94.38 322 ARG A CA 1
ATOM 2517 C C . ARG A 1 322 ? 22.704 -24.216 -0.324 1.00 94.38 322 ARG A C 1
ATOM 2519 O O . ARG A 1 322 ? 22.622 -23.708 0.781 1.00 94.38 322 ARG A O 1
ATOM 2526 N N . TYR A 1 323 ? 23.697 -23.930 -1.170 1.00 93.81 323 TYR A N 1
ATOM 2527 C CA . TYR A 1 323 ? 24.821 -23.029 -0.854 1.00 93.81 323 TYR A CA 1
ATOM 2528 C C . TYR A 1 323 ? 24.441 -21.534 -0.729 1.00 93.81 323 TYR A C 1
ATOM 2530 O O . TYR A 1 323 ? 25.309 -20.695 -0.516 1.00 93.81 323 TYR A O 1
ATOM 2538 N N . ARG A 1 324 ? 23.160 -21.187 -0.915 1.00 94.44 324 ARG A N 1
ATOM 2539 C CA . ARG A 1 324 ? 22.600 -19.839 -0.731 1.00 94.44 324 ARG A CA 1
ATOM 2540 C C . ARG A 1 324 ? 21.565 -19.763 0.399 1.00 94.44 324 ARG A C 1
ATOM 2542 O O . ARG A 1 324 ? 20.950 -18.721 0.572 1.00 94.44 324 ARG A O 1
ATOM 2549 N N . GLN A 1 325 ? 21.344 -20.848 1.144 1.00 94.06 325 GLN A N 1
ATOM 2550 C CA . GLN A 1 325 ? 20.349 -20.933 2.228 1.00 94.06 325 GLN A CA 1
ATOM 2551 C C . GLN A 1 325 ? 20.961 -20.576 3.596 1.00 94.06 325 GLN A C 1
ATOM 2553 O O . GLN A 1 325 ? 20.696 -21.228 4.602 1.00 94.06 325 GLN A O 1
ATOM 2558 N N . GLU A 1 326 ? 21.821 -19.559 3.609 1.00 93.56 326 GLU A N 1
ATOM 2559 C CA . GLU A 1 326 ? 22.427 -18.998 4.813 1.00 93.56 326 GLU A CA 1
ATOM 2560 C C . GLU A 1 326 ? 22.695 -17.499 4.637 1.00 93.56 326 GLU A C 1
ATOM 2562 O O . GLU A 1 326 ? 22.847 -17.001 3.516 1.00 93.56 326 GLU A O 1
ATOM 2567 N N . ASP A 1 327 ? 22.766 -16.786 5.759 1.00 94.06 327 ASP A N 1
ATOM 2568 C CA . ASP A 1 327 ? 23.133 -15.372 5.822 1.00 94.06 327 ASP A CA 1
ATOM 2569 C C . ASP A 1 327 ? 24.589 -15.191 5.336 1.00 94.06 327 ASP A C 1
ATOM 2571 O O . ASP A 1 327 ? 25.500 -15.739 5.959 1.00 94.06 327 ASP A O 1
ATOM 2575 N N . PRO A 1 328 ? 24.841 -14.478 4.219 1.00 92.31 328 PRO A N 1
ATOM 2576 C CA . PRO A 1 328 ? 26.142 -14.499 3.548 1.00 92.31 328 PRO A CA 1
ATOM 2577 C C . PRO A 1 328 ? 27.224 -13.681 4.260 1.00 92.31 328 PRO A C 1
ATOM 2579 O O . PRO A 1 328 ? 28.398 -13.824 3.910 1.00 92.31 328 PRO A O 1
ATOM 2582 N N . GLU A 1 329 ? 26.837 -12.809 5.195 1.00 93.19 329 GLU A N 1
ATOM 2583 C CA . GLU A 1 329 ? 27.764 -12.098 6.077 1.00 93.19 329 GLU A CA 1
ATOM 2584 C C . GLU A 1 329 ? 27.062 -11.730 7.403 1.00 93.19 329 GLU A C 1
ATOM 2586 O O . GLU A 1 329 ? 26.571 -10.611 7.547 1.00 93.19 329 GLU A O 1
ATOM 2591 N N . PRO A 1 330 ? 26.958 -12.643 8.387 1.00 90.12 330 PRO A N 1
ATOM 2592 C CA . PRO A 1 330 ? 26.221 -12.408 9.633 1.00 90.12 330 PRO A CA 1
ATOM 2593 C C . PRO A 1 330 ? 26.720 -11.225 10.484 1.00 90.12 330 PRO A C 1
ATOM 2595 O O . PRO A 1 330 ? 25.955 -10.726 11.310 1.00 90.12 330 PRO A O 1
ATOM 2598 N N . GLY A 1 331 ? 27.971 -10.777 10.312 1.00 90.88 331 GLY A N 1
ATOM 2599 C CA . GLY A 1 331 ? 28.530 -9.626 11.037 1.00 90.88 331 GLY A CA 1
ATOM 2600 C C . GLY A 1 331 ? 28.013 -8.268 10.549 1.00 90.88 331 GLY A C 1
ATOM 2601 O O . GLY A 1 331 ? 28.071 -7.273 11.274 1.00 90.88 331 GLY A O 1
ATOM 2602 N N . GLU A 1 332 ? 27.472 -8.221 9.333 1.00 92.19 332 GLU A N 1
ATOM 2603 C CA . GLU A 1 332 ? 27.015 -7.005 8.668 1.00 92.19 332 GLU A CA 1
ATOM 2604 C C . GLU A 1 332 ? 25.683 -6.503 9.284 1.00 92.19 332 GLU A C 1
ATOM 2606 O O . GLU A 1 332 ? 24.705 -7.255 9.316 1.00 92.19 332 GLU A O 1
ATOM 2611 N N . PRO A 1 333 ? 25.560 -5.250 9.770 1.00 90.38 333 PRO A N 1
ATOM 2612 C CA . PRO A 1 333 ? 24.329 -4.781 10.425 1.00 90.38 333 PRO A CA 1
ATOM 2613 C C . PRO A 1 333 ? 23.162 -4.563 9.445 1.00 90.38 333 PRO A C 1
ATOM 2615 O O . PRO A 1 333 ? 22.002 -4.723 9.818 1.00 90.38 333 PRO A O 1
ATOM 2618 N N . ILE A 1 334 ? 23.460 -4.216 8.192 1.00 93.88 334 ILE A N 1
ATOM 2619 C CA . ILE A 1 334 ? 22.512 -4.069 7.080 1.00 93.88 334 ILE A CA 1
ATOM 2620 C C . ILE A 1 334 ? 23.256 -4.324 5.772 1.00 93.88 334 ILE A C 1
ATOM 2622 O O . ILE A 1 334 ? 24.396 -3.886 5.631 1.00 93.88 334 ILE A O 1
ATOM 2626 N N . THR A 1 335 ? 22.632 -5.016 4.817 1.00 95.50 335 THR A N 1
ATOM 2627 C CA . THR A 1 335 ? 23.364 -5.469 3.628 1.00 95.50 335 THR A CA 1
ATOM 2628 C C . THR A 1 335 ? 23.832 -4.332 2.727 1.00 95.50 335 THR A C 1
ATOM 2630 O O . THR A 1 335 ? 23.029 -3.552 2.213 1.00 95.50 335 THR A O 1
ATOM 2633 N N . THR A 1 336 ? 25.150 -4.260 2.534 1.00 94.44 336 THR A N 1
ATOM 2634 C CA . THR A 1 336 ? 25.819 -3.263 1.692 1.00 94.44 336 THR A CA 1
ATOM 2635 C C . THR A 1 336 ? 25.575 -3.514 0.198 1.00 94.44 336 THR A C 1
ATOM 2637 O O . THR A 1 336 ? 25.289 -4.648 -0.205 1.00 94.44 336 THR A O 1
ATOM 2640 N N . PRO A 1 337 ? 25.696 -2.481 -0.662 1.00 93.75 337 PRO A N 1
ATOM 2641 C CA . PRO A 1 337 ? 25.629 -2.642 -2.116 1.00 93.75 337 PRO A CA 1
ATOM 2642 C C . PRO A 1 337 ? 26.616 -3.684 -2.661 1.00 93.75 337 PRO A C 1
ATOM 2644 O O . PRO A 1 337 ? 26.275 -4.431 -3.579 1.00 93.75 337 PRO A O 1
ATOM 2647 N N . GLU A 1 338 ? 27.809 -3.769 -2.073 1.00 94.62 338 GLU A N 1
ATOM 2648 C CA . GLU A 1 338 ? 28.878 -4.695 -2.441 1.00 94.62 338 GLU A CA 1
ATOM 2649 C C . GLU A 1 338 ? 28.480 -6.144 -2.129 1.00 94.62 338 GLU A C 1
ATOM 2651 O O . GLU A 1 338 ? 28.504 -6.999 -3.021 1.00 94.62 338 GLU A O 1
ATOM 2656 N N . THR A 1 339 ? 28.028 -6.421 -0.898 1.00 95.62 339 THR A N 1
ATOM 2657 C CA . THR A 1 339 ? 27.518 -7.744 -0.503 1.00 95.62 339 THR A CA 1
ATOM 2658 C C . THR A 1 339 ? 26.294 -8.136 -1.338 1.00 95.62 339 THR A C 1
ATOM 2660 O O . THR A 1 339 ? 26.197 -9.279 -1.800 1.00 95.62 339 THR A O 1
ATOM 2663 N N . LEU A 1 340 ? 25.381 -7.191 -1.600 1.00 95.81 340 LEU A N 1
ATOM 2664 C CA . LEU A 1 340 ? 24.194 -7.406 -2.431 1.00 95.81 340 LEU A CA 1
ATOM 2665 C C . LEU A 1 340 ? 24.567 -7.831 -3.859 1.00 95.81 340 LEU A C 1
ATOM 2667 O O . LEU A 1 340 ? 24.027 -8.813 -4.367 1.00 95.81 340 LEU A O 1
ATOM 2671 N N . ALA A 1 341 ? 25.495 -7.114 -4.498 1.00 94.38 341 ALA A N 1
ATOM 2672 C CA . ALA A 1 341 ? 25.937 -7.398 -5.860 1.00 94.38 341 ALA A CA 1
ATOM 2673 C C . ALA A 1 341 ? 26.733 -8.710 -5.964 1.00 94.38 341 ALA A C 1
ATOM 2675 O O . ALA A 1 341 ? 26.563 -9.453 -6.930 1.00 94.38 341 ALA A O 1
ATOM 2676 N N . ALA A 1 342 ? 27.580 -9.012 -4.974 1.00 95.62 342 ALA A N 1
ATOM 2677 C CA . ALA A 1 342 ? 28.462 -10.176 -5.007 1.00 95.62 342 ALA A CA 1
ATOM 2678 C C . ALA A 1 342 ? 27.774 -11.495 -4.617 1.00 95.62 342 ALA A C 1
ATOM 2680 O O . ALA A 1 342 ? 28.135 -12.552 -5.138 1.00 95.62 342 ALA A O 1
ATOM 2681 N N . ARG A 1 343 ? 26.820 -11.470 -3.673 1.00 96.00 343 ARG A N 1
ATOM 2682 C CA . ARG A 1 343 ? 26.263 -12.695 -3.065 1.00 96.00 343 ARG A CA 1
ATOM 2683 C C . ARG A 1 343 ? 24.819 -12.985 -3.463 1.00 96.00 343 ARG A C 1
ATOM 2685 O O . ARG A 1 343 ? 24.467 -14.150 -3.643 1.00 96.00 343 ARG A O 1
ATOM 2692 N N . TYR A 1 344 ? 23.977 -11.971 -3.652 1.00 97.56 344 TYR A N 1
ATOM 2693 C CA . TYR A 1 344 ? 22.538 -12.199 -3.783 1.00 97.56 344 TYR A CA 1
ATOM 2694 C C . TYR A 1 344 ? 22.094 -12.508 -5.221 1.00 97.56 344 TYR A C 1
ATOM 2696 O O . TYR A 1 344 ? 22.721 -12.120 -6.205 1.00 97.56 344 TYR A O 1
ATOM 2704 N N . LYS A 1 345 ? 20.970 -13.217 -5.363 1.00 97.50 345 LYS A N 1
ATOM 2705 C CA . LYS A 1 345 ? 20.230 -13.336 -6.621 1.00 97.50 345 LYS A CA 1
ATOM 2706 C C . LYS A 1 345 ? 19.213 -12.199 -6.713 1.00 97.50 345 LYS A C 1
ATOM 2708 O O . LYS A 1 345 ? 18.332 -12.078 -5.867 1.00 97.50 345 LYS A O 1
ATOM 2713 N N . ARG A 1 346 ? 19.318 -11.418 -7.786 1.00 97.12 346 ARG A N 1
ATOM 2714 C CA . ARG A 1 346 ? 18.310 -10.444 -8.217 1.00 97.12 346 ARG A CA 1
ATOM 2715 C C . ARG A 1 346 ? 17.089 -11.145 -8.815 1.00 97.12 346 ARG A C 1
ATOM 2717 O O . ARG A 1 346 ? 17.256 -12.023 -9.667 1.00 97.12 346 ARG A O 1
ATOM 2724 N N . LEU A 1 347 ? 15.899 -10.708 -8.414 1.00 97.12 347 LEU A N 1
ATOM 2725 C CA . LEU A 1 347 ? 14.610 -10.977 -9.057 1.00 97.12 347 LEU A CA 1
ATOM 2726 C C . LEU A 1 347 ? 13.910 -9.634 -9.313 1.00 97.12 347 LEU A C 1
ATOM 2728 O O . LEU A 1 347 ? 14.004 -8.738 -8.473 1.00 97.12 347 LEU A O 1
ATOM 2732 N N . SER A 1 348 ? 13.273 -9.470 -10.474 1.00 93.81 348 SER A N 1
ATOM 2733 C CA . SER A 1 348 ? 12.876 -8.136 -10.955 1.00 93.81 348 SER A CA 1
ATOM 2734 C C . SER A 1 348 ? 11.783 -8.112 -12.035 1.00 93.81 348 SER A C 1
ATOM 2736 O O . SER A 1 348 ? 11.594 -7.081 -12.673 1.00 93.81 348 SER A O 1
ATOM 2738 N N . PHE A 1 349 ? 11.088 -9.224 -12.294 1.00 91.38 349 PHE A N 1
ATOM 2739 C CA . PHE A 1 349 ? 10.199 -9.357 -13.454 1.00 91.38 349 PHE A CA 1
ATOM 2740 C C . PHE A 1 349 ? 9.028 -10.312 -13.202 1.00 91.38 349 PHE A C 1
ATOM 2742 O O . PHE A 1 349 ? 9.149 -11.262 -12.427 1.00 91.38 349 PHE A O 1
ATOM 2749 N N . GLY A 1 350 ? 7.921 -10.085 -13.918 1.00 89.88 350 GLY A N 1
ATOM 2750 C CA . GLY A 1 350 ? 6.782 -11.002 -14.001 1.00 89.88 350 GLY A CA 1
ATOM 2751 C C . GLY A 1 350 ? 6.224 -11.402 -12.635 1.00 89.88 350 GLY A C 1
ATOM 2752 O O . GLY A 1 350 ? 6.055 -10.567 -11.747 1.00 89.88 350 GLY A O 1
ATOM 2753 N N . ARG A 1 351 ? 5.956 -12.697 -12.464 1.00 94.19 351 ARG A N 1
ATOM 2754 C CA . ARG A 1 351 ? 5.504 -13.310 -11.211 1.00 94.19 351 ARG A CA 1
ATOM 2755 C C . ARG A 1 351 ? 6.485 -14.408 -10.818 1.00 94.19 351 ARG A C 1
ATOM 2757 O O . ARG A 1 351 ? 6.779 -15.274 -11.635 1.00 94.19 351 ARG A O 1
ATOM 2764 N N . VAL A 1 352 ? 7.002 -14.375 -9.588 1.00 95.69 352 VAL A N 1
ATOM 2765 C CA . VAL A 1 352 ? 8.023 -15.324 -9.113 1.00 95.69 352 VAL A CA 1
ATOM 2766 C C . VAL A 1 352 ? 7.638 -15.930 -7.767 1.00 95.69 352 VAL A C 1
ATOM 2768 O O . VAL A 1 352 ? 7.451 -15.208 -6.791 1.00 95.69 352 VAL A O 1
ATOM 2771 N N . VAL A 1 353 ? 7.588 -17.258 -7.693 1.00 96.38 353 VAL A N 1
ATOM 2772 C CA . VAL A 1 353 ? 7.525 -18.024 -6.439 1.00 96.38 353 VAL A CA 1
ATOM 2773 C C . VAL A 1 353 ? 8.942 -18.424 -6.027 1.00 96.38 353 VAL A C 1
ATOM 2775 O O . VAL A 1 353 ? 9.719 -18.912 -6.847 1.00 96.38 353 VAL A O 1
ATOM 2778 N N . ILE A 1 354 ? 9.289 -18.220 -4.757 1.00 97.81 354 ILE A N 1
ATOM 2779 C CA . ILE A 1 354 ? 10.619 -18.477 -4.197 1.00 97.81 354 ILE A CA 1
ATOM 2780 C C . ILE A 1 354 ? 10.522 -19.579 -3.139 1.00 97.81 354 ILE A C 1
ATOM 2782 O O . ILE A 1 354 ? 9.738 -19.475 -2.191 1.00 97.81 354 ILE A O 1
ATOM 2786 N N . ALA A 1 355 ? 11.348 -20.614 -3.287 1.00 97.25 355 ALA A N 1
ATOM 2787 C CA . ALA A 1 355 ? 11.430 -21.758 -2.379 1.00 97.25 355 ALA A CA 1
ATOM 2788 C C . ALA A 1 355 ? 12.894 -22.195 -2.187 1.00 97.25 355 ALA A C 1
ATOM 2790 O O . ALA A 1 355 ? 13.679 -22.092 -3.130 1.00 97.25 355 ALA A O 1
ATOM 2791 N N . PRO A 1 356 ? 13.308 -22.723 -1.024 1.00 96.25 356 PRO A N 1
ATOM 2792 C CA . PRO A 1 356 ? 14.571 -23.432 -0.904 1.00 96.25 356 PRO A CA 1
ATOM 2793 C C . PRO A 1 356 ? 14.498 -24.753 -1.676 1.00 96.25 356 PRO A C 1
ATOM 2795 O O . PRO A 1 356 ? 13.467 -25.422 -1.720 1.00 96.25 356 PRO A O 1
ATOM 2798 N N . ARG A 1 357 ? 15.604 -25.168 -2.302 1.00 92.00 357 ARG A N 1
ATOM 2799 C CA . ARG A 1 357 ? 15.649 -26.435 -3.043 1.00 92.00 357 ARG A CA 1
ATOM 2800 C C . ARG A 1 357 ? 15.455 -27.633 -2.100 1.00 92.00 357 ARG A C 1
ATOM 2802 O O . ARG A 1 357 ? 16.399 -28.033 -1.415 1.00 92.00 357 ARG A O 1
ATOM 2809 N N . GLY A 1 358 ? 14.257 -28.218 -2.136 1.00 87.38 358 GLY A N 1
ATOM 2810 C CA . GLY A 1 358 ? 13.835 -29.323 -1.269 1.00 87.38 358 GLY A CA 1
ATOM 2811 C C . GLY A 1 358 ? 13.073 -28.894 -0.009 1.00 87.38 358 GLY A C 1
ATOM 2812 O O . GLY A 1 358 ? 13.061 -29.656 0.950 1.00 87.38 358 GLY A O 1
ATOM 2813 N N . GLY A 1 359 ? 12.478 -27.697 0.011 1.00 90.88 359 GLY A N 1
ATOM 2814 C CA . GLY A 1 359 ? 11.560 -27.254 1.064 1.00 90.88 359 GLY A CA 1
ATOM 2815 C C . GLY A 1 359 ? 10.456 -26.341 0.521 1.00 90.88 359 GLY A C 1
ATOM 2816 O O . GLY A 1 359 ? 10.406 -26.057 -0.676 1.00 90.88 359 GLY A O 1
ATOM 2817 N N . GLU A 1 360 ? 9.564 -25.896 1.404 1.00 93.12 360 GLU A N 1
ATOM 2818 C CA . GLU A 1 360 ? 8.367 -25.124 1.045 1.00 93.12 360 GLU A CA 1
ATOM 2819 C C . GLU A 1 360 ? 8.668 -23.728 0.486 1.00 93.12 360 GLU A C 1
ATOM 2821 O O . GLU A 1 360 ? 9.605 -23.049 0.913 1.00 93.12 360 GLU A O 1
ATOM 2826 N N . SER A 1 361 ? 7.806 -23.242 -0.411 1.00 94.94 361 SER A N 1
ATOM 2827 C CA . SER A 1 361 ? 7.836 -21.842 -0.832 1.00 94.94 361 SER A CA 1
ATOM 2828 C C . SER A 1 361 ? 7.610 -20.904 0.355 1.00 94.94 361 SER A C 1
ATOM 2830 O O . SER A 1 361 ? 6.735 -21.116 1.193 1.00 94.94 361 SER A O 1
ATOM 2832 N N . PHE A 1 362 ? 8.409 -19.839 0.427 1.00 96.06 362 PHE A N 1
ATOM 2833 C CA . PHE A 1 362 ? 8.304 -18.832 1.487 1.00 96.06 362 PHE A CA 1
ATOM 2834 C C . PHE A 1 362 ? 7.898 -17.455 0.968 1.00 96.06 362 PHE A C 1
ATOM 2836 O O . PHE A 1 362 ? 7.635 -16.570 1.778 1.00 96.06 362 PHE A O 1
ATOM 2843 N N . CYS A 1 363 ? 7.883 -17.241 -0.352 1.00 97.38 363 CYS A N 1
ATOM 2844 C CA . CYS A 1 363 ? 7.545 -15.959 -0.961 1.00 97.38 363 CYS A CA 1
ATOM 2845 C C . CYS A 1 363 ? 6.921 -16.131 -2.356 1.00 97.38 363 CYS A C 1
ATOM 2847 O O . CYS A 1 363 ? 7.364 -16.972 -3.139 1.00 97.38 363 CYS A O 1
ATOM 2849 N N . LYS A 1 364 ? 5.931 -15.294 -2.680 1.00 96.69 364 LYS A N 1
ATOM 2850 C CA . LYS A 1 364 ? 5.437 -15.022 -4.035 1.00 96.69 364 LYS A CA 1
ATOM 2851 C C . LYS A 1 364 ? 5.532 -13.516 -4.286 1.00 96.69 364 LYS A C 1
ATOM 2853 O O . LYS A 1 364 ? 4.908 -12.735 -3.573 1.00 96.69 364 LYS A O 1
ATOM 2858 N N . ALA A 1 365 ? 6.299 -13.117 -5.293 1.00 96.56 365 ALA A N 1
ATOM 2859 C CA . ALA A 1 365 ? 6.444 -11.734 -5.737 1.00 96.56 365 ALA A CA 1
ATOM 2860 C C . ALA A 1 365 ? 5.801 -11.531 -7.118 1.00 96.56 365 ALA A C 1
ATOM 2862 O O . ALA A 1 365 ? 5.672 -12.468 -7.909 1.00 96.56 365 ALA A O 1
ATOM 2863 N N . SER A 1 366 ? 5.368 -10.312 -7.421 1.00 95.19 366 SER A N 1
ATOM 2864 C CA . SER A 1 366 ? 4.861 -9.907 -8.733 1.00 95.19 366 SER A CA 1
ATOM 2865 C C . SER A 1 366 ? 5.214 -8.450 -9.000 1.00 95.19 366 SER A C 1
ATOM 2867 O O . SER A 1 366 ? 4.972 -7.593 -8.154 1.00 95.19 366 SER A O 1
ATOM 2869 N N . TRP A 1 367 ? 5.761 -8.176 -10.178 1.00 95.19 367 TRP A N 1
ATOM 2870 C CA . TRP A 1 367 ? 6.042 -6.833 -10.669 1.00 95.19 367 TRP A CA 1
ATOM 2871 C C . TRP A 1 367 ? 5.011 -6.500 -11.743 1.00 95.19 367 TRP A C 1
ATOM 2873 O O . TRP A 1 367 ? 4.928 -7.205 -12.746 1.00 95.19 367 TRP A O 1
ATOM 2883 N N . ILE A 1 368 ? 4.221 -5.453 -11.512 1.00 93.19 368 ILE A N 1
ATOM 2884 C CA . ILE A 1 368 ? 3.103 -5.032 -12.360 1.00 93.19 368 ILE A CA 1
ATOM 2885 C C . ILE A 1 368 ? 3.455 -3.649 -12.934 1.00 93.19 368 ILE A C 1
ATOM 2887 O O . ILE A 1 368 ? 3.292 -2.649 -12.228 1.00 93.19 368 ILE A O 1
ATOM 2891 N N . PRO A 1 369 ? 4.010 -3.567 -14.158 1.00 93.62 369 PRO A N 1
ATOM 2892 C CA . PRO A 1 369 ? 4.332 -2.302 -14.820 1.00 93.62 369 PRO A CA 1
ATOM 2893 C C . PRO A 1 369 ? 3.103 -1.394 -14.977 1.00 93.62 369 PRO A C 1
ATOM 2895 O O . PRO A 1 369 ? 2.021 -1.877 -15.315 1.00 93.62 369 PRO A O 1
ATOM 2898 N N . PHE A 1 370 ? 3.253 -0.078 -14.787 1.00 91.94 370 PHE A N 1
ATOM 2899 C CA . PHE A 1 370 ? 2.124 0.861 -14.917 1.00 91.94 370 PHE A CA 1
ATOM 2900 C C . PHE A 1 370 ? 1.521 0.906 -16.332 1.00 91.94 370 PHE A C 1
ATOM 2902 O O . PHE A 1 370 ? 0.337 1.189 -16.473 1.00 91.94 370 PHE A O 1
ATOM 2909 N N . ASP A 1 371 ? 2.305 0.616 -17.373 1.00 89.25 371 ASP A N 1
ATOM 2910 C CA . ASP A 1 371 ? 1.850 0.550 -18.768 1.00 89.25 371 ASP A CA 1
ATOM 2911 C C . ASP A 1 371 ? 1.057 -0.728 -19.102 1.00 89.25 371 ASP A C 1
ATOM 2913 O O . ASP A 1 371 ? 0.360 -0.763 -20.114 1.00 89.25 371 ASP A O 1
ATOM 2917 N N . THR A 1 372 ? 1.100 -1.748 -18.236 1.00 89.50 372 THR A N 1
ATOM 2918 C CA . THR A 1 372 ? 0.274 -2.967 -18.352 1.00 89.50 372 THR A CA 1
ATOM 2919 C C . THR A 1 372 ? -1.062 -2.889 -17.607 1.00 89.50 372 THR A C 1
ATOM 2921 O O . THR A 1 372 ? -1.922 -3.744 -17.813 1.00 89.50 372 THR A O 1
ATOM 2924 N N . MET A 1 373 ? -1.252 -1.883 -16.747 1.00 89.56 373 MET A N 1
ATOM 2925 C CA . MET A 1 373 ? -2.456 -1.740 -15.923 1.00 89.56 373 MET A CA 1
ATOM 2926 C C . MET A 1 373 ? -3.644 -1.204 -16.723 1.00 89.56 373 MET A C 1
ATOM 2928 O O . MET A 1 373 ? -3.504 -0.330 -17.581 1.00 89.56 373 MET A O 1
ATOM 2932 N N . SER A 1 374 ? -4.853 -1.646 -16.368 1.00 87.75 374 SER A N 1
ATOM 2933 C CA . SER A 1 374 ? -6.072 -0.994 -16.855 1.00 87.75 374 SER A CA 1
ATOM 2934 C C . SER A 1 374 ? -6.211 0.430 -16.280 1.00 87.75 374 SER A C 1
ATOM 2936 O O . SER A 1 374 ? -5.637 0.742 -15.226 1.00 87.75 374 SER A O 1
ATOM 2938 N N . PRO A 1 375 ? -6.995 1.322 -16.917 1.00 85.56 375 PRO A N 1
ATOM 2939 C CA . PRO A 1 375 ? -7.328 2.624 -16.339 1.00 85.56 375 PRO A CA 1
ATOM 2940 C C . PRO A 1 375 ? -7.987 2.512 -14.954 1.00 85.56 375 PRO A C 1
ATOM 2942 O O . PRO A 1 375 ? -7.699 3.313 -14.064 1.00 85.56 375 PRO A O 1
ATOM 2945 N N . GLU A 1 376 ? -8.832 1.499 -14.750 1.00 83.38 376 GLU A N 1
ATOM 2946 C CA . GLU A 1 376 ? -9.522 1.207 -13.491 1.00 83.38 376 GLU A CA 1
ATOM 2947 C C . GLU A 1 376 ? -8.548 0.764 -12.387 1.00 83.38 376 GLU A C 1
ATOM 2949 O O . GLU A 1 376 ? -8.648 1.232 -11.249 1.00 83.38 376 GLU A O 1
ATOM 2954 N N . GLU A 1 377 ? -7.582 -0.098 -12.718 1.00 87.06 377 GLU A N 1
ATOM 2955 C CA . GLU A 1 377 ? -6.526 -0.532 -11.800 1.00 87.06 377 GLU A CA 1
ATOM 2956 C C . GLU A 1 377 ? -5.596 0.635 -11.444 1.00 87.06 377 GLU A C 1
ATOM 2958 O O . GLU A 1 377 ? -5.347 0.899 -10.265 1.00 87.06 377 GLU A O 1
ATOM 2963 N N . THR A 1 378 ? -5.151 1.392 -12.450 1.00 89.44 378 THR A N 1
ATOM 2964 C CA . THR A 1 378 ? -4.322 2.593 -12.276 1.00 89.44 378 THR A CA 1
ATOM 2965 C C . THR A 1 378 ? -4.998 3.600 -11.339 1.00 89.44 378 THR A C 1
ATOM 2967 O O . THR A 1 378 ? -4.362 4.137 -10.427 1.00 89.44 378 THR A O 1
ATOM 2970 N N . LEU A 1 379 ? -6.304 3.831 -11.516 1.00 86.38 379 LEU A N 1
ATOM 2971 C CA . LEU A 1 379 ? -7.107 4.685 -10.640 1.00 86.38 379 LEU A CA 1
ATOM 2972 C C . LEU A 1 379 ? -7.217 4.112 -9.216 1.00 86.38 379 LEU A C 1
ATOM 2974 O O . LEU A 1 379 ? -7.150 4.872 -8.250 1.00 86.38 379 LEU A O 1
ATOM 2978 N N . GLY A 1 380 ? -7.349 2.791 -9.067 1.00 89.38 380 GLY A N 1
ATOM 2979 C CA . GLY A 1 380 ? -7.317 2.099 -7.774 1.00 89.38 380 GLY A CA 1
ATOM 2980 C C . GLY A 1 380 ? -6.014 2.339 -7.003 1.00 89.38 380 GLY A C 1
ATOM 2981 O O . GLY A 1 380 ? -6.044 2.748 -5.840 1.00 89.38 380 GLY A O 1
ATOM 2982 N N . TRP A 1 381 ? -4.865 2.208 -7.672 1.00 94.31 381 TRP A N 1
ATOM 2983 C CA . TRP A 1 381 ? -3.563 2.518 -7.074 1.00 94.31 381 TRP A CA 1
ATOM 2984 C C . TRP A 1 381 ? -3.422 4.005 -6.713 1.00 94.31 381 TRP A C 1
ATOM 2986 O O . TRP A 1 381 ? -2.941 4.321 -5.624 1.00 94.31 381 TRP A O 1
ATOM 2996 N N . GLN A 1 382 ? -3.899 4.929 -7.557 1.00 91.25 382 GLN A N 1
ATOM 2997 C CA . GLN A 1 382 ? -3.923 6.367 -7.239 1.00 91.25 382 GLN A CA 1
ATOM 2998 C C . GLN A 1 382 ? -4.771 6.674 -5.994 1.00 91.25 382 GLN A C 1
ATOM 3000 O O . GLN A 1 382 ? -4.311 7.396 -5.106 1.00 91.25 382 GLN A O 1
ATOM 3005 N N . LYS A 1 383 ? -5.976 6.093 -5.893 1.00 89.19 383 LYS A N 1
ATOM 3006 C CA . LYS A 1 383 ? -6.864 6.201 -4.719 1.00 89.19 383 LYS A CA 1
ATOM 3007 C C . LYS A 1 383 ? -6.182 5.706 -3.448 1.00 89.19 383 LYS A C 1
ATOM 3009 O O . LYS A 1 383 ? -6.203 6.406 -2.437 1.00 89.19 383 LYS A O 1
ATOM 3014 N N . LEU A 1 384 ? -5.547 4.533 -3.502 1.00 95.31 384 LEU A N 1
ATOM 3015 C CA . LEU A 1 384 ? -4.844 3.963 -2.355 1.00 95.31 384 LEU A CA 1
ATOM 3016 C C . LEU A 1 384 ? -3.668 4.848 -1.911 1.00 95.31 384 LEU A C 1
ATOM 3018 O O . LEU A 1 384 ? -3.497 5.085 -0.717 1.00 95.31 384 LEU A O 1
ATOM 3022 N N . VAL A 1 385 ? -2.892 5.397 -2.851 1.00 94.94 385 VAL A N 1
ATOM 3023 C CA . VAL A 1 385 ? -1.815 6.345 -2.527 1.00 94.94 385 VAL A CA 1
ATOM 3024 C C . VAL A 1 385 ? -2.365 7.623 -1.884 1.00 94.94 385 VAL A C 1
ATOM 3026 O O . VAL A 1 385 ? -1.833 8.050 -0.859 1.00 94.94 385 VAL A O 1
ATOM 3029 N N . CYS A 1 386 ? -3.442 8.206 -2.426 1.00 91.06 386 CYS A N 1
ATOM 3030 C CA . CYS A 1 386 ? -4.139 9.336 -1.801 1.00 91.06 386 CYS A CA 1
ATOM 3031 C C . CYS A 1 386 ? -4.555 9.007 -0.363 1.00 91.06 386 CYS A C 1
ATOM 3033 O O . CYS A 1 386 ? -4.202 9.750 0.550 1.00 91.06 386 CYS A O 1
ATOM 3035 N N . TYR A 1 387 ? -5.224 7.871 -0.147 1.00 93.06 387 TYR A N 1
ATOM 3036 C CA . TYR A 1 387 ? -5.638 7.411 1.179 1.00 93.06 387 TYR A CA 1
ATOM 3037 C C . TYR A 1 387 ? -4.457 7.328 2.158 1.00 93.06 387 TYR A C 1
ATOM 3039 O O . TYR A 1 387 ? -4.518 7.903 3.245 1.00 93.06 387 TYR A O 1
ATOM 3047 N N . LEU A 1 388 ? -3.357 6.669 1.777 1.00 95.31 388 LEU A N 1
ATOM 3048 C CA . LEU A 1 388 ? -2.179 6.514 2.640 1.00 95.31 388 LEU A CA 1
ATOM 3049 C C . LEU A 1 388 ? -1.512 7.864 2.959 1.00 95.31 388 LEU A C 1
ATOM 3051 O O . LEU A 1 388 ? -1.187 8.132 4.117 1.00 95.31 388 LEU A O 1
ATOM 3055 N N . ILE A 1 389 ? -1.370 8.757 1.974 1.00 91.88 389 ILE A N 1
ATOM 3056 C CA . ILE A 1 389 ? -0.847 10.114 2.200 1.00 91.88 389 ILE A CA 1
ATOM 3057 C C . ILE A 1 389 ? -1.765 10.886 3.156 1.00 91.88 389 ILE A C 1
ATOM 3059 O O . ILE A 1 389 ? -1.282 11.486 4.119 1.00 91.88 389 ILE A O 1
ATOM 3063 N N . GLU A 1 390 ? -3.083 10.809 2.971 1.00 89.38 390 GLU A N 1
ATOM 3064 C CA . GLU A 1 390 ? -4.055 11.437 3.866 1.00 89.38 390 GLU A CA 1
ATOM 3065 C C . GLU A 1 390 ? -3.988 10.885 5.290 1.00 89.38 390 GLU A C 1
ATOM 3067 O O . GLU A 1 390 ? -4.076 11.666 6.240 1.00 89.38 390 GLU A O 1
ATOM 3072 N N . ARG A 1 391 ? -3.754 9.576 5.484 1.00 92.62 391 ARG A N 1
ATOM 3073 C CA . ARG A 1 391 ? -3.571 8.998 6.828 1.00 92.62 391 ARG A CA 1
ATOM 3074 C C . ARG A 1 391 ? -2.437 9.673 7.601 1.00 92.62 391 ARG A C 1
ATOM 3076 O O . ARG A 1 391 ? -2.558 9.794 8.819 1.00 92.62 391 ARG A O 1
ATOM 3083 N N . THR A 1 392 ? -1.413 10.235 6.950 1.00 92.38 392 THR A N 1
ATOM 3084 C CA . THR A 1 392 ? -0.370 11.028 7.641 1.00 92.38 392 THR A CA 1
ATOM 3085 C C . THR A 1 392 ? -0.909 12.295 8.330 1.00 92.38 392 THR A C 1
ATOM 3087 O O . THR A 1 392 ? -0.283 12.805 9.265 1.00 92.38 392 THR A O 1
ATOM 3090 N N . HIS A 1 393 ? -2.090 12.790 7.943 1.00 89.50 393 HIS A N 1
ATOM 3091 C CA . HIS A 1 393 ? -2.805 13.871 8.630 1.00 89.50 393 HIS A CA 1
ATOM 3092 C C . HIS A 1 393 ? -3.637 13.383 9.824 1.00 89.50 393 HIS A C 1
ATOM 3094 O O . HIS A 1 393 ? -3.979 14.189 10.681 1.00 89.50 393 HIS A O 1
ATOM 3100 N N . TYR A 1 394 ? -3.908 12.083 9.941 1.00 90.25 394 TYR A N 1
ATOM 3101 C CA . TYR A 1 394 ? -4.670 11.497 11.048 1.00 90.25 394 TYR A CA 1
ATOM 3102 C C . TYR A 1 394 ? -3.770 10.847 12.095 1.00 90.25 394 TYR A C 1
ATOM 3104 O O . TYR A 1 394 ? -3.950 11.076 13.290 1.00 90.25 394 TYR A O 1
ATOM 3112 N N . VAL A 1 395 ? -2.782 10.058 11.675 1.00 92.75 395 VAL A N 1
ATOM 3113 C CA . VAL A 1 395 ? -1.892 9.307 12.570 1.00 92.75 395 VAL A CA 1
ATOM 3114 C C . VAL A 1 395 ? -0.532 9.991 12.717 1.00 92.75 395 VAL A C 1
ATOM 3116 O O . VAL A 1 395 ? -0.077 10.721 11.835 1.00 92.75 395 VAL A O 1
ATOM 3119 N N . ASN A 1 396 ? 0.118 9.816 13.867 1.00 91.19 396 ASN A N 1
ATOM 3120 C CA . ASN A 1 396 ? 1.506 10.246 14.046 1.00 91.19 396 ASN A CA 1
ATOM 3121 C C . ASN A 1 396 ? 2.457 9.238 13.390 1.00 91.19 396 ASN A C 1
ATOM 3123 O O . ASN A 1 396 ? 2.096 8.080 13.183 1.00 91.19 396 ASN A O 1
ATOM 3127 N N . GLU A 1 397 ? 3.658 9.704 13.066 1.00 92.25 397 GLU A N 1
ATOM 3128 C CA . GLU A 1 397 ? 4.772 8.833 12.696 1.00 92.25 397 GLU A CA 1
ATOM 3129 C C . GLU A 1 397 ? 5.135 7.922 13.881 1.00 92.25 397 GLU A C 1
ATOM 3131 O O . GLU A 1 397 ? 4.942 8.288 15.044 1.00 92.25 397 GLU A O 1
ATOM 3136 N N . VAL A 1 398 ? 5.613 6.714 13.595 1.00 88.25 398 VAL A N 1
ATOM 3137 C CA . VAL A 1 398 ? 6.008 5.738 14.610 1.00 88.25 398 VAL A CA 1
ATOM 3138 C C . VAL A 1 398 ? 7.416 6.072 15.096 1.00 88.25 398 VAL A C 1
ATOM 3140 O O . VAL A 1 398 ? 8.404 5.652 14.507 1.00 88.25 398 VAL A O 1
ATOM 3143 N N . GLU A 1 399 ? 7.484 6.821 16.198 1.00 75.12 399 GLU A N 1
ATOM 3144 C CA . GLU A 1 399 ? 8.730 7.330 16.800 1.00 75.12 399 GLU A CA 1
ATOM 3145 C C . GLU A 1 399 ? 9.736 6.231 17.186 1.00 75.12 399 GLU A C 1
ATOM 3147 O O . GLU A 1 399 ? 10.939 6.479 17.211 1.00 75.12 399 GLU A O 1
ATOM 3152 N N . VAL A 1 400 ? 9.258 5.021 17.508 1.00 66.88 400 VAL A N 1
ATOM 3153 C CA . VAL A 1 400 ? 10.100 3.880 17.893 1.00 66.88 400 VAL A CA 1
ATOM 3154 C C . VAL A 1 400 ? 9.560 2.593 17.268 1.00 66.88 400 VAL A C 1
ATOM 3156 O O . VAL A 1 400 ? 8.531 2.065 17.694 1.00 66.88 400 VAL A O 1
ATOM 3159 N N . ASN A 1 401 ? 10.298 2.048 16.302 1.00 72.25 401 ASN A N 1
ATOM 3160 C CA . ASN A 1 401 ? 10.202 0.655 15.870 1.00 72.25 401 ASN A CA 1
ATOM 3161 C C . ASN A 1 401 ? 11.608 0.040 15.944 1.00 72.25 401 ASN A C 1
ATOM 3163 O O . ASN A 1 401 ? 12.563 0.656 15.485 1.00 72.25 401 ASN A O 1
ATOM 3167 N N . GLY A 1 402 ? 11.741 -1.153 16.527 1.00 71.56 402 GLY A N 1
ATOM 3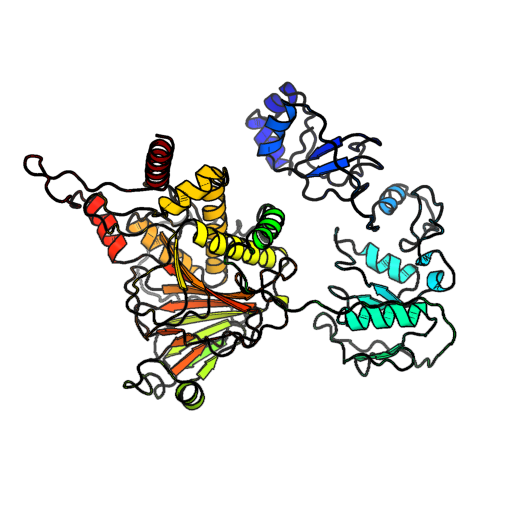168 C CA . GLY A 1 402 ? 13.041 -1.756 16.849 1.00 71.56 402 GLY A CA 1
ATOM 3169 C C . GLY A 1 402 ? 13.918 -2.094 15.640 1.00 71.56 402 GLY A C 1
ATOM 3170 O O . GLY A 1 402 ? 15.127 -2.210 15.805 1.00 71.56 402 GLY A O 1
ATOM 3171 N N . SER A 1 403 ? 13.333 -2.230 14.444 1.00 78.81 403 SER A N 1
ATOM 3172 C CA . SER A 1 403 ? 14.078 -2.412 13.192 1.00 78.81 403 SER A CA 1
ATOM 3173 C C . SER A 1 403 ? 14.234 -1.129 12.366 1.00 78.81 403 SER A C 1
ATOM 3175 O O . SER A 1 403 ? 15.061 -1.115 11.464 1.00 78.81 403 SER A O 1
ATOM 3177 N N . LEU A 1 404 ? 13.494 -0.046 12.635 1.00 87.19 404 LEU A N 1
ATOM 3178 C CA . LEU A 1 404 ? 13.555 1.182 11.827 1.00 87.19 404 LEU A CA 1
ATOM 3179 C C . LEU A 1 404 ? 14.926 1.860 11.963 1.00 87.19 404 LEU A C 1
ATOM 3181 O O . LEU A 1 404 ? 15.350 2.179 13.071 1.00 87.19 404 LEU A O 1
ATOM 3185 N N . LEU A 1 405 ? 15.589 2.116 10.831 1.00 86.94 405 LEU A N 1
ATOM 3186 C CA . LEU A 1 405 ? 16.886 2.801 10.789 1.00 86.94 405 LEU A CA 1
ATOM 3187 C C . LEU A 1 405 ? 16.820 4.173 10.103 1.00 86.94 405 LEU A C 1
ATOM 3189 O O . LEU A 1 405 ? 17.629 5.044 10.418 1.00 86.94 405 LEU A O 1
ATOM 3193 N N . GLY A 1 406 ? 15.854 4.395 9.208 1.00 89.69 406 GLY A N 1
ATOM 3194 C CA . GLY A 1 406 ? 15.603 5.708 8.619 1.00 89.69 406 GLY A CA 1
ATOM 3195 C C . GLY A 1 406 ? 14.388 5.740 7.696 1.00 89.69 406 GLY A C 1
ATOM 3196 O O . GLY A 1 406 ? 13.741 4.719 7.461 1.00 89.69 406 GLY A O 1
ATOM 3197 N N . GLY A 1 407 ? 14.078 6.942 7.205 1.00 90.62 407 GLY A N 1
ATOM 3198 C CA . GLY A 1 407 ? 12.796 7.282 6.582 1.00 90.62 407 GLY A CA 1
ATOM 3199 C C . GLY A 1 407 ? 11.642 7.315 7.585 1.00 90.62 407 GLY A C 1
ATOM 3200 O O . GLY A 1 407 ? 11.862 7.255 8.794 1.00 90.62 407 GLY A O 1
ATOM 3201 N N . CYS A 1 408 ? 10.411 7.433 7.086 1.00 92.69 408 CYS A N 1
ATOM 3202 C CA . CYS A 1 408 ? 9.221 7.600 7.923 1.00 92.69 408 CYS A CA 1
ATOM 3203 C C . CYS A 1 408 ? 8.295 6.383 7.839 1.00 92.69 408 CYS A C 1
ATOM 3205 O O . CYS A 1 408 ? 8.117 5.803 6.766 1.00 92.69 408 CYS A O 1
ATOM 3207 N N . MET A 1 409 ? 7.649 6.040 8.958 1.00 94.50 409 MET A N 1
ATOM 3208 C CA . MET A 1 409 ? 6.649 4.971 9.043 1.00 94.50 409 MET A CA 1
ATOM 3209 C C . MET A 1 409 ? 5.412 5.431 9.817 1.00 94.50 409 MET A C 1
ATOM 3211 O O . MET A 1 409 ? 5.515 6.059 10.869 1.00 94.50 409 MET A O 1
ATOM 3215 N N . TRP A 1 410 ? 4.234 5.047 9.341 1.00 95.62 410 TRP A N 1
ATOM 3216 C CA . TRP A 1 410 ? 2.946 5.238 10.001 1.00 95.62 410 TRP A CA 1
ATOM 3217 C C . TRP A 1 410 ? 2.229 3.898 10.139 1.00 95.62 410 TRP A C 1
ATOM 3219 O O . TRP A 1 410 ? 2.533 2.935 9.437 1.00 95.62 410 TRP A O 1
ATOM 3229 N N . ALA A 1 411 ? 1.243 3.846 11.029 1.00 94.25 411 ALA A N 1
ATOM 3230 C CA . ALA A 1 411 ? 0.341 2.711 11.154 1.00 94.25 411 ALA A CA 1
ATOM 3231 C C . ALA A 1 411 ? -1.110 3.197 11.127 1.00 94.25 411 ALA A C 1
ATOM 3233 O O . ALA A 1 411 ? -1.453 4.142 11.844 1.00 94.25 411 ALA A O 1
ATOM 3234 N N . ASP A 1 412 ? -1.982 2.514 10.390 1.00 94.94 412 ASP A N 1
ATOM 3235 C CA . ASP A 1 412 ? -3.424 2.783 10.356 1.00 94.94 412 ASP A CA 1
ATOM 3236 C C . ASP A 1 412 ? -4.239 1.510 10.605 1.00 94.94 412 ASP A C 1
ATOM 3238 O O . ASP A 1 412 ? -3.835 0.432 10.190 1.00 94.94 412 ASP A O 1
ATOM 3242 N N . GLY A 1 413 ? -5.363 1.626 11.315 1.00 95.12 413 GLY A N 1
ATOM 3243 C CA . GLY A 1 413 ? -6.156 0.483 11.778 1.00 95.12 413 GLY A CA 1
ATOM 3244 C C . GLY A 1 413 ? -6.033 0.211 13.279 1.00 95.12 413 GLY A C 1
ATOM 3245 O O . GLY A 1 413 ? -5.664 1.090 14.069 1.00 95.12 413 GLY A O 1
ATOM 3246 N N . TRP A 1 414 ? -6.382 -1.011 13.675 1.00 96.56 414 TRP A N 1
ATOM 3247 C CA . TRP A 1 414 ? -6.537 -1.420 15.070 1.00 96.56 414 TRP A CA 1
ATOM 3248 C C . TRP A 1 414 ? -5.241 -1.931 15.688 1.00 96.56 414 TRP A C 1
ATOM 3250 O O . TRP A 1 414 ? -4.573 -2.820 15.166 1.00 96.56 414 TRP A O 1
ATOM 3260 N N . ARG A 1 415 ? -4.888 -1.378 16.851 1.00 94.38 415 ARG A N 1
ATOM 3261 C CA . ARG A 1 415 ? -3.636 -1.678 17.556 1.00 94.38 415 ARG A CA 1
ATOM 3262 C C . ARG A 1 415 ? -3.871 -1.885 19.047 1.00 94.38 415 ARG A C 1
ATOM 3264 O O . ARG A 1 415 ? -4.835 -1.375 19.618 1.00 94.38 415 ARG A O 1
ATOM 3271 N N . LYS A 1 416 ? -2.947 -2.594 19.703 1.00 92.81 416 LYS A N 1
ATOM 3272 C CA . LYS A 1 416 ? -2.891 -2.683 21.171 1.00 92.81 416 LYS A CA 1
ATOM 3273 C C . LYS A 1 416 ? -2.752 -1.284 21.780 1.00 92.81 416 LYS A C 1
ATOM 3275 O O . LYS A 1 416 ? -1.994 -0.462 21.267 1.00 92.81 416 LYS A O 1
ATOM 3280 N N . SER A 1 417 ? -3.441 -1.028 22.890 1.00 89.69 417 SER A N 1
ATOM 3281 C CA . SER A 1 417 ? -3.275 0.220 23.633 1.00 89.69 417 SER A CA 1
ATOM 3282 C C . SER A 1 417 ? -1.896 0.299 24.287 1.00 89.69 417 SER A C 1
ATOM 3284 O O . SER A 1 417 ? -1.414 -0.672 24.871 1.00 89.69 417 SER A O 1
ATOM 3286 N N . THR A 1 418 ? -1.293 1.485 24.269 1.00 82.94 418 THR A N 1
ATOM 3287 C CA . THR A 1 418 ? -0.153 1.824 25.136 1.00 82.94 418 THR A CA 1
ATOM 3288 C C . THR A 1 418 ? -0.601 2.260 26.537 1.00 82.94 418 THR A C 1
ATOM 3290 O O . THR A 1 418 ? 0.211 2.322 27.459 1.00 82.94 418 THR A O 1
ATOM 3293 N N . THR A 1 419 ? -1.894 2.547 26.734 1.00 80.88 419 THR A N 1
ATOM 3294 C CA . THR A 1 419 ? -2.440 3.011 28.016 1.00 80.88 419 THR A CA 1
ATOM 3295 C C . THR A 1 419 ? -3.011 1.850 28.829 1.00 80.88 419 THR A C 1
ATOM 3297 O O . THR A 1 419 ? -3.648 0.953 28.295 1.00 80.88 419 THR A O 1
ATOM 3300 N N . ARG A 1 420 ? -2.900 1.903 30.162 1.00 75.94 420 ARG A N 1
ATOM 3301 C CA . ARG A 1 420 ? -3.545 0.915 31.056 1.00 75.94 420 ARG A CA 1
ATOM 3302 C C . ARG A 1 420 ? -5.063 1.119 31.227 1.00 75.94 420 ARG A C 1
ATOM 3304 O O . ARG A 1 420 ? -5.669 0.476 32.084 1.00 75.94 420 ARG A O 1
ATOM 3311 N N . ALA A 1 421 ? -5.669 2.071 30.514 1.00 81.12 421 ALA A N 1
ATOM 3312 C CA . ALA A 1 421 ? -7.100 2.379 30.601 1.00 81.12 421 ALA A CA 1
ATOM 3313 C C . ALA A 1 421 ? -7.929 1.651 29.528 1.00 81.12 421 ALA A C 1
ATOM 3315 O O . ALA A 1 421 ? -9.130 1.415 29.723 1.00 81.12 421 ALA A O 1
ATOM 3316 N N . GLU A 1 422 ? -7.274 1.294 28.430 1.00 88.50 422 GLU A N 1
ATOM 3317 C CA . GLU A 1 422 ? -7.829 0.691 27.227 1.00 88.50 422 GLU A CA 1
ATOM 3318 C C . GLU A 1 422 ? -7.069 -0.607 26.916 1.00 88.50 422 GLU A C 1
ATOM 3320 O O . GLU A 1 422 ? -5.964 -0.813 27.408 1.00 88.50 422 GLU A O 1
ATOM 3325 N N . SER A 1 423 ? -7.670 -1.513 26.150 1.00 90.69 423 SER A N 1
ATOM 3326 C CA . SER A 1 423 ? -7.040 -2.781 25.762 1.00 90.69 423 SER A CA 1
ATOM 3327 C C . SER A 1 423 ? -6.438 -2.685 24.357 1.00 90.69 423 SER A C 1
ATOM 3329 O O . SER A 1 423 ? -5.242 -2.903 24.157 1.00 90.69 423 SER A O 1
ATOM 3331 N N . PHE A 1 424 ? -7.258 -2.260 23.400 1.00 94.62 424 PHE A N 1
ATOM 3332 C CA . PHE A 1 424 ? -6.915 -2.023 22.001 1.00 94.62 424 PHE A CA 1
ATOM 3333 C C . PHE A 1 424 ? -7.865 -0.965 21.416 1.00 94.62 424 PHE A C 1
ATOM 3335 O O . PHE A 1 424 ? -8.889 -0.628 22.025 1.00 94.62 424 PHE A O 1
ATOM 3342 N N . GLY A 1 425 ? -7.517 -0.419 20.254 1.00 95.00 425 GLY A N 1
ATOM 3343 C CA . GLY A 1 425 ? -8.284 0.650 19.625 1.00 95.00 425 GLY A CA 1
ATOM 3344 C C . GLY A 1 425 ? -7.798 1.046 18.234 1.00 95.00 425 GLY A C 1
ATOM 3345 O O . GLY A 1 425 ? -6.688 0.692 17.824 1.00 95.00 425 GLY A O 1
ATOM 3346 N N . ARG A 1 426 ? -8.631 1.817 17.530 1.00 94.12 426 ARG A N 1
ATOM 3347 C CA . ARG A 1 426 ? -8.273 2.550 16.313 1.00 94.12 426 ARG A CA 1
ATOM 3348 C C . ARG A 1 426 ? -7.771 3.932 16.734 1.00 94.12 426 ARG A C 1
ATOM 3350 O O . ARG A 1 426 ? -8.526 4.754 17.254 1.00 94.12 426 ARG A O 1
ATOM 3357 N N . TYR A 1 427 ? -6.468 4.164 16.586 1.00 92.44 427 TYR A N 1
ATOM 3358 C CA . TYR A 1 427 ? -5.790 5.308 17.202 1.00 92.44 427 TYR A CA 1
ATOM 3359 C C . TYR A 1 427 ? -5.371 6.374 16.189 1.00 92.44 427 TYR A C 1
ATOM 3361 O O . TYR A 1 427 ? -4.441 6.160 15.407 1.00 92.44 427 TYR A O 1
ATOM 3369 N N . CYS A 1 428 ? -5.994 7.549 16.301 1.00 91.38 428 CYS A N 1
ATOM 3370 C CA . CYS A 1 428 ? -5.629 8.782 15.604 1.00 91.38 428 CYS A CA 1
ATOM 3371 C C . CYS A 1 428 ? -4.978 9.792 16.569 1.00 91.38 428 CYS A C 1
ATOM 3373 O O . CYS A 1 428 ? -5.165 9.744 17.786 1.00 91.38 428 CYS A O 1
ATOM 3375 N N . SER A 1 429 ? -4.217 10.738 16.025 1.00 92.56 429 SER A N 1
ATOM 3376 C CA . SER A 1 429 ? -3.605 11.837 16.769 1.00 92.56 429 SER A CA 1
ATOM 3377 C C . SER A 1 429 ? -4.658 12.888 17.109 1.00 92.56 429 SER A C 1
ATOM 3379 O O . SER A 1 429 ? -5.084 13.649 16.240 1.00 92.56 429 SER A O 1
ATOM 3381 N N . VAL A 1 430 ? -5.065 12.961 18.381 1.00 91.25 430 VAL A N 1
ATOM 3382 C CA . VAL A 1 430 ? -6.079 13.923 18.856 1.00 91.25 430 VAL A CA 1
ATOM 3383 C C . VAL A 1 430 ? -5.721 15.360 18.458 1.00 91.25 430 VAL A C 1
ATOM 3385 O O . VAL A 1 430 ? -6.594 16.101 18.023 1.00 91.25 430 VAL A O 1
ATOM 3388 N N . THR A 1 431 ? -4.443 15.746 18.520 1.00 92.25 431 THR A N 1
ATOM 3389 C CA . THR A 1 431 ? -3.976 17.082 18.108 1.00 92.25 431 THR A CA 1
ATOM 3390 C C . THR A 1 431 ? -4.216 17.357 16.622 1.00 92.25 431 THR A C 1
ATOM 3392 O O . THR A 1 431 ? -4.670 18.445 16.272 1.00 92.25 431 THR A O 1
ATOM 3395 N N . LYS A 1 432 ? -3.947 16.383 15.740 1.00 93.00 432 LYS A N 1
ATOM 3396 C CA . LYS A 1 432 ? -4.201 16.546 14.301 1.00 93.00 432 LYS A CA 1
ATOM 3397 C C . LYS A 1 432 ? -5.699 16.505 13.981 1.00 93.00 432 LYS A C 1
ATOM 3399 O O . LYS A 1 432 ? -6.166 17.291 13.166 1.00 93.00 432 LYS A O 1
ATOM 3404 N N . LEU A 1 433 ? -6.464 15.663 14.679 1.00 92.12 433 LEU A N 1
ATOM 3405 C CA . LEU A 1 433 ? -7.918 15.598 14.533 1.00 92.12 433 LEU A CA 1
ATOM 3406 C C . LEU A 1 433 ? -8.591 16.915 14.962 1.00 92.12 433 LEU A C 1
ATOM 3408 O O . LEU A 1 433 ? -9.452 17.414 14.248 1.00 92.12 433 LEU A O 1
ATOM 3412 N N . VAL A 1 434 ? -8.137 17.542 16.057 1.00 92.25 434 VAL A N 1
ATOM 3413 C CA . VAL A 1 434 ? -8.561 18.900 16.457 1.00 92.25 434 VAL A CA 1
ATOM 3414 C C . VAL A 1 434 ? -8.287 19.919 15.352 1.00 92.25 434 VAL A C 1
ATOM 3416 O O . VAL A 1 434 ? -9.164 20.728 15.061 1.00 92.25 434 VAL A O 1
ATOM 3419 N N . LEU A 1 435 ? -7.111 19.869 14.715 1.00 89.50 435 LEU A N 1
ATOM 3420 C CA . LEU A 1 435 ? -6.776 20.762 13.603 1.00 89.50 435 LEU A CA 1
ATOM 3421 C C . LEU A 1 435 ? -7.746 20.566 12.424 1.00 89.50 435 LEU A C 1
ATOM 3423 O O . LEU A 1 435 ? -8.365 21.537 11.992 1.00 89.50 435 LEU A O 1
ATOM 3427 N N . LEU A 1 436 ? -7.948 19.328 11.964 1.00 87.81 436 LEU A N 1
ATOM 3428 C CA . LEU A 1 436 ? -8.873 19.007 10.866 1.00 87.81 436 LEU A CA 1
ATOM 3429 C C . LEU A 1 436 ? -10.317 19.436 11.178 1.00 87.81 436 LEU A C 1
ATOM 3431 O O . LEU A 1 436 ? -10.964 20.072 10.348 1.00 87.81 436 LEU A O 1
ATOM 3435 N N . MET A 1 437 ? -10.808 19.170 12.394 1.00 90.25 437 MET A N 1
ATOM 3436 C CA . MET A 1 437 ? -12.132 19.619 12.845 1.00 90.25 437 MET A CA 1
ATOM 3437 C C . MET A 1 437 ? -12.231 21.151 12.916 1.00 90.25 437 MET A C 1
ATOM 3439 O O . MET A 1 437 ? -13.257 21.712 12.542 1.00 90.25 437 MET A O 1
ATOM 3443 N N . SER A 1 438 ? -11.174 21.847 13.353 1.00 87.75 438 SER A N 1
ATOM 3444 C CA . SER A 1 438 ? -11.153 23.318 13.415 1.00 87.75 438 SER A CA 1
ATOM 3445 C C . SER A 1 438 ? -11.184 23.990 12.036 1.00 87.75 438 SER A C 1
ATOM 3447 O O . SER A 1 438 ? -11.688 25.103 11.914 1.00 87.75 438 SER A O 1
ATOM 3449 N N . LEU A 1 439 ? -10.693 23.294 11.004 1.00 85.44 439 LEU A N 1
ATOM 3450 C CA . LEU A 1 439 ? -10.693 23.727 9.605 1.00 85.44 439 LEU A CA 1
ATOM 3451 C C . LEU A 1 439 ? -11.931 23.247 8.822 1.00 85.44 439 LEU A C 1
ATOM 3453 O O . LEU A 1 439 ? -12.002 23.479 7.619 1.00 85.44 439 LEU A O 1
ATOM 3457 N N . ALA A 1 440 ? -12.880 22.563 9.477 1.00 84.25 440 ALA A N 1
ATOM 3458 C CA . ALA A 1 440 ? -14.021 21.886 8.846 1.00 84.25 440 ALA A CA 1
ATOM 3459 C C . ALA A 1 440 ? -13.626 20.869 7.745 1.00 84.25 440 ALA A C 1
ATOM 3461 O O . ALA A 1 440 ? -14.383 20.617 6.814 1.00 84.25 440 ALA A O 1
ATOM 3462 N N . GLN A 1 441 ? -12.441 20.262 7.874 1.00 81.25 441 GLN A N 1
ATOM 3463 C CA . GLN A 1 441 ? -11.877 19.267 6.947 1.00 81.25 441 GLN A CA 1
ATOM 3464 C C . GLN A 1 441 ? -12.077 17.817 7.418 1.00 81.25 441 GLN A C 1
ATOM 3466 O O . GLN A 1 441 ? -11.587 16.887 6.782 1.00 81.25 441 GLN A O 1
ATOM 3471 N N . TYR A 1 442 ? -12.765 17.610 8.545 1.00 85.50 442 TYR A N 1
ATOM 3472 C CA . TYR A 1 442 ? -13.050 16.282 9.080 1.00 85.50 442 TYR A CA 1
ATOM 3473 C C . TYR A 1 442 ? -14.497 15.854 8.818 1.00 85.50 442 TYR A C 1
ATOM 3475 O O . TYR A 1 442 ? -15.430 16.555 9.210 1.00 85.50 442 TYR A O 1
ATOM 3483 N N . ASN A 1 443 ? -14.668 14.667 8.235 1.00 87.62 443 ASN A N 1
ATOM 3484 C CA . ASN A 1 443 ? -15.953 13.997 8.069 1.00 87.62 443 ASN A CA 1
ATOM 3485 C C . ASN A 1 443 ? -15.792 12.502 8.412 1.00 87.62 443 ASN A C 1
ATOM 3487 O O . ASN A 1 443 ? -14.933 11.813 7.861 1.00 87.62 443 ASN A O 1
ATOM 3491 N N . GLN A 1 444 ? -16.613 12.010 9.343 1.00 88.62 444 GLN A N 1
ATOM 3492 C CA . GLN A 1 444 ? -16.539 10.641 9.864 1.00 88.62 444 GLN A CA 1
ATOM 3493 C C . GLN A 1 444 ? -17.028 9.597 8.848 1.00 88.62 444 GLN A C 1
ATOM 3495 O O . GLN A 1 444 ? -16.482 8.497 8.779 1.00 88.62 444 GLN A O 1
ATOM 3500 N N . GLN A 1 445 ? -18.051 9.931 8.059 1.00 85.81 445 GLN A N 1
ATOM 3501 C CA . GLN A 1 445 ? -18.598 9.068 7.016 1.00 85.81 445 GLN A CA 1
ATOM 3502 C C . GLN A 1 445 ? -17.611 8.921 5.851 1.00 85.81 445 GLN A C 1
ATOM 3504 O O . GLN A 1 445 ? -17.440 7.814 5.342 1.00 85.81 445 GLN A O 1
ATOM 3509 N N . ASP A 1 446 ? -16.919 9.998 5.475 1.00 83.31 446 ASP A N 1
ATOM 3510 C CA . ASP A 1 446 ? -15.883 9.962 4.438 1.00 83.31 446 ASP A CA 1
ATOM 3511 C C . ASP A 1 446 ? -14.654 9.160 4.892 1.00 83.31 446 ASP A C 1
ATOM 3513 O O . ASP A 1 446 ? -14.133 8.363 4.114 1.00 83.31 446 ASP A O 1
ATOM 3517 N N . GLU A 1 447 ? -14.219 9.287 6.154 1.00 86.00 447 GLU A N 1
ATOM 3518 C CA . GLU A 1 447 ? -13.141 8.447 6.705 1.00 86.00 447 GLU A CA 1
ATOM 3519 C C . GLU A 1 447 ? -13.531 6.957 6.702 1.00 86.00 447 GLU A C 1
ATOM 3521 O O . GLU A 1 447 ? -12.735 6.109 6.289 1.00 86.00 447 GLU A O 1
ATOM 3526 N N . ALA A 1 448 ? -14.766 6.635 7.106 1.00 89.00 448 ALA A N 1
ATOM 3527 C CA . ALA A 1 448 ? -15.309 5.275 7.073 1.00 89.00 448 ALA A CA 1
ATOM 3528 C C . ALA A 1 448 ? -15.405 4.704 5.648 1.00 89.00 448 ALA A C 1
ATOM 3530 O O . ALA A 1 448 ? -15.104 3.529 5.434 1.00 89.00 448 ALA A O 1
ATOM 3531 N N . ALA A 1 449 ? -15.805 5.523 4.671 1.00 86.94 449 ALA A N 1
ATOM 3532 C CA . ALA A 1 449 ? -15.876 5.125 3.270 1.00 86.94 449 ALA A CA 1
ATOM 3533 C C . ALA A 1 449 ? -14.480 4.899 2.669 1.00 86.94 449 ALA A C 1
ATOM 3535 O O . ALA A 1 449 ? -14.251 3.860 2.056 1.00 86.94 449 ALA A O 1
ATOM 3536 N N . ALA A 1 450 ? -13.538 5.818 2.897 1.00 86.69 450 ALA A N 1
ATOM 3537 C CA . ALA A 1 450 ? -12.187 5.734 2.347 1.00 86.69 450 ALA A CA 1
ATOM 3538 C C . ALA A 1 450 ? -11.395 4.539 2.909 1.00 86.69 450 ALA A C 1
ATOM 3540 O O . ALA A 1 450 ? -10.727 3.834 2.156 1.00 86.69 450 ALA A O 1
ATOM 3541 N N . ALA A 1 451 ? -11.516 4.254 4.212 1.00 91.00 451 ALA A N 1
ATOM 3542 C CA . ALA A 1 451 ? -10.883 3.079 4.817 1.00 91.00 451 ALA A CA 1
ATOM 3543 C C . ALA A 1 451 ? -11.467 1.757 4.293 1.00 91.00 451 ALA A C 1
ATOM 3545 O O . ALA A 1 451 ? -10.732 0.779 4.133 1.00 91.00 451 ALA A O 1
ATOM 3546 N N . ARG A 1 452 ? -12.774 1.726 3.999 1.00 92.44 452 ARG A N 1
ATOM 3547 C CA . ARG A 1 452 ? -13.428 0.573 3.372 1.00 92.44 452 ARG A CA 1
ATOM 3548 C C . ARG A 1 452 ? -12.946 0.384 1.938 1.00 92.44 452 ARG A C 1
ATOM 3550 O O . ARG A 1 452 ? -12.455 -0.690 1.627 1.00 92.44 452 ARG A O 1
ATOM 3557 N N . GLU A 1 453 ? -12.998 1.425 1.108 1.00 91.94 453 GLU A N 1
ATOM 3558 C CA . GLU A 1 453 ? -12.551 1.375 -0.291 1.00 91.94 453 GLU A CA 1
ATOM 3559 C C . GLU A 1 453 ? -11.078 0.950 -0.409 1.00 91.94 453 GLU A C 1
ATOM 3561 O O . GLU A 1 453 ? -10.753 0.072 -1.206 1.00 91.94 453 GLU A O 1
ATOM 3566 N N . ALA A 1 454 ? -10.198 1.491 0.442 1.00 93.75 454 ALA A N 1
ATOM 3567 C CA . ALA A 1 454 ? -8.801 1.070 0.506 1.00 93.75 454 ALA A CA 1
ATOM 3568 C C . ALA A 1 454 ? -8.653 -0.407 0.918 1.00 93.75 454 ALA A C 1
ATOM 3570 O O . ALA A 1 454 ? -7.874 -1.135 0.307 1.00 93.75 454 ALA A O 1
ATOM 3571 N N . THR A 1 455 ? -9.413 -0.872 1.917 1.00 94.75 455 THR A N 1
ATOM 3572 C CA . THR A 1 455 ? -9.369 -2.276 2.368 1.00 94.75 455 THR A CA 1
ATOM 3573 C C . THR A 1 455 ? -9.895 -3.228 1.293 1.00 94.75 455 THR A C 1
ATOM 3575 O O . THR A 1 455 ? -9.239 -4.225 1.010 1.00 94.75 455 THR A O 1
ATOM 3578 N N . GLU A 1 456 ? -11.016 -2.903 0.643 1.00 94.94 456 GLU A N 1
ATOM 3579 C CA . GLU A 1 456 ? -11.582 -3.682 -0.465 1.00 94.94 456 GLU A CA 1
ATOM 3580 C C . GLU A 1 456 ? -10.623 -3.778 -1.655 1.00 94.94 456 GLU A C 1
ATOM 3582 O O . GLU A 1 456 ? -10.491 -4.845 -2.252 1.00 94.94 456 GLU A O 1
ATOM 3587 N N . PHE A 1 457 ? -9.942 -2.682 -2.003 1.00 95.12 457 PHE A N 1
ATOM 3588 C CA . PHE A 1 457 ? -8.966 -2.679 -3.089 1.00 95.12 457 PHE A CA 1
ATOM 3589 C C . PHE A 1 457 ? -7.748 -3.554 -2.757 1.00 95.12 457 PHE A C 1
ATOM 3591 O O . PHE A 1 457 ? -7.398 -4.426 -3.549 1.00 95.12 457 PHE A O 1
ATOM 3598 N N . ILE A 1 458 ? -7.163 -3.413 -1.558 1.00 96.19 458 ILE A N 1
ATOM 3599 C CA . ILE A 1 458 ? -6.040 -4.264 -1.121 1.00 96.19 458 ILE A CA 1
ATOM 3600 C C . ILE A 1 458 ? -6.464 -5.742 -1.054 1.00 96.19 458 ILE A C 1
ATOM 3602 O O . ILE A 1 458 ? -5.713 -6.612 -1.493 1.00 96.19 458 ILE A O 1
ATOM 3606 N N . ALA A 1 459 ? -7.666 -6.034 -0.544 1.00 95.38 459 ALA A N 1
ATOM 3607 C CA . ALA A 1 459 ? -8.222 -7.384 -0.485 1.00 95.38 459 ALA A CA 1
ATOM 3608 C C . ALA A 1 459 ? -8.333 -8.013 -1.881 1.00 95.38 459 ALA A C 1
ATOM 3610 O O . ALA A 1 459 ? -7.825 -9.111 -2.094 1.00 95.38 459 ALA A O 1
ATOM 3611 N N . LYS A 1 460 ? -8.914 -7.298 -2.854 1.00 91.12 460 LYS A N 1
ATOM 3612 C CA . LYS A 1 460 ? -9.025 -7.758 -4.250 1.00 91.12 460 LYS A CA 1
ATOM 3613 C C . LYS A 1 460 ? -7.651 -7.991 -4.885 1.00 91.12 460 LYS A C 1
ATOM 3615 O O . LYS A 1 460 ? -7.447 -9.030 -5.508 1.00 91.12 460 LYS A O 1
ATOM 3620 N N . SER A 1 461 ? -6.686 -7.090 -4.674 1.00 90.94 461 SER A N 1
ATOM 3621 C CA . SER A 1 461 ? -5.302 -7.287 -5.132 1.00 90.94 461 SER A CA 1
ATOM 3622 C C . SER A 1 461 ? -4.641 -8.516 -4.493 1.00 90.94 461 SER A C 1
ATOM 3624 O O . SER A 1 461 ? -3.927 -9.248 -5.178 1.00 90.94 461 SER A O 1
ATOM 3626 N N . LEU A 1 462 ? -4.896 -8.790 -3.207 1.00 92.88 462 LEU A N 1
ATOM 3627 C CA . LEU A 1 462 ? -4.408 -9.997 -2.537 1.00 92.88 462 LEU A CA 1
ATOM 3628 C C . LEU A 1 462 ? -5.071 -11.262 -3.097 1.00 92.88 462 LEU A C 1
ATOM 3630 O O . LEU A 1 462 ? -4.363 -12.217 -3.405 1.00 92.88 462 LEU A O 1
ATOM 3634 N N . MET A 1 463 ? -6.393 -11.260 -3.286 1.00 89.88 463 MET A N 1
ATOM 3635 C CA . MET A 1 463 ? -7.141 -12.385 -3.863 1.00 89.88 463 MET A CA 1
ATOM 3636 C C . MET A 1 463 ? -6.676 -12.722 -5.285 1.00 89.88 463 MET A C 1
ATOM 3638 O O . MET A 1 463 ? -6.546 -13.897 -5.612 1.00 89.88 463 MET A O 1
ATOM 3642 N N . LEU A 1 464 ? -6.363 -11.712 -6.106 1.00 85.38 464 LEU A N 1
ATOM 3643 C CA . LEU A 1 464 ? -5.848 -11.901 -7.467 1.00 85.38 464 LEU A CA 1
ATOM 3644 C C . LEU A 1 464 ? -4.449 -12.547 -7.487 1.00 85.38 464 LEU A C 1
ATOM 3646 O O . LEU A 1 464 ? -4.142 -13.340 -8.374 1.00 85.38 464 LEU A O 1
ATOM 3650 N N . VAL A 1 465 ? -3.584 -12.219 -6.520 1.00 86.38 465 VAL A N 1
ATOM 3651 C CA . VAL A 1 465 ? -2.204 -12.740 -6.467 1.00 86.38 465 VAL A CA 1
ATOM 3652 C C . VAL A 1 465 ? -2.112 -14.064 -5.697 1.00 86.38 465 VAL A C 1
ATOM 3654 O O . VAL A 1 465 ? -1.317 -14.937 -6.066 1.00 86.38 465 VAL A O 1
ATOM 3657 N N . SER A 1 466 ? -2.885 -14.238 -4.623 1.00 90.31 466 SER A N 1
ATOM 3658 C CA . SER A 1 466 ? -2.905 -15.443 -3.788 1.00 90.31 466 SER A CA 1
ATOM 3659 C C . SER A 1 466 ? -4.202 -15.540 -2.954 1.00 90.31 466 SER A C 1
ATOM 3661 O O . SER A 1 466 ? -4.235 -15.094 -1.801 1.00 90.31 466 SER A O 1
ATOM 3663 N N . PRO A 1 467 ? -5.271 -16.166 -3.485 1.00 91.25 467 PRO A N 1
ATOM 3664 C CA . PRO A 1 467 ? -6.550 -16.265 -2.777 1.00 91.25 467 PRO A CA 1
ATOM 3665 C C . PRO A 1 467 ? -6.445 -17.115 -1.502 1.00 91.25 467 PRO A C 1
ATOM 3667 O O . PRO A 1 467 ? -7.007 -16.753 -0.474 1.00 91.25 467 PRO A O 1
ATOM 3670 N N . GLY A 1 468 ? -5.628 -18.176 -1.505 1.00 91.25 468 GLY A N 1
ATOM 3671 C CA . GLY A 1 468 ? -5.377 -18.980 -0.301 1.00 91.25 468 GLY A CA 1
ATOM 3672 C C . GLY A 1 468 ? -4.723 -18.197 0.847 1.00 91.25 468 GLY A C 1
ATOM 3673 O O . GLY A 1 468 ? -4.985 -18.484 2.013 1.00 91.25 468 GLY A O 1
ATOM 3674 N N . VAL A 1 469 ? -3.918 -17.167 0.549 1.00 93.00 469 VAL A N 1
ATOM 3675 C CA . VAL A 1 469 ? -3.366 -16.287 1.592 1.00 93.00 469 VAL A CA 1
ATOM 3676 C C . VAL A 1 469 ? -4.411 -15.293 2.094 1.00 93.00 469 VAL A C 1
ATOM 3678 O O . VAL A 1 469 ? -4.454 -15.044 3.298 1.00 93.00 469 VAL A O 1
ATOM 3681 N N . PHE A 1 470 ? -5.284 -14.774 1.224 1.00 95.00 470 PHE A N 1
ATOM 3682 C CA . PHE A 1 470 ? -6.433 -13.971 1.657 1.00 95.00 470 PHE A CA 1
ATOM 3683 C C . PHE A 1 470 ? -7.305 -14.743 2.664 1.00 95.00 470 PHE A C 1
ATOM 3685 O O . PHE A 1 470 ? -7.568 -14.234 3.755 1.00 95.00 470 PHE A O 1
ATOM 3692 N N . GLU A 1 471 ? -7.657 -15.996 2.362 1.00 94.62 471 GLU A N 1
ATOM 3693 C CA . GLU A 1 471 ? -8.437 -16.836 3.281 1.00 94.62 471 GLU A CA 1
ATOM 3694 C C . GLU A 1 471 ? -7.677 -17.171 4.573 1.00 94.62 471 GLU A C 1
ATOM 3696 O O . GLU A 1 471 ? -8.260 -17.133 5.656 1.00 94.62 471 GLU A O 1
ATOM 3701 N N . ALA A 1 472 ? -6.361 -17.411 4.514 1.00 93.25 472 ALA A N 1
ATOM 3702 C CA . ALA A 1 472 ? -5.550 -17.620 5.717 1.00 93.25 472 ALA A CA 1
ATOM 3703 C C . ALA A 1 472 ? -5.542 -16.388 6.647 1.00 93.25 472 ALA A C 1
ATOM 3705 O O . ALA A 1 472 ? -5.647 -16.529 7.868 1.00 93.25 472 ALA A O 1
ATOM 3706 N N . TYR A 1 473 ? -5.462 -15.178 6.084 1.00 94.38 473 TYR A N 1
ATOM 3707 C CA . TYR A 1 473 ? -5.635 -13.925 6.827 1.00 94.38 473 TYR A CA 1
ATOM 3708 C C . TYR A 1 473 ? -7.041 -13.833 7.438 1.00 94.38 473 TYR A C 1
ATOM 3710 O O . TYR A 1 473 ? -7.191 -13.680 8.653 1.00 94.38 473 TYR A O 1
ATOM 3718 N N . ARG A 1 474 ? -8.074 -13.975 6.602 1.00 95.06 474 ARG A N 1
ATOM 3719 C CA . ARG A 1 474 ? -9.481 -13.833 6.988 1.00 95.06 474 ARG A CA 1
ATOM 3720 C C . ARG A 1 474 ? -9.893 -14.829 8.072 1.00 95.06 474 ARG A C 1
ATOM 3722 O O . ARG A 1 474 ? -10.565 -14.446 9.029 1.00 95.06 474 ARG A O 1
ATOM 3729 N N . LYS A 1 475 ? -9.412 -16.072 7.996 1.00 95.06 475 LYS A N 1
ATOM 3730 C CA . LYS A 1 475 ? -9.604 -17.086 9.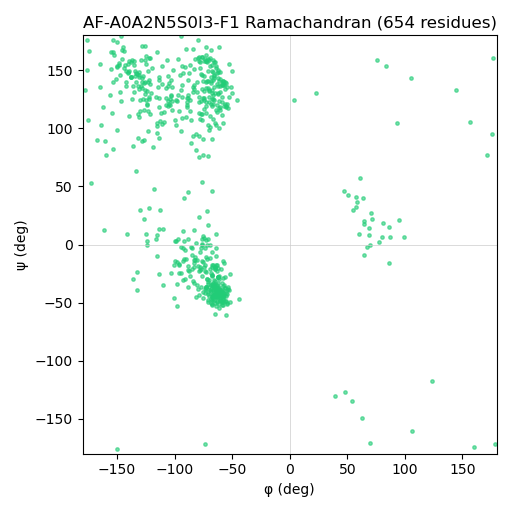038 1.00 95.06 475 LYS A CA 1
ATOM 3731 C C . LYS A 1 475 ? -8.999 -16.660 10.375 1.00 95.06 475 LYS A C 1
ATOM 3733 O O . LYS A 1 475 ? -9.684 -16.718 11.391 1.00 95.06 475 LYS A O 1
ATOM 3738 N N . ILE A 1 476 ? -7.754 -16.178 10.393 1.00 94.56 476 ILE A N 1
ATOM 3739 C CA . ILE A 1 476 ? -7.106 -15.705 11.629 1.00 94.56 476 ILE A CA 1
ATOM 3740 C C . ILE A 1 476 ? -7.872 -14.524 12.237 1.00 94.56 476 ILE A C 1
ATOM 3742 O O . ILE A 1 476 ? -8.068 -14.497 13.456 1.00 94.56 476 ILE A O 1
ATOM 3746 N N . LEU A 1 477 ? -8.323 -13.583 11.402 1.00 95.62 477 LEU A N 1
ATOM 3747 C CA . LEU A 1 477 ? -9.118 -12.428 11.815 1.00 95.62 477 LEU A CA 1
ATOM 3748 C C . LEU A 1 477 ? -10.414 -12.865 12.523 1.00 95.62 477 LEU A C 1
ATOM 3750 O O . LEU A 1 477 ? -10.668 -12.445 13.652 1.00 95.62 477 LEU A O 1
ATOM 3754 N N . ILE A 1 478 ? -11.190 -13.747 11.884 1.00 95.88 478 ILE A N 1
ATOM 3755 C CA . ILE A 1 478 ? -12.500 -14.207 12.367 1.00 95.88 478 ILE A CA 1
ATOM 3756 C C . ILE A 1 478 ? -12.359 -15.126 13.590 1.00 95.88 478 ILE A C 1
ATOM 3758 O O . ILE A 1 478 ? -12.994 -14.864 14.611 1.00 95.88 478 ILE A O 1
ATOM 3762 N N . ASP A 1 479 ? -11.493 -16.146 13.538 1.00 95.19 479 ASP A N 1
ATOM 3763 C CA . ASP A 1 479 ? -11.308 -17.131 14.620 1.00 95.19 479 ASP A CA 1
ATOM 3764 C C . ASP A 1 479 ? -10.880 -16.474 15.948 1.00 95.19 479 ASP A C 1
ATOM 3766 O O . ASP A 1 479 ? -11.231 -16.944 17.030 1.00 95.19 479 ASP A O 1
ATOM 3770 N N . ASN A 1 480 ? -10.109 -15.381 15.880 1.00 95.00 480 ASN A N 1
ATOM 3771 C CA . ASN A 1 480 ? -9.633 -14.636 17.054 1.00 95.00 480 ASN A CA 1
ATOM 3772 C C . ASN A 1 480 ? -10.512 -13.405 17.367 1.00 95.00 480 ASN A C 1
ATOM 3774 O O . ASN A 1 480 ? -10.191 -12.631 18.272 1.00 95.00 480 ASN A O 1
ATOM 3778 N N . ASN A 1 481 ? -11.612 -13.233 16.624 1.00 95.88 481 ASN A N 1
ATOM 3779 C CA . ASN A 1 481 ? -12.559 -12.123 16.681 1.00 95.88 481 ASN A CA 1
ATOM 3780 C C . ASN A 1 481 ? -11.888 -10.732 16.690 1.00 95.88 481 ASN A C 1
ATOM 3782 O O . ASN A 1 481 ? -12.194 -9.871 17.521 1.00 95.88 481 ASN A O 1
ATOM 3786 N N . LEU A 1 482 ? -10.919 -10.537 15.795 1.00 96.88 482 LEU A N 1
ATOM 3787 C CA . LEU A 1 482 ? -10.123 -9.317 15.690 1.00 96.88 482 LEU A CA 1
ATOM 3788 C C . LEU A 1 482 ? -10.852 -8.259 14.851 1.00 96.88 482 LEU A C 1
ATOM 3790 O O . LEU A 1 482 ? -11.323 -8.575 13.763 1.00 96.88 482 LEU A O 1
ATOM 3794 N N . PRO A 1 483 ? -10.882 -6.980 15.267 1.00 97.06 483 PRO A N 1
ATOM 3795 C CA . PRO A 1 483 ? -11.424 -5.922 14.419 1.00 97.06 483 PRO A CA 1
ATOM 3796 C C . PRO A 1 483 ? -10.667 -5.843 13.086 1.00 97.06 483 PRO A C 1
ATOM 3798 O O . PRO A 1 483 ? -9.432 -5.895 13.063 1.00 97.06 483 PRO A O 1
ATOM 3801 N N . ALA A 1 484 ? -11.398 -5.666 11.987 1.00 96.81 484 ALA A N 1
ATOM 3802 C CA . ALA A 1 484 ? -10.808 -5.447 10.675 1.00 96.81 484 ALA A CA 1
ATOM 3803 C C . ALA A 1 484 ? -10.334 -3.997 10.509 1.00 96.81 484 ALA A C 1
ATOM 3805 O O . ALA A 1 484 ? -10.825 -3.064 11.145 1.00 96.81 484 ALA A O 1
ATOM 3806 N N . MET A 1 485 ? -9.402 -3.783 9.590 1.00 94.75 485 MET A N 1
ATOM 3807 C CA . MET A 1 485 ? -8.794 -2.485 9.307 1.00 94.75 485 MET A CA 1
ATOM 3808 C C . MET A 1 485 ? -9.796 -1.431 8.806 1.00 94.75 485 MET A C 1
ATOM 3810 O O . MET A 1 485 ? -9.606 -0.244 9.076 1.00 94.75 485 MET A O 1
ATOM 3814 N N . ALA A 1 486 ? -10.879 -1.855 8.145 1.00 94.25 486 ALA A N 1
ATOM 3815 C CA . ALA A 1 486 ? -11.993 -0.998 7.736 1.00 94.25 486 ALA A CA 1
ATOM 3816 C C . ALA A 1 486 ? -12.987 -0.686 8.873 1.00 94.25 486 ALA A C 1
ATOM 3818 O O . ALA A 1 486 ? -13.764 0.265 8.764 1.00 94.25 486 ALA A O 1
ATOM 3819 N N . HIS A 1 487 ? -12.992 -1.461 9.966 1.00 96.50 487 HIS A N 1
ATOM 3820 C CA . HIS A 1 487 ? -13.914 -1.238 11.081 1.00 96.50 487 HIS A CA 1
ATOM 3821 C C . HIS A 1 487 ? -13.561 0.074 11.789 1.00 96.50 487 HIS A C 1
ATOM 3823 O O . HIS A 1 487 ? -12.405 0.308 12.150 1.00 96.50 487 HIS A O 1
ATOM 3829 N N . MET A 1 488 ? -14.556 0.934 12.007 1.00 95.38 488 MET A N 1
ATOM 3830 C CA . MET A 1 488 ? -14.380 2.179 12.770 1.00 95.38 488 MET A CA 1
ATOM 3831 C C . MET A 1 488 ? -14.676 1.989 14.260 1.00 95.38 488 MET A C 1
ATOM 3833 O O . MET A 1 488 ? -14.040 2.629 15.093 1.00 95.38 488 MET A O 1
ATOM 3837 N N . GLU A 1 489 ? -15.569 1.058 14.597 1.00 95.88 489 GLU A N 1
ATOM 3838 C CA . GLU A 1 489 ? -15.932 0.677 15.965 1.00 95.88 489 GLU A CA 1
ATOM 3839 C C . GLU A 1 489 ? -15.772 -0.833 16.184 1.00 95.88 489 GLU A C 1
ATOM 3841 O O . GLU A 1 489 ? -15.537 -1.590 15.241 1.00 95.88 489 GLU A O 1
ATOM 3846 N N . TYR A 1 490 ? -15.880 -1.283 17.434 1.00 95.12 490 TYR A N 1
ATOM 3847 C CA . TYR A 1 490 ? -15.802 -2.700 17.785 1.00 95.12 490 TYR A CA 1
ATOM 3848 C C . TYR A 1 490 ? -16.798 -3.047 18.907 1.00 95.12 490 TYR A C 1
ATOM 3850 O O . TYR A 1 490 ? -16.848 -2.318 19.905 1.00 95.12 490 TYR A O 1
ATOM 3858 N N . PRO A 1 491 ? -17.527 -4.175 18.805 1.00 93.25 491 PRO A N 1
ATOM 3859 C CA . PRO A 1 491 ? -17.538 -5.108 17.673 1.00 93.25 491 PRO A CA 1
ATOM 3860 C C . PRO A 1 491 ? -18.240 -4.518 16.438 1.00 93.25 491 PRO A C 1
ATOM 3862 O O . PRO A 1 491 ? -19.174 -3.732 16.568 1.00 93.25 491 PRO A O 1
ATOM 3865 N N . THR A 1 492 ? -17.792 -4.924 15.249 1.00 94.25 492 THR A N 1
ATOM 3866 C CA . THR A 1 492 ? -18.437 -4.644 13.956 1.00 94.25 492 THR A CA 1
ATOM 3867 C C . THR A 1 492 ? -18.521 -5.968 13.183 1.00 94.25 492 THR A C 1
ATOM 3869 O O . THR A 1 492 ? -17.545 -6.719 13.216 1.00 94.25 492 THR A O 1
ATOM 3872 N N . PRO A 1 493 ? -19.646 -6.300 12.518 1.00 95.31 493 PRO A N 1
ATOM 3873 C CA . PRO A 1 493 ? -19.737 -7.496 11.681 1.00 95.31 493 PRO A CA 1
ATOM 3874 C C . PRO A 1 493 ? -18.721 -7.478 10.532 1.00 95.31 493 PRO A C 1
ATOM 3876 O O . PRO A 1 493 ? -18.486 -6.431 9.927 1.00 95.31 493 PRO A O 1
ATOM 3879 N N . TYR A 1 494 ? -18.146 -8.637 10.210 1.00 95.56 494 TYR A N 1
ATOM 3880 C CA . TYR A 1 494 ? -17.224 -8.771 9.081 1.00 95.56 494 TYR A CA 1
ATOM 3881 C C . TYR A 1 494 ? -17.955 -8.652 7.744 1.00 95.56 494 TYR A C 1
ATOM 3883 O O . TYR A 1 494 ? -19.037 -9.211 7.565 1.00 95.56 494 TYR A O 1
ATOM 3891 N N . ASN A 1 495 ? -17.327 -7.975 6.788 1.00 93.00 495 ASN A N 1
ATOM 3892 C CA . ASN A 1 495 ? -17.703 -8.035 5.379 1.00 93.00 495 ASN A CA 1
ATOM 3893 C C . ASN A 1 495 ? -16.868 -9.099 4.627 1.00 93.00 495 ASN A C 1
ATOM 3895 O O . ASN A 1 495 ? -16.018 -9.790 5.201 1.00 93.00 495 ASN A O 1
ATOM 3899 N N . THR A 1 496 ? -17.125 -9.264 3.329 1.00 92.56 496 THR A N 1
ATOM 3900 C CA . THR A 1 496 ? -16.427 -10.241 2.474 1.00 92.56 496 THR A CA 1
ATOM 3901 C C . THR A 1 496 ? -14.937 -9.930 2.309 1.00 92.56 496 THR A C 1
ATOM 3903 O O . THR A 1 496 ? -14.140 -10.852 2.207 1.00 92.56 496 THR A O 1
ATOM 3906 N N . PHE A 1 497 ? -14.548 -8.653 2.338 1.00 94.50 497 PHE A N 1
ATOM 3907 C CA . PHE A 1 497 ? -13.190 -8.164 2.078 1.00 94.50 497 PHE A CA 1
ATOM 3908 C C . PHE A 1 497 ? -12.373 -7.859 3.350 1.00 94.50 497 PHE A C 1
ATOM 3910 O O . PHE A 1 497 ? -11.237 -7.400 3.254 1.00 94.50 497 PHE A O 1
ATOM 3917 N N . ASP A 1 498 ? -12.914 -8.107 4.546 1.00 96.19 498 ASP A N 1
ATOM 3918 C CA . ASP A 1 498 ? -12.188 -7.947 5.810 1.00 96.19 498 ASP A CA 1
ATOM 3919 C C . ASP A 1 498 ? -11.185 -9.098 6.009 1.00 96.19 498 ASP A C 1
ATOM 3921 O O . ASP A 1 498 ? -11.589 -10.250 6.159 1.00 96.19 498 ASP A O 1
ATOM 3925 N N . PHE A 1 499 ? -9.881 -8.790 6.046 1.00 95.31 499 PHE A N 1
ATOM 3926 C CA . PHE A 1 499 ? -8.818 -9.808 6.167 1.00 95.31 499 PHE A CA 1
ATOM 3927 C C . PHE A 1 499 ? -7.691 -9.471 7.164 1.00 95.31 499 PHE A C 1
ATOM 3929 O O . PHE A 1 499 ? -7.113 -10.374 7.758 1.00 95.31 499 PHE A O 1
ATOM 3936 N N . ALA A 1 500 ? -7.379 -8.190 7.389 1.00 95.94 500 ALA A N 1
ATOM 3937 C CA . ALA A 1 500 ? -6.327 -7.741 8.310 1.00 95.94 500 ALA A CA 1
ATOM 3938 C C . ALA A 1 500 ? -6.852 -6.674 9.283 1.00 95.94 500 ALA A C 1
ATOM 3940 O O . ALA A 1 500 ? -7.840 -6.001 8.989 1.00 95.94 500 ALA A O 1
ATOM 3941 N N . SER A 1 501 ? -6.183 -6.483 10.426 1.00 96.56 501 SER A N 1
ATOM 3942 C CA . SER A 1 501 ? -6.605 -5.522 11.463 1.00 96.56 501 SER A CA 1
ATOM 3943 C C . SER A 1 501 ? -5.979 -4.136 11.331 1.00 96.56 501 SER A C 1
ATOM 3945 O O . SER A 1 501 ? -6.585 -3.138 11.730 1.00 96.56 501 SER A O 1
ATOM 3947 N N . PHE A 1 502 ? -4.757 -4.057 10.806 1.00 95.38 502 PHE A N 1
ATOM 3948 C CA . PHE A 1 502 ? -4.059 -2.799 10.568 1.00 95.38 502 PHE A CA 1
ATOM 3949 C C . PHE A 1 502 ? -3.064 -2.939 9.414 1.00 95.38 502 PHE A C 1
ATOM 3951 O O . PHE A 1 502 ? -2.685 -4.050 9.040 1.00 95.38 502 PHE A O 1
ATOM 3958 N N . LEU A 1 503 ? -2.633 -1.804 8.871 1.00 95.81 503 LEU A N 1
ATOM 3959 C CA . LEU A 1 503 ? -1.486 -1.722 7.979 1.00 95.81 503 LEU A CA 1
ATOM 3960 C C . LEU A 1 503 ? -0.414 -0.815 8.579 1.00 95.81 503 LEU A C 1
ATOM 3962 O O . LEU A 1 503 ? -0.716 0.124 9.328 1.00 95.81 503 LEU A O 1
ATOM 3966 N N . THR A 1 504 ? 0.840 -1.078 8.232 1.00 95.31 504 THR A N 1
ATOM 3967 C CA . THR A 1 504 ? 1.913 -0.086 8.328 1.00 95.31 504 THR A CA 1
ATOM 3968 C C . THR A 1 504 ? 2.252 0.406 6.935 1.00 95.31 504 THR A C 1
ATOM 3970 O O . THR A 1 504 ? 2.158 -0.347 5.971 1.00 95.31 504 THR A O 1
ATOM 3973 N N . PHE A 1 505 ? 2.608 1.681 6.805 1.00 97.25 505 PHE A N 1
ATOM 3974 C CA . PHE A 1 505 ? 3.061 2.247 5.539 1.00 97.25 505 PHE A CA 1
ATOM 3975 C C . PHE A 1 505 ? 4.229 3.203 5.748 1.00 97.25 505 PHE A C 1
ATOM 3977 O O . PHE A 1 505 ? 4.358 3.834 6.798 1.00 97.25 505 PHE A O 1
ATOM 3984 N N . THR A 1 506 ? 5.096 3.285 4.749 1.00 96.44 506 THR A N 1
ATOM 3985 C CA . THR A 1 506 ? 6.406 3.920 4.818 1.00 96.44 506 THR A CA 1
ATOM 3986 C C . THR A 1 506 ? 6.633 4.819 3.612 1.00 96.44 506 THR A C 1
ATOM 3988 O O . THR A 1 506 ? 6.127 4.543 2.527 1.00 96.44 506 THR A O 1
ATOM 3991 N N . MET A 1 507 ? 7.371 5.913 3.801 1.00 93.69 507 MET A N 1
ATOM 3992 C CA . MET A 1 507 ? 7.776 6.851 2.743 1.00 93.69 507 MET A CA 1
ATOM 3993 C C . MET A 1 507 ? 9.124 7.489 3.093 1.00 93.69 507 MET A C 1
ATOM 3995 O O . MET A 1 507 ? 9.630 7.322 4.203 1.00 93.69 507 MET A O 1
ATOM 3999 N N . TYR A 1 508 ? 9.661 8.281 2.161 1.00 92.19 508 TYR A N 1
ATOM 4000 C CA . TYR A 1 508 ? 10.865 9.094 2.352 1.00 92.19 508 TYR A CA 1
ATOM 4001 C C . TYR A 1 508 ? 12.088 8.238 2.669 1.00 92.19 508 TYR A C 1
ATOM 4003 O O . TYR A 1 508 ? 12.741 8.411 3.693 1.00 92.19 508 TYR A O 1
ATOM 4011 N N . ASP A 1 509 ? 12.376 7.317 1.751 1.00 87.31 509 ASP A N 1
ATOM 4012 C CA . ASP A 1 509 ? 13.602 6.518 1.746 1.00 87.31 509 ASP A CA 1
ATOM 4013 C C . ASP A 1 509 ? 13.723 5.597 2.974 1.00 87.31 509 ASP A C 1
ATOM 4015 O O . ASP A 1 509 ? 14.793 5.426 3.550 1.00 87.31 509 ASP A O 1
ATOM 4019 N N . PHE A 1 510 ? 12.592 4.993 3.365 1.00 93.44 510 PHE A N 1
ATOM 4020 C CA . PHE A 1 510 ? 12.508 4.035 4.466 1.00 93.44 510 PHE A CA 1
ATOM 4021 C C . PHE A 1 510 ? 13.461 2.850 4.294 1.00 93.44 510 PHE A C 1
ATOM 4023 O O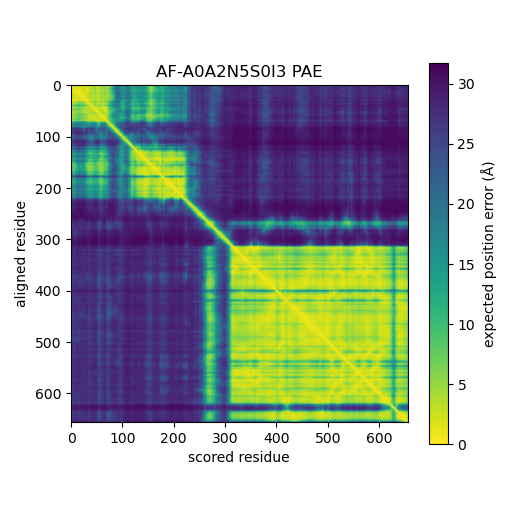 . PHE A 1 510 ? 13.477 2.200 3.246 1.00 93.44 510 PHE A O 1
ATOM 4030 N N . TYR A 1 511 ? 14.174 2.522 5.371 1.00 95.00 511 TYR A N 1
ATOM 4031 C CA . TYR A 1 511 ? 14.985 1.316 5.480 1.00 95.00 511 TYR A CA 1
ATOM 4032 C C . TYR A 1 511 ? 15.037 0.805 6.922 1.00 95.00 511 TYR A C 1
ATOM 4034 O O . TYR A 1 511 ? 14.863 1.556 7.892 1.00 95.00 511 TYR A O 1
ATOM 4042 N N . ASN A 1 512 ? 15.266 -0.498 7.068 1.00 94.69 512 ASN A N 1
ATOM 4043 C CA . ASN A 1 512 ? 15.241 -1.175 8.357 1.00 94.69 512 ASN A CA 1
ATOM 4044 C C . ASN A 1 512 ? 16.308 -2.267 8.482 1.00 94.69 512 ASN A C 1
ATOM 4046 O O . ASN A 1 512 ? 16.774 -2.839 7.499 1.00 94.69 512 ASN A O 1
ATOM 4050 N N . ALA A 1 513 ? 16.692 -2.538 9.726 1.00 94.31 513 ALA A N 1
ATOM 4051 C CA . ALA A 1 513 ? 17.567 -3.632 10.100 1.00 94.31 513 ALA A CA 1
ATOM 4052 C C . ALA A 1 513 ? 16.907 -4.992 9.782 1.00 94.31 513 ALA A C 1
ATOM 4054 O O . ALA A 1 513 ? 15.675 -5.111 9.815 1.00 94.31 513 ALA A O 1
ATOM 4055 N N . PRO A 1 514 ? 17.703 -6.040 9.519 1.00 94.69 514 PRO A N 1
ATOM 4056 C CA . PRO A 1 514 ? 17.179 -7.370 9.263 1.00 94.69 514 PRO A CA 1
ATOM 4057 C C . PRO A 1 514 ? 16.510 -7.971 10.497 1.00 94.69 514 PRO A C 1
ATOM 4059 O O . PRO A 1 514 ? 17.078 -8.010 11.586 1.00 94.69 514 PRO A O 1
ATOM 4062 N N . HIS A 1 515 ? 15.283 -8.451 10.311 1.00 94.50 515 HIS A N 1
ATOM 4063 C CA . HIS A 1 515 ? 14.407 -8.911 11.385 1.00 94.50 515 HIS A CA 1
ATOM 4064 C C . HIS A 1 515 ? 13.409 -9.962 10.877 1.00 94.50 515 HIS A C 1
ATOM 4066 O O . HIS A 1 515 ? 13.373 -10.280 9.688 1.00 94.50 515 HIS A O 1
ATOM 4072 N N . LYS A 1 516 ? 12.621 -10.515 11.801 1.00 94.38 516 LYS A N 1
ATOM 4073 C CA . LYS A 1 516 ? 11.416 -11.312 11.538 1.00 94.38 516 LYS A CA 1
ATOM 4074 C C . LYS A 1 516 ? 10.254 -10.649 12.273 1.00 94.38 516 LYS A C 1
ATOM 4076 O O . LYS A 1 516 ? 10.475 -10.037 13.323 1.00 94.38 516 LYS A O 1
ATOM 4081 N N . ASP A 1 517 ? 9.046 -10.768 11.741 1.00 91.94 517 ASP A N 1
ATOM 4082 C CA . ASP A 1 517 ? 7.865 -10.160 12.353 1.00 91.94 517 ASP A CA 1
ATOM 4083 C C . ASP A 1 517 ? 7.374 -10.931 13.586 1.00 91.94 517 ASP A C 1
ATOM 4085 O O . ASP A 1 517 ? 7.679 -12.106 13.795 1.00 91.94 517 ASP A O 1
ATOM 4089 N N . SER A 1 518 ? 6.575 -10.250 14.411 1.00 89.31 518 SER A N 1
ATOM 4090 C CA . SER A 1 518 ? 5.888 -10.814 15.583 1.00 89.31 518 SER A CA 1
ATOM 4091 C C . SER A 1 518 ? 4.368 -10.707 15.406 1.00 89.31 518 SER A C 1
ATOM 4093 O O . SER A 1 518 ? 3.624 -10.222 16.269 1.00 89.31 518 SER A O 1
ATOM 4095 N N . ASP A 1 519 ? 3.921 -11.122 14.225 1.00 90.44 519 ASP A N 1
ATOM 4096 C CA . ASP A 1 519 ? 2.526 -11.131 13.812 1.00 90.44 519 ASP A CA 1
ATOM 4097 C C . ASP A 1 519 ? 1.873 -12.507 14.002 1.00 90.44 519 ASP A C 1
ATOM 4099 O O . ASP A 1 519 ? 2.539 -13.533 14.144 1.00 90.44 519 ASP A O 1
ATOM 4103 N N . LYS A 1 520 ? 0.539 -12.508 14.064 1.00 90.50 520 LYS A N 1
ATOM 4104 C CA . LYS A 1 520 ? -0.301 -13.706 14.137 1.00 90.50 520 LYS A CA 1
ATOM 4105 C C . LYS A 1 520 ? -0.545 -14.295 12.747 1.00 90.50 520 LYS A C 1
ATOM 4107 O O . LYS A 1 520 ? -0.662 -15.511 12.629 1.00 90.50 520 LYS A O 1
ATOM 4112 N N . ASN A 1 521 ? -0.618 -13.449 11.712 1.00 90.06 521 ASN A N 1
ATOM 4113 C CA . ASN A 1 521 ? -0.591 -13.900 10.323 1.00 90.06 521 ASN A CA 1
ATOM 4114 C C . ASN A 1 521 ? 0.786 -14.484 9.990 1.00 90.06 521 ASN A C 1
ATOM 4116 O O . ASN A 1 521 ? 1.820 -13.911 10.316 1.00 90.06 521 ASN A O 1
ATOM 4120 N N . PHE A 1 522 ? 0.773 -15.652 9.354 1.00 88.12 522 PHE A N 1
ATOM 4121 C CA . PHE A 1 522 ? 1.979 -16.380 8.971 1.00 88.12 522 PHE A CA 1
ATOM 4122 C C . PHE A 1 522 ? 2.580 -15.835 7.672 1.00 88.12 522 PHE A C 1
ATOM 4124 O O . PHE A 1 522 ? 3.778 -15.579 7.578 1.00 88.12 522 PHE A O 1
ATOM 4131 N N . TRP A 1 523 ? 1.709 -15.605 6.690 1.00 93.62 523 TRP A N 1
ATOM 4132 C CA . TRP A 1 523 ? 2.007 -14.875 5.468 1.00 93.62 523 TRP A CA 1
ATOM 4133 C C . TRP A 1 523 ? 1.767 -13.384 5.684 1.00 93.62 523 TRP A C 1
ATOM 4135 O O . TRP A 1 523 ? 0.777 -13.008 6.312 1.00 93.62 523 TRP A O 1
ATOM 4145 N N . THR A 1 524 ? 2.631 -12.550 5.115 1.00 95.00 524 THR A N 1
ATOM 4146 C CA . THR A 1 524 ? 2.522 -11.092 5.151 1.00 95.00 524 THR A CA 1
ATOM 4147 C C . THR A 1 524 ? 2.518 -10.534 3.737 1.00 95.00 524 THR A C 1
ATOM 4149 O O . THR A 1 524 ? 3.465 -10.741 2.976 1.00 95.00 524 THR A O 1
ATOM 4152 N N . LEU A 1 525 ? 1.443 -9.824 3.395 1.00 96.75 525 LEU A N 1
ATOM 4153 C CA . LEU A 1 525 ? 1.354 -8.988 2.203 1.00 96.75 525 LEU A CA 1
ATOM 4154 C C . LEU A 1 525 ? 2.175 -7.715 2.419 1.00 96.75 525 LEU A C 1
ATOM 4156 O O . LEU A 1 525 ? 1.929 -6.981 3.378 1.00 96.75 525 LEU A O 1
ATOM 4160 N N . VAL A 1 526 ? 3.090 -7.436 1.493 1.00 96.69 526 VAL A N 1
ATOM 4161 C CA . VAL A 1 526 ? 3.834 -6.181 1.375 1.00 96.69 526 VAL A CA 1
ATOM 4162 C C . VAL A 1 526 ? 3.763 -5.688 -0.064 1.00 96.69 526 VAL A C 1
ATOM 4164 O O . VAL A 1 526 ? 3.963 -6.455 -1.003 1.00 96.69 526 VAL A O 1
ATOM 4167 N N . ILE A 1 527 ? 3.472 -4.406 -0.248 1.00 97.62 527 ILE A N 1
ATOM 4168 C CA . ILE A 1 527 ? 3.349 -3.775 -1.562 1.00 97.62 527 ILE A CA 1
ATOM 4169 C C . ILE A 1 527 ? 4.223 -2.526 -1.607 1.00 97.62 527 ILE A C 1
ATOM 4171 O O . ILE A 1 527 ? 4.267 -1.753 -0.649 1.00 97.62 527 ILE A O 1
ATOM 4175 N N . TRP A 1 528 ? 4.882 -2.305 -2.744 1.00 97.44 528 TRP A N 1
ATOM 4176 C CA . TRP A 1 528 ? 5.640 -1.094 -3.025 1.00 97.44 528 TRP A CA 1
ATOM 4177 C C . TRP A 1 528 ? 5.122 -0.369 -4.266 1.00 97.44 528 TRP A C 1
ATOM 4179 O O . TRP A 1 528 ? 4.990 -0.967 -5.332 1.00 97.44 528 TRP A O 1
ATOM 4189 N N . ILE A 1 529 ? 4.887 0.936 -4.127 1.00 96.50 529 ILE A N 1
ATOM 4190 C CA . ILE A 1 529 ? 4.341 1.818 -5.162 1.00 96.50 529 ILE A CA 1
ATOM 4191 C C . ILE A 1 529 ? 5.328 2.976 -5.410 1.00 96.50 529 ILE A C 1
ATOM 4193 O O . ILE A 1 529 ? 5.552 3.789 -4.504 1.00 96.50 529 ILE A O 1
ATOM 4197 N N . PRO A 1 530 ? 5.930 3.078 -6.609 1.00 95.50 530 PRO A N 1
ATOM 4198 C CA . PRO A 1 530 ? 6.670 4.258 -7.056 1.00 95.50 530 PRO A CA 1
ATOM 4199 C C . PRO A 1 530 ? 5.766 5.495 -7.112 1.00 95.50 530 PRO A C 1
ATOM 4201 O O . PRO A 1 530 ? 4.747 5.492 -7.806 1.00 95.50 530 PRO A O 1
ATOM 4204 N N . ILE A 1 531 ? 6.131 6.566 -6.400 1.00 93.94 531 ILE A N 1
ATOM 4205 C CA . ILE A 1 531 ? 5.353 7.813 -6.369 1.00 93.94 531 ILE A CA 1
ATOM 4206 C C . ILE A 1 531 ? 6.240 9.050 -6.514 1.00 93.94 531 ILE A C 1
ATOM 4208 O O . ILE A 1 531 ? 7.414 9.067 -6.137 1.00 93.94 531 ILE A O 1
ATOM 4212 N N . PHE A 1 532 ? 5.651 10.130 -7.013 1.00 92.38 532 PHE A N 1
ATOM 4213 C CA . PHE A 1 532 ? 6.247 11.459 -6.931 1.00 92.38 532 PHE A CA 1
ATOM 4214 C C . PHE A 1 532 ? 6.226 11.961 -5.483 1.00 92.38 532 PHE A C 1
ATOM 4216 O O . PHE A 1 532 ? 5.176 12.001 -4.836 1.00 92.38 532 PHE A O 1
ATOM 4223 N N . ASN A 1 533 ? 7.390 12.370 -4.986 1.00 91.25 533 ASN A N 1
ATOM 4224 C CA . ASN A 1 533 ? 7.653 12.711 -3.596 1.00 91.25 533 ASN A CA 1
ATOM 4225 C C . ASN A 1 533 ? 6.766 13.878 -3.102 1.00 91.25 533 ASN A C 1
ATOM 4227 O O . ASN A 1 533 ? 6.926 15.016 -3.555 1.00 91.25 533 ASN A O 1
ATOM 4231 N N . PRO A 1 534 ? 5.878 13.642 -2.114 1.00 87.62 534 PRO A N 1
ATOM 4232 C CA . PRO A 1 534 ? 4.964 14.661 -1.596 1.00 87.62 534 PRO A CA 1
ATOM 4233 C C . PRO A 1 534 ? 5.609 15.949 -1.055 1.00 87.62 534 PRO A C 1
ATOM 4235 O O . PRO A 1 534 ? 4.894 16.928 -0.856 1.00 87.62 534 PRO A O 1
ATOM 4238 N N . LEU A 1 535 ? 6.921 15.969 -0.781 1.00 85.88 535 LEU A N 1
ATOM 4239 C CA . LEU A 1 535 ? 7.630 17.114 -0.195 1.00 85.88 535 LEU A CA 1
ATOM 4240 C C . LEU A 1 535 ? 8.326 18.023 -1.222 1.00 85.88 535 LEU A C 1
ATOM 4242 O O . LEU A 1 535 ? 8.727 19.136 -0.869 1.00 85.88 535 LEU A O 1
ATOM 4246 N N . THR A 1 536 ? 8.529 17.546 -2.452 1.00 87.19 536 THR A N 1
ATOM 4247 C CA . THR A 1 536 ? 9.409 18.180 -3.458 1.00 87.19 536 THR A CA 1
ATOM 4248 C C . THR A 1 536 ? 8.775 18.320 -4.840 1.00 87.19 536 THR A C 1
ATOM 4250 O O . THR A 1 536 ? 9.206 19.185 -5.604 1.00 87.19 536 THR A O 1
ATOM 4253 N N . SER A 1 537 ? 7.774 17.499 -5.165 1.00 82.25 537 SER A N 1
ATOM 4254 C CA . SER A 1 537 ? 7.029 17.567 -6.424 1.00 82.25 537 SER A CA 1
ATOM 4255 C C . SER A 1 537 ? 6.082 18.770 -6.485 1.00 82.25 537 SER A C 1
ATOM 4257 O O . SER A 1 537 ? 5.670 19.325 -5.464 1.00 82.25 537 SER A O 1
ATOM 4259 N N . LYS A 1 538 ? 5.726 19.171 -7.703 1.00 80.81 538 LYS A N 1
ATOM 4260 C CA . LYS A 1 538 ? 4.836 20.295 -8.000 1.00 80.81 538 LYS A CA 1
ATOM 4261 C C . LYS A 1 538 ? 3.362 19.873 -8.075 1.00 80.81 538 LYS A C 1
ATOM 4263 O O . LYS A 1 538 ? 3.045 18.690 -8.166 1.00 80.81 538 LYS A O 1
ATOM 4268 N N . ASP A 1 539 ? 2.459 20.855 -8.106 1.00 69.25 539 ASP A N 1
ATOM 4269 C CA . ASP A 1 539 ? 1.005 20.647 -8.235 1.00 69.25 539 ASP A CA 1
ATOM 4270 C C . ASP A 1 539 ? 0.580 19.997 -9.580 1.00 69.25 539 ASP A C 1
ATOM 4272 O O . ASP A 1 539 ? -0.549 19.519 -9.685 1.00 69.25 539 ASP A O 1
ATOM 4276 N N . ASP A 1 540 ? 1.440 20.015 -10.606 1.00 77.00 540 ASP A N 1
ATOM 4277 C CA . ASP A 1 540 ? 1.248 19.428 -11.945 1.00 77.00 540 ASP A CA 1
ATOM 4278 C C . ASP A 1 540 ? 1.857 18.021 -12.124 1.00 77.00 540 ASP A C 1
ATOM 4280 O O . ASP A 1 540 ? 1.446 17.301 -13.032 1.00 77.00 540 ASP A O 1
ATOM 4284 N N . ASP A 1 541 ? 2.783 17.597 -11.256 1.00 80.88 541 ASP A N 1
ATOM 4285 C CA . ASP A 1 541 ? 3.367 16.248 -11.309 1.00 80.88 541 ASP A CA 1
ATOM 4286 C C . ASP A 1 541 ? 2.303 15.174 -10.934 1.00 80.88 541 ASP A C 1
ATOM 4288 O O . ASP A 1 541 ? 1.592 15.374 -9.937 1.00 80.88 541 ASP A O 1
ATOM 4292 N N . PRO A 1 542 ? 2.222 14.008 -11.614 1.00 84.75 542 PRO A N 1
ATOM 4293 C CA . PRO A 1 542 ? 1.259 12.934 -11.311 1.00 84.75 542 PRO A CA 1
ATOM 4294 C C . PRO A 1 542 ? 1.542 12.222 -9.977 1.00 84.75 542 PRO A C 1
ATOM 4296 O O . PRO A 1 542 ? 2.642 12.303 -9.443 1.00 84.75 542 PRO A O 1
ATOM 4299 N N . ILE A 1 543 ? 0.555 11.525 -9.395 1.00 87.75 543 ILE A N 1
ATOM 4300 C CA . ILE A 1 543 ? 0.751 10.798 -8.121 1.00 87.75 543 ILE A CA 1
ATOM 4301 C C . ILE A 1 543 ? 1.757 9.657 -8.282 1.00 87.75 543 ILE A C 1
ATOM 4303 O O . ILE A 1 543 ? 2.772 9.611 -7.583 1.00 87.75 543 ILE A O 1
ATOM 4307 N N . LEU A 1 544 ? 1.430 8.719 -9.171 1.00 92.25 544 LEU A N 1
ATOM 4308 C CA . LEU A 1 544 ? 2.263 7.564 -9.473 1.00 92.25 544 LEU A CA 1
ATOM 4309 C C . LEU A 1 544 ? 3.471 8.045 -10.271 1.00 92.25 544 LEU A C 1
ATOM 4311 O O . LEU A 1 544 ? 3.341 8.928 -11.118 1.00 92.25 544 LEU A O 1
ATOM 4315 N N . ALA A 1 545 ? 4.642 7.478 -9.997 1.00 89.75 545 ALA A N 1
ATOM 4316 C CA . ALA A 1 545 ? 5.833 7.749 -10.787 1.00 89.75 545 ALA A CA 1
ATOM 4317 C C . ALA A 1 545 ? 5.772 6.935 -12.089 1.00 89.75 545 ALA A C 1
ATOM 4319 O O . ALA A 1 545 ? 6.433 5.913 -12.205 1.00 89.75 545 ALA A O 1
ATOM 4320 N N . ASP A 1 546 ? 4.941 7.360 -13.043 1.00 80.69 546 ASP A N 1
ATOM 4321 C CA . ASP A 1 546 ? 4.743 6.689 -14.337 1.00 80.69 546 ASP A CA 1
ATOM 4322 C C . ASP A 1 546 ? 5.845 7.005 -15.364 1.00 80.69 546 ASP A C 1
ATOM 4324 O O . ASP A 1 546 ? 5.978 6.308 -16.367 1.00 80.69 546 ASP A O 1
ATOM 4328 N N . VAL A 1 547 ? 6.671 8.025 -15.106 1.00 82.12 547 VAL A N 1
ATOM 4329 C CA . VAL A 1 547 ? 7.809 8.420 -15.948 1.00 82.12 547 VAL A CA 1
ATOM 4330 C C . VAL A 1 547 ? 9.024 8.838 -15.118 1.00 82.12 547 VAL A C 1
ATOM 4332 O O . VAL A 1 547 ? 8.895 9.430 -14.050 1.00 82.12 547 VAL A O 1
ATOM 4335 N N . GLY A 1 548 ? 10.228 8.577 -15.641 1.00 81.00 548 GLY A N 1
ATOM 4336 C CA . GLY A 1 548 ? 11.477 9.204 -15.183 1.00 81.00 548 GLY A CA 1
ATOM 4337 C C . GLY A 1 548 ? 11.921 8.905 -13.745 1.00 81.00 548 GLY A C 1
ATOM 4338 O O . GLY A 1 548 ? 12.696 9.689 -13.196 1.00 81.00 548 GLY A O 1
ATOM 4339 N N . PHE A 1 549 ? 11.425 7.826 -13.134 1.00 88.31 549 PHE A N 1
ATOM 4340 C CA . PHE A 1 549 ? 11.747 7.397 -11.770 1.00 88.31 549 PHE A CA 1
ATOM 4341 C C . PHE A 1 549 ? 13.233 7.039 -11.627 1.00 88.31 549 PHE A C 1
ATOM 4343 O O . PHE A 1 549 ? 13.734 6.146 -12.304 1.00 88.31 549 PHE A O 1
ATOM 4350 N N . ASP A 1 550 ? 13.936 7.740 -10.737 1.00 90.88 550 ASP A N 1
ATOM 4351 C CA . ASP A 1 550 ? 15.401 7.686 -10.613 1.00 90.88 550 ASP A CA 1
ATOM 4352 C C . ASP A 1 550 ? 15.901 7.065 -9.296 1.00 90.88 550 ASP A C 1
ATOM 4354 O O . ASP A 1 550 ? 17.077 7.199 -8.957 1.00 90.88 550 ASP A O 1
ATOM 4358 N N . MET A 1 551 ? 15.019 6.402 -8.538 1.00 91.50 551 MET A N 1
ATOM 4359 C CA . MET A 1 551 ? 15.357 5.828 -7.233 1.00 91.50 551 MET A CA 1
ATOM 4360 C C . MET A 1 551 ? 16.521 4.832 -7.334 1.00 91.50 551 MET A C 1
ATOM 4362 O O . MET A 1 551 ? 16.414 3.775 -7.958 1.00 91.50 551 MET A O 1
ATOM 4366 N N . VAL A 1 552 ? 17.613 5.132 -6.634 1.00 91.75 552 VAL A N 1
ATOM 4367 C CA . VAL A 1 552 ? 18.713 4.199 -6.377 1.00 91.75 552 VAL A CA 1
ATOM 4368 C C . VAL A 1 552 ? 18.499 3.490 -5.039 1.00 91.75 552 VAL A C 1
ATOM 4370 O O . VAL A 1 552 ? 17.834 4.012 -4.146 1.00 91.75 552 VAL A O 1
ATOM 4373 N N . GLY A 1 553 ? 19.060 2.287 -4.894 1.00 91.56 553 GLY A N 1
ATOM 4374 C CA . GLY A 1 553 ? 18.895 1.465 -3.691 1.00 91.56 553 GLY A CA 1
ATOM 4375 C C . GLY A 1 553 ? 17.443 1.042 -3.415 1.00 91.56 553 GLY A C 1
ATOM 4376 O O . GLY A 1 553 ? 16.633 0.859 -4.330 1.00 91.56 553 GLY A O 1
ATOM 4377 N N . GLY A 1 554 ? 17.107 0.880 -2.136 1.00 92.56 554 GLY A N 1
ATOM 4378 C CA . GLY A 1 554 ? 15.743 0.606 -1.693 1.00 92.56 554 GLY A CA 1
ATOM 4379 C C . GLY A 1 554 ? 15.227 -0.795 -2.024 1.00 92.56 554 GLY A C 1
ATOM 4380 O O . GLY A 1 554 ? 14.016 -0.943 -2.145 1.00 92.56 554 GLY A O 1
ATOM 4381 N N . GLN A 1 555 ? 16.091 -1.786 -2.262 1.00 95.81 555 GLN A N 1
ATOM 4382 C CA . GLN A 1 555 ? 15.690 -3.174 -2.531 1.00 95.81 555 GLN A CA 1
ATOM 4383 C C . GLN A 1 555 ? 15.190 -3.880 -1.263 1.00 95.81 555 GLN A C 1
ATOM 4385 O O . GLN A 1 555 ? 15.564 -3.512 -0.150 1.00 95.81 555 GLN A O 1
ATOM 4390 N N . PHE A 1 556 ? 14.395 -4.936 -1.436 1.00 97.75 556 PHE A N 1
ATOM 4391 C CA . PHE A 1 556 ? 13.940 -5.793 -0.339 1.00 97.75 556 PHE A CA 1
ATOM 4392 C C . PHE A 1 556 ? 14.657 -7.143 -0.388 1.00 97.75 556 PHE A C 1
ATOM 4394 O O . PHE A 1 556 ? 14.651 -7.790 -1.434 1.00 97.75 556 PHE A O 1
ATOM 4401 N N . THR A 1 557 ? 15.293 -7.579 0.703 1.00 97.94 557 THR A N 1
ATOM 4402 C CA . THR A 1 557 ? 16.149 -8.783 0.699 1.00 97.94 557 THR A CA 1
ATOM 4403 C C . THR A 1 557 ? 15.686 -9.843 1.689 1.00 97.94 557 THR A C 1
ATOM 4405 O O . THR A 1 557 ? 15.430 -9.521 2.850 1.00 97.94 557 THR A O 1
ATOM 4408 N N . PHE A 1 558 ? 15.725 -11.107 1.272 1.00 97.75 558 PHE A N 1
ATOM 4409 C CA . PHE A 1 558 ? 15.624 -12.284 2.131 1.00 97.75 558 PHE A CA 1
ATOM 4410 C C . PHE A 1 558 ? 17.039 -12.751 2.472 1.00 97.75 558 PHE A C 1
ATOM 4412 O O . PHE A 1 558 ? 17.708 -13.395 1.659 1.00 97.75 558 PHE A O 1
ATOM 4419 N N . ARG A 1 559 ? 17.520 -12.354 3.653 1.00 94.06 559 ARG A N 1
ATOM 4420 C CA . ARG A 1 559 ? 18.942 -12.425 4.014 1.00 94.06 559 ARG A CA 1
ATOM 4421 C C . ARG A 1 559 ? 19.429 -13.868 4.154 1.00 94.06 559 ARG A C 1
ATOM 4423 O O . ARG A 1 559 ? 20.434 -14.225 3.552 1.00 94.06 559 ARG A O 1
ATOM 4430 N N . ASP A 1 560 ? 18.633 -14.708 4.815 1.00 94.12 560 ASP A N 1
ATOM 4431 C CA . ASP A 1 560 ? 18.898 -16.146 5.008 1.00 94.12 560 ASP A CA 1
ATOM 4432 C C . ASP A 1 560 ? 18.823 -16.976 3.703 1.00 94.12 560 ASP A C 1
ATOM 4434 O O . ASP A 1 560 ? 19.110 -18.167 3.715 1.00 94.12 560 ASP A O 1
ATOM 4438 N N . PHE A 1 561 ? 18.417 -16.372 2.578 1.00 96.88 561 PHE A N 1
ATOM 4439 C CA . PHE A 1 561 ? 18.271 -17.045 1.278 1.00 96.88 561 PHE A CA 1
ATOM 4440 C C . PHE A 1 561 ? 19.079 -16.393 0.149 1.00 96.88 561 PHE A C 1
ATOM 4442 O O . PHE A 1 561 ? 19.021 -16.853 -0.993 1.00 96.88 561 PHE A O 1
ATOM 4449 N N . GLN A 1 562 ? 19.809 -15.311 0.437 1.00 96.81 562 GLN A N 1
ATOM 4450 C CA . GLN A 1 562 ? 20.603 -14.563 -0.544 1.00 96.81 562 GLN A CA 1
ATOM 4451 C C . GLN A 1 562 ? 19.784 -14.186 -1.797 1.00 96.81 562 GLN A C 1
ATOM 4453 O O . GLN A 1 562 ? 20.259 -14.307 -2.929 1.00 96.81 562 GLN A O 1
ATOM 4458 N N . VAL A 1 563 ? 18.538 -13.733 -1.612 1.00 97.75 563 VAL A N 1
ATOM 4459 C CA . VAL A 1 563 ? 17.652 -13.242 -2.688 1.00 97.75 563 VAL A CA 1
ATOM 4460 C C . VAL A 1 563 ? 17.223 -11.808 -2.406 1.00 97.75 563 VAL A C 1
ATOM 4462 O O . VAL A 1 563 ? 16.941 -11.468 -1.258 1.00 97.75 563 VAL A O 1
ATOM 4465 N N . TYR A 1 564 ? 17.134 -10.971 -3.441 1.00 97.81 564 TYR A N 1
ATOM 4466 C CA . TYR A 1 564 ? 16.474 -9.671 -3.337 1.00 97.81 564 TYR A CA 1
ATOM 4467 C C . TYR A 1 564 ? 15.475 -9.410 -4.461 1.00 97.81 564 TYR A C 1
ATOM 4469 O O . TYR A 1 564 ? 15.657 -9.836 -5.603 1.00 97.81 564 TYR A O 1
ATOM 4477 N N . LEU A 1 565 ? 14.439 -8.656 -4.104 1.00 98.06 565 LEU A N 1
ATOM 4478 C CA . LEU A 1 565 ? 13.471 -8.064 -5.012 1.00 98.06 565 LEU A CA 1
ATOM 4479 C C . LEU A 1 565 ? 13.998 -6.686 -5.432 1.00 98.06 565 LEU A C 1
ATOM 4481 O O . LEU A 1 565 ? 14.219 -5.809 -4.589 1.00 98.06 565 LEU A O 1
ATOM 4485 N N . ASP A 1 566 ? 14.247 -6.499 -6.725 1.00 95.62 566 ASP A N 1
ATOM 4486 C CA . ASP A 1 566 ? 14.572 -5.190 -7.289 1.00 95.62 566 ASP A CA 1
ATOM 4487 C C . ASP A 1 566 ? 13.292 -4.350 -7.370 1.00 95.62 566 ASP A C 1
ATOM 4489 O O . ASP A 1 566 ? 12.293 -4.789 -7.931 1.00 95.62 566 ASP A O 1
ATOM 4493 N N . LEU A 1 567 ? 13.317 -3.148 -6.794 1.00 94.00 567 LEU A N 1
ATOM 4494 C CA . LEU A 1 567 ? 12.173 -2.230 -6.731 1.00 94.00 567 LEU A CA 1
ATOM 4495 C C . LEU A 1 567 ? 12.415 -0.962 -7.577 1.00 94.00 567 LEU A C 1
ATOM 4497 O O . LEU A 1 567 ? 11.985 0.137 -7.206 1.00 94.00 567 LEU A O 1
ATOM 4501 N N . LYS A 1 568 ? 13.206 -1.093 -8.651 1.00 88.12 568 LYS A N 1
ATOM 4502 C CA . LYS A 1 568 ? 13.636 0.005 -9.535 1.00 88.12 568 LYS A CA 1
ATOM 4503 C C . LYS A 1 568 ? 13.477 -0.325 -11.019 1.00 88.12 568 LYS A C 1
ATOM 4505 O O . LYS A 1 568 ? 13.147 0.566 -11.787 1.00 88.12 568 LYS A O 1
ATOM 4510 N N . GLU A 1 569 ? 13.764 -1.567 -11.420 1.00 85.12 569 GLU A N 1
ATOM 4511 C CA . GLU A 1 569 ? 13.783 -1.967 -12.839 1.00 85.12 569 GLU A CA 1
ATOM 4512 C C . GLU A 1 569 ? 12.406 -1.922 -13.501 1.00 85.12 569 GLU A C 1
ATOM 4514 O O . GLU A 1 569 ? 12.277 -1.408 -14.609 1.00 85.12 569 GLU A O 1
ATOM 4519 N N . VAL A 1 570 ? 11.377 -2.419 -12.812 1.00 85.44 570 VAL A N 1
ATOM 4520 C CA . VAL A 1 570 ? 9.993 -2.294 -13.272 1.00 85.44 570 VAL A CA 1
ATOM 4521 C C . VAL A 1 570 ? 9.398 -1.006 -12.727 1.00 85.44 570 VAL A C 1
ATOM 4523 O O . VAL A 1 570 ? 9.284 -0.817 -11.513 1.00 85.44 570 VAL A O 1
ATOM 4526 N N . LEU A 1 571 ? 8.978 -0.139 -13.646 1.00 90.75 571 LEU A N 1
ATOM 4527 C CA . LEU A 1 571 ? 8.276 1.093 -13.331 1.00 90.75 571 LEU A CA 1
ATOM 4528 C C . LEU A 1 571 ? 6.791 0.801 -13.092 1.00 90.75 571 LEU A C 1
ATOM 4530 O O . LEU A 1 571 ? 5.955 0.908 -13.987 1.00 90.75 571 LEU A O 1
ATOM 4534 N N . GLY A 1 572 ? 6.484 0.349 -11.880 1.00 93.00 572 GLY A N 1
ATOM 4535 C CA . GLY A 1 572 ? 5.156 -0.133 -11.531 1.00 93.00 572 GLY A CA 1
ATOM 4536 C C . GLY A 1 572 ? 5.058 -0.635 -10.098 1.00 93.00 572 GLY A C 1
ATOM 4537 O O . GLY A 1 572 ? 5.981 -0.475 -9.295 1.00 93.00 572 GLY A O 1
ATOM 4538 N N . VAL A 1 573 ? 3.926 -1.244 -9.764 1.00 95.75 573 VAL A N 1
ATOM 4539 C CA . VAL A 1 573 ? 3.673 -1.765 -8.418 1.00 95.75 573 VAL A CA 1
ATOM 4540 C C . VAL A 1 573 ? 4.359 -3.114 -8.248 1.00 95.75 573 VAL A C 1
ATOM 4542 O O . VAL A 1 573 ? 4.219 -4.006 -9.080 1.00 95.75 573 VAL A O 1
ATOM 4545 N N . THR A 1 574 ? 5.090 -3.286 -7.148 1.00 96.75 574 THR A N 1
ATOM 4546 C CA . THR A 1 574 ? 5.612 -4.600 -6.750 1.00 96.75 574 THR A CA 1
ATOM 4547 C C . THR A 1 574 ? 4.793 -5.139 -5.587 1.00 96.75 574 THR A C 1
ATOM 4549 O O . THR A 1 574 ? 4.744 -4.515 -4.529 1.00 96.75 574 THR A O 1
ATOM 4552 N N . VAL A 1 575 ? 4.173 -6.301 -5.772 1.00 96.62 575 VAL A N 1
ATOM 4553 C CA . VAL A 1 575 ? 3.435 -7.042 -4.743 1.00 96.62 575 VAL A CA 1
ATOM 4554 C C . VAL A 1 575 ? 4.305 -8.198 -4.256 1.00 96.62 575 VAL A C 1
ATOM 4556 O O . VAL A 1 575 ? 4.905 -8.905 -5.059 1.00 96.62 575 VAL A O 1
ATOM 4559 N N . CYS A 1 576 ? 4.377 -8.413 -2.948 1.00 96.88 576 CYS A N 1
ATOM 4560 C CA . CYS A 1 576 ? 5.096 -9.515 -2.321 1.00 96.88 576 CYS A CA 1
ATOM 4561 C C . CYS A 1 576 ? 4.247 -10.119 -1.205 1.00 96.88 576 CYS A C 1
ATOM 4563 O O . CYS A 1 576 ? 3.640 -9.406 -0.412 1.00 96.88 576 CYS A O 1
ATOM 4565 N N . ILE A 1 577 ? 4.211 -11.442 -1.138 1.00 96.88 577 ILE A N 1
ATOM 4566 C CA . ILE A 1 577 ? 3.524 -12.200 -0.100 1.00 96.88 577 ILE A CA 1
ATOM 4567 C C . ILE A 1 577 ? 4.527 -13.213 0.426 1.00 96.88 577 ILE A C 1
ATOM 4569 O O . ILE A 1 577 ? 4.951 -14.082 -0.334 1.00 96.88 577 ILE A O 1
ATOM 4573 N N . PHE A 1 578 ? 4.938 -13.107 1.689 1.00 97.06 578 PHE A N 1
ATOM 4574 C CA . PHE A 1 578 ? 6.000 -13.964 2.224 1.00 97.06 578 PHE A CA 1
ATOM 4575 C C . PHE A 1 578 ? 5.812 -14.336 3.697 1.00 97.06 578 PHE A C 1
ATOM 4577 O O . PHE A 1 578 ? 5.096 -13.658 4.429 1.00 97.06 578 PHE A O 1
ATOM 4584 N N . LYS A 1 579 ? 6.465 -15.415 4.136 1.00 95.56 579 LYS A N 1
ATOM 4585 C CA . LYS A 1 579 ? 6.424 -15.912 5.519 1.00 95.56 579 LYS A CA 1
ATOM 4586 C C . LYS A 1 579 ? 7.271 -15.035 6.458 1.00 95.56 579 LYS A C 1
ATOM 4588 O O . LYS A 1 579 ? 8.406 -15.381 6.794 1.00 95.56 579 LYS A O 1
ATOM 4593 N N . SER A 1 580 ? 6.775 -13.859 6.844 1.00 93.50 580 SER A N 1
ATOM 4594 C CA . SER A 1 580 ? 7.610 -12.830 7.492 1.00 93.50 580 SER A CA 1
ATOM 4595 C C . SER A 1 580 ? 8.000 -13.117 8.945 1.00 93.50 580 SER A C 1
ATOM 4597 O O . SER A 1 580 ? 8.984 -12.562 9.441 1.00 93.50 580 SER A O 1
ATOM 4599 N N . THR A 1 581 ? 7.295 -14.036 9.605 1.00 93.25 581 THR A N 1
ATOM 4600 C CA . THR A 1 581 ? 7.653 -14.578 10.925 1.00 93.25 581 THR A CA 1
ATOM 4601 C C . THR A 1 581 ? 8.760 -15.641 10.847 1.00 93.25 581 THR A C 1
ATOM 4603 O O . THR A 1 581 ? 9.497 -15.833 11.815 1.00 93.25 581 THR A O 1
ATOM 4606 N N . GLU A 1 582 ? 8.940 -16.294 9.691 1.00 93.44 582 GLU A N 1
ATOM 4607 C CA . GLU A 1 582 ? 9.960 -17.330 9.473 1.00 93.44 582 GLU A CA 1
ATOM 4608 C C . GLU A 1 582 ? 11.227 -16.803 8.795 1.00 93.44 582 GLU A C 1
ATOM 4610 O O . GLU A 1 582 ? 12.322 -17.273 9.106 1.00 93.44 582 GLU A O 1
ATOM 4615 N N . VAL A 1 583 ? 11.115 -15.827 7.891 1.00 94.06 583 VAL A N 1
ATOM 4616 C CA . VAL A 1 583 ? 12.219 -15.400 7.015 1.00 94.06 583 VAL A CA 1
ATOM 4617 C C . VAL A 1 583 ? 12.806 -14.059 7.448 1.00 94.06 583 VAL A C 1
ATOM 4619 O O . VAL A 1 583 ? 12.099 -13.050 7.500 1.00 94.06 583 VAL A O 1
ATOM 4622 N N . LYS A 1 584 ? 14.123 -14.025 7.717 1.00 94.88 584 LYS A N 1
ATOM 4623 C CA . LYS A 1 584 ? 14.828 -12.780 8.056 1.00 94.88 584 LYS A CA 1
ATOM 4624 C C . LYS A 1 584 ? 14.887 -11.864 6.833 1.00 94.88 584 LYS A C 1
ATOM 4626 O O . LYS A 1 584 ? 15.444 -12.232 5.793 1.00 94.88 584 LYS A O 1
ATOM 4631 N N . HIS A 1 585 ? 14.334 -10.665 6.967 1.00 95.94 585 HIS A N 1
ATOM 4632 C CA . HIS A 1 585 ? 14.140 -9.737 5.859 1.00 95.94 585 HIS A CA 1
ATOM 4633 C C . HIS A 1 585 ? 14.450 -8.282 6.246 1.00 95.94 585 HIS A C 1
ATOM 4635 O O . HIS A 1 585 ? 14.445 -7.920 7.424 1.00 95.94 585 HIS A O 1
ATOM 4641 N N . GLN A 1 586 ? 14.749 -7.455 5.242 1.00 96.06 586 GLN A N 1
ATOM 4642 C CA . GLN A 1 586 ? 15.099 -6.032 5.377 1.00 96.06 586 GLN A CA 1
ATOM 4643 C C . GLN A 1 586 ? 14.781 -5.270 4.084 1.00 96.06 586 GLN A C 1
ATOM 4645 O O . GLN A 1 586 ? 14.870 -5.822 2.985 1.00 96.06 586 GLN A O 1
ATOM 4650 N N . THR A 1 587 ? 14.478 -3.983 4.227 1.00 96.56 587 THR A N 1
ATOM 4651 C CA . THR A 1 587 ? 14.486 -2.978 3.159 1.00 96.56 587 THR A CA 1
ATOM 4652 C C . THR A 1 587 ? 15.797 -2.209 3.260 1.00 96.56 587 THR A C 1
ATOM 4654 O O . THR A 1 587 ? 16.109 -1.678 4.325 1.00 96.56 587 THR A O 1
ATOM 4657 N N . LEU A 1 588 ? 16.568 -2.160 2.176 1.00 96.25 588 LEU A N 1
ATOM 4658 C CA . LEU A 1 588 ? 17.856 -1.463 2.130 1.00 96.25 588 LEU A CA 1
ATOM 4659 C C . LEU A 1 588 ? 17.681 0.056 1.965 1.00 96.25 588 LEU A C 1
ATOM 4661 O O . LEU A 1 588 ? 16.630 0.490 1.491 1.00 96.25 588 LEU A O 1
ATOM 4665 N N . PRO A 1 589 ? 18.698 0.881 2.284 1.00 93.88 589 PRO A N 1
ATOM 4666 C CA . PRO A 1 589 ? 18.652 2.319 2.037 1.00 93.88 589 PRO A CA 1
ATOM 4667 C C . PRO A 1 589 ? 18.413 2.623 0.555 1.00 93.88 589 PRO A C 1
ATOM 4669 O O . PRO A 1 589 ? 19.010 1.994 -0.323 1.00 93.88 589 PRO A O 1
ATOM 4672 N N . GLY A 1 590 ? 17.549 3.595 0.271 1.00 92.25 590 GLY A N 1
ATOM 4673 C CA . GLY A 1 590 ? 17.310 4.121 -1.073 1.00 92.25 590 GLY A CA 1
ATOM 4674 C C . GLY A 1 590 ? 17.428 5.642 -1.112 1.00 92.25 590 GLY A C 1
ATOM 4675 O O . GLY A 1 590 ? 17.559 6.275 -0.072 1.00 92.25 590 GLY A O 1
ATOM 4676 N N . SER A 1 591 ? 17.415 6.234 -2.305 1.00 92.38 591 SER A N 1
ATOM 4677 C CA . SER A 1 591 ? 17.213 7.681 -2.482 1.00 92.38 591 SER A CA 1
ATOM 4678 C C . SER A 1 591 ? 16.884 8.031 -3.933 1.00 92.38 591 SER A C 1
ATOM 4680 O O . SER A 1 591 ? 17.280 7.317 -4.851 1.00 92.38 591 SER A O 1
ATOM 4682 N N . SER A 1 592 ? 16.201 9.156 -4.148 1.00 92.50 592 SER A N 1
ATOM 4683 C CA . SER A 1 592 ? 16.020 9.777 -5.468 1.00 92.50 592 SER A CA 1
ATOM 4684 C C . SER A 1 592 ? 17.085 10.871 -5.665 1.00 92.50 592 SER A C 1
ATOM 4686 O O . SER A 1 592 ? 17.045 11.871 -4.940 1.00 92.50 592 SER A O 1
ATOM 4688 N N . PRO A 1 593 ? 18.032 10.749 -6.621 1.00 92.56 593 PRO A N 1
ATOM 4689 C CA . PRO A 1 593 ? 19.039 11.780 -6.892 1.00 92.56 593 PRO A CA 1
ATOM 4690 C C . PRO A 1 593 ? 18.444 13.146 -7.268 1.00 92.56 593 PRO A C 1
ATOM 4692 O O . PRO A 1 593 ? 18.894 14.175 -6.760 1.00 92.56 593 PRO A O 1
ATOM 4695 N N . SER A 1 594 ? 17.387 13.177 -8.089 1.00 90.56 594 SER A N 1
ATOM 4696 C CA . SER A 1 594 ? 16.616 14.398 -8.384 1.00 90.56 594 SER A CA 1
ATOM 4697 C C . SER A 1 594 ? 15.748 14.873 -7.214 1.00 90.56 594 SER A C 1
ATOM 4699 O O . SER A 1 594 ? 15.219 15.987 -7.248 1.00 90.56 594 SER A O 1
ATOM 4701 N N . LYS A 1 595 ? 15.582 14.029 -6.188 1.00 89.44 595 LYS A N 1
ATOM 4702 C CA . LYS A 1 595 ? 14.665 14.174 -5.048 1.00 89.44 595 LYS A CA 1
ATOM 4703 C C . LYS A 1 595 ? 13.193 14.259 -5.443 1.00 89.44 595 LYS A C 1
ATOM 4705 O O . LYS A 1 595 ? 12.373 14.565 -4.581 1.00 89.44 595 LYS A O 1
ATOM 4710 N N . LYS A 1 596 ? 12.839 14.016 -6.710 1.00 90.12 596 LYS A N 1
ATOM 4711 C CA . LYS A 1 596 ? 11.458 14.100 -7.208 1.00 90.12 596 LYS A CA 1
ATOM 4712 C C . LYS A 1 596 ? 10.599 12.908 -6.821 1.00 90.12 596 LYS A C 1
ATOM 4714 O O . LYS A 1 596 ? 9.380 13.040 -6.839 1.00 90.12 596 LYS A O 1
ATOM 4719 N N . TYR A 1 597 ? 11.203 11.773 -6.487 1.00 92.75 597 TYR A N 1
ATOM 4720 C CA . TYR A 1 597 ? 10.481 10.527 -6.256 1.00 92.75 597 TYR A CA 1
ATOM 4721 C C . TYR A 1 597 ? 10.714 9.990 -4.852 1.00 92.75 597 TYR A C 1
ATOM 4723 O O . TYR A 1 597 ? 11.642 10.384 -4.145 1.00 92.75 597 TYR A O 1
ATOM 4731 N N . THR A 1 598 ? 9.815 9.114 -4.436 1.00 93.12 598 THR A N 1
ATOM 4732 C CA . THR A 1 598 ? 10.004 8.220 -3.301 1.00 93.12 598 THR A CA 1
ATOM 4733 C C . THR A 1 598 ? 9.193 6.952 -3.570 1.00 93.12 598 THR A C 1
ATOM 4735 O O . THR A 1 598 ? 8.604 6.790 -4.643 1.00 93.12 598 THR A O 1
ATOM 4738 N N . ARG A 1 599 ? 9.157 6.026 -2.617 1.00 93.88 599 ARG A N 1
ATOM 4739 C CA . ARG A 1 599 ? 8.333 4.823 -2.715 1.00 93.88 599 ARG A CA 1
ATOM 4740 C C . ARG A 1 599 ? 7.429 4.754 -1.496 1.00 93.88 599 ARG A C 1
ATOM 4742 O O . ARG A 1 599 ? 7.921 4.918 -0.381 1.00 93.88 599 ARG A O 1
ATOM 4749 N N . ILE A 1 600 ? 6.139 4.504 -1.704 1.00 96.12 600 ILE A N 1
ATOM 4750 C CA . ILE A 1 600 ? 5.303 3.974 -0.628 1.00 96.12 600 ILE A CA 1
ATOM 4751 C C . ILE A 1 600 ? 5.627 2.491 -0.518 1.00 96.12 600 ILE A C 1
ATOM 4753 O O . ILE A 1 600 ? 5.505 1.776 -1.507 1.00 96.12 600 ILE A O 1
ATOM 4757 N N . GLY A 1 601 ? 6.045 2.032 0.657 1.00 96.69 601 GLY A N 1
ATOM 4758 C CA . GLY A 1 601 ? 5.923 0.627 1.043 1.00 96.69 601 GLY A CA 1
ATOM 4759 C C . GLY A 1 601 ? 4.754 0.490 2.011 1.00 96.69 601 GLY A C 1
ATOM 4760 O O . GLY A 1 601 ? 4.566 1.371 2.842 1.00 96.69 601 GLY A O 1
ATOM 4761 N N . PHE A 1 602 ? 3.959 -0.573 1.945 1.00 97.00 602 PHE A N 1
ATOM 4762 C CA . PHE A 1 602 ? 3.002 -0.879 3.012 1.00 97.00 602 PHE A CA 1
ATOM 4763 C C . PHE A 1 602 ? 2.861 -2.380 3.237 1.00 97.00 602 PHE A C 1
ATOM 4765 O O . PHE A 1 602 ? 3.046 -3.159 2.306 1.00 97.00 602 PHE A O 1
ATOM 4772 N N . SER A 1 603 ? 2.529 -2.776 4.465 1.00 96.00 603 SER A N 1
ATOM 4773 C CA . SER A 1 603 ? 2.250 -4.162 4.841 1.00 96.00 603 SER A CA 1
ATOM 4774 C C . SER A 1 603 ? 0.948 -4.279 5.628 1.00 96.00 603 SER A C 1
ATOM 4776 O O . SER A 1 603 ? 0.594 -3.377 6.388 1.00 96.00 603 SER A O 1
ATOM 4778 N N . CYS A 1 604 ? 0.223 -5.385 5.452 1.00 96.12 604 CYS A N 1
ATOM 4779 C CA . CYS A 1 604 ? -1.019 -5.670 6.180 1.00 96.12 604 CYS A CA 1
ATOM 4780 C C . CYS A 1 604 ? -0.762 -6.705 7.278 1.00 96.12 604 CYS A C 1
ATOM 4782 O O . CYS A 1 604 ? -0.187 -7.756 7.011 1.00 96.12 604 CYS A O 1
ATOM 4784 N N . GLN A 1 605 ? -1.177 -6.423 8.512 1.00 90.88 605 GLN A N 1
ATOM 4785 C CA . GLN A 1 605 ? -0.685 -7.128 9.699 1.00 90.88 605 GLN A CA 1
ATOM 4786 C C . GLN A 1 605 ? -1.792 -7.400 10.733 1.00 90.88 605 GLN A C 1
ATOM 4788 O O . GLN A 1 605 ? -2.801 -6.691 10.835 1.00 90.88 605 GLN A O 1
ATOM 4793 N N . MET A 1 606 ? -1.573 -8.425 11.555 1.00 92.81 606 MET A N 1
ATOM 4794 C CA . MET A 1 606 ? -2.372 -8.781 12.729 1.00 92.81 606 MET A CA 1
ATOM 4795 C C . MET A 1 606 ? -1.433 -9.129 13.884 1.00 92.81 606 MET A C 1
ATOM 4797 O O . MET A 1 606 ? -1.107 -10.289 14.109 1.00 92.81 606 MET A O 1
ATOM 4801 N N . SER A 1 607 ? -0.973 -8.125 14.632 1.00 91.44 607 SER A N 1
ATOM 4802 C CA . SER A 1 607 ? 0.097 -8.341 15.614 1.00 91.44 607 SER A CA 1
ATOM 4803 C C . SER A 1 607 ? -0.305 -9.304 16.727 1.00 91.44 607 SER A C 1
ATOM 4805 O O . SER A 1 607 ? -1.398 -9.204 17.300 1.00 91.44 607 SER A O 1
ATOM 4807 N N . GLN A 1 608 ? 0.614 -10.200 17.097 1.00 92.88 608 GLN A N 1
ATOM 4808 C CA . GLN A 1 608 ? 0.421 -11.167 18.182 1.00 92.88 608 GLN A CA 1
ATOM 4809 C C . GLN A 1 608 ? 0.019 -10.447 19.484 1.00 92.88 608 GLN A C 1
ATOM 4811 O O . GLN A 1 608 ? -0.947 -10.810 20.153 1.00 92.88 608 GLN A O 1
ATOM 4816 N N . ARG A 1 609 ? 0.675 -9.315 19.773 1.00 92.06 609 ARG A N 1
ATOM 4817 C CA . ARG A 1 609 ? 0.401 -8.467 20.945 1.00 92.06 609 ARG A CA 1
ATOM 4818 C C . ARG A 1 609 ? -1.012 -7.871 20.977 1.00 92.06 609 ARG A C 1
ATOM 4820 O O . ARG A 1 609 ? -1.520 -7.627 22.076 1.00 92.06 609 ARG A O 1
ATOM 4827 N N . MET A 1 610 ? -1.600 -7.556 19.818 1.00 93.38 610 MET A N 1
ATOM 4828 C CA . MET A 1 610 ? -2.973 -7.042 19.702 1.00 93.38 610 MET A CA 1
ATOM 4829 C C . MET A 1 610 ? -3.978 -8.190 19.825 1.00 93.38 610 MET A C 1
ATOM 4831 O O . MET A 1 610 ? -4.906 -8.080 20.621 1.00 93.38 610 MET A O 1
ATOM 4835 N N . THR A 1 611 ? -3.707 -9.321 19.170 1.00 93.56 611 THR A N 1
ATOM 4836 C CA . THR A 1 611 ? -4.480 -10.570 19.285 1.00 93.56 611 THR A CA 1
ATOM 4837 C C . THR A 1 611 ? -4.656 -10.991 20.750 1.00 93.56 611 THR A C 1
ATOM 4839 O O . THR A 1 611 ? -5.774 -11.170 21.228 1.00 93.56 611 THR A O 1
ATOM 4842 N N . GLU A 1 612 ? -3.567 -11.020 21.523 1.00 92.94 612 GLU A N 1
ATOM 4843 C CA . GLU A 1 612 ? -3.593 -11.275 22.973 1.00 92.94 612 GLU A CA 1
ATOM 4844 C C . GLU A 1 612 ? -4.459 -10.277 23.759 1.00 92.94 612 GLU A C 1
ATOM 4846 O O . GLU A 1 612 ? -5.095 -10.644 24.746 1.00 92.94 612 GLU A O 1
ATOM 4851 N N . ALA A 1 613 ? -4.480 -9.004 23.350 1.00 92.56 613 ALA A N 1
ATOM 4852 C CA . ALA A 1 613 ? -5.272 -7.969 24.009 1.00 92.56 613 ALA A CA 1
ATOM 4853 C C . ALA A 1 613 ? -6.775 -8.128 23.718 1.00 92.56 613 ALA A C 1
ATOM 4855 O O . ALA A 1 613 ? -7.585 -7.939 24.627 1.00 92.56 613 ALA A O 1
ATOM 4856 N N . VAL A 1 614 ? -7.142 -8.545 22.501 1.00 93.69 614 VAL A N 1
ATOM 4857 C CA . VAL A 1 614 ? -8.525 -8.892 22.135 1.00 93.69 614 VAL A CA 1
ATOM 4858 C C . VAL A 1 614 ? -8.994 -10.119 22.917 1.00 93.69 614 VAL A C 1
ATOM 4860 O O . VAL A 1 614 ? -10.006 -10.036 23.614 1.00 93.69 614 VAL A O 1
ATOM 4863 N N . ILE A 1 615 ? -8.217 -11.208 22.922 1.00 91.81 615 ILE A N 1
ATOM 4864 C CA . ILE A 1 615 ? -8.529 -12.429 23.687 1.00 91.81 615 ILE A CA 1
ATOM 4865 C C . ILE A 1 615 ? -8.678 -12.115 25.187 1.00 91.81 615 ILE A C 1
ATOM 4867 O O . ILE A 1 615 ? -9.651 -12.525 25.821 1.00 91.81 615 ILE A O 1
ATOM 4871 N N . ALA A 1 616 ? -7.768 -11.325 25.768 1.00 90.06 616 ALA A N 1
ATOM 4872 C CA . ALA A 1 616 ? -7.865 -10.913 27.170 1.00 90.06 616 ALA A CA 1
ATOM 4873 C C . ALA A 1 616 ? -9.078 -10.005 27.456 1.00 90.06 616 ALA A C 1
ATOM 4875 O O . ALA A 1 616 ? -9.620 -10.017 28.564 1.00 90.06 616 ALA A O 1
ATOM 4876 N N . HIS A 1 617 ? -9.520 -9.200 26.487 1.00 90.62 617 HIS A N 1
ATOM 4877 C CA . HIS A 1 617 ? -10.729 -8.391 26.621 1.00 90.62 617 HIS A CA 1
ATOM 4878 C C . HIS A 1 617 ? -11.995 -9.261 26.598 1.00 90.62 617 HIS A C 1
ATOM 4880 O O . HIS A 1 617 ? -12.834 -9.121 27.492 1.00 90.62 617 HIS A O 1
ATOM 4886 N N . LEU A 1 618 ? -12.094 -10.186 25.636 1.00 90.12 618 LEU A N 1
ATOM 4887 C CA . LEU A 1 618 ? -13.208 -11.129 25.485 1.00 90.12 618 LEU A CA 1
ATOM 4888 C C . LEU A 1 618 ? -13.356 -12.028 26.720 1.00 90.12 618 LEU A C 1
ATOM 4890 O O . LEU A 1 618 ? -14.425 -12.075 27.324 1.00 90.12 618 LEU A O 1
ATOM 4894 N N . ASN A 1 619 ? -12.249 -12.605 27.196 1.00 88.62 619 ASN A N 1
ATOM 4895 C CA . ASN A 1 619 ? -12.210 -13.420 28.416 1.00 88.62 619 ASN A CA 1
ATOM 4896 C C . ASN A 1 619 ? -12.373 -12.598 29.715 1.00 88.62 619 ASN A C 1
ATOM 4898 O O . ASN A 1 619 ? -12.328 -13.144 30.815 1.00 88.62 619 ASN A O 1
ATOM 4902 N N . GLY A 1 620 ? -12.517 -11.270 29.628 1.00 82.69 620 GLY A N 1
ATOM 4903 C CA . GLY A 1 620 ? -12.678 -10.382 30.782 1.00 82.69 620 GLY A CA 1
ATOM 4904 C C . GLY A 1 620 ? -11.438 -10.235 31.675 1.00 82.69 620 GLY A C 1
ATOM 4905 O O . GLY A 1 620 ? -11.527 -9.600 32.727 1.00 82.69 620 GLY A O 1
ATOM 4906 N N . THR A 1 621 ? -10.284 -10.772 31.269 1.00 80.25 621 THR A N 1
ATOM 4907 C CA . THR A 1 621 ? -9.020 -10.749 32.024 1.00 80.25 621 THR A CA 1
ATOM 4908 C C . THR A 1 621 ? -8.205 -9.464 31.820 1.00 80.25 621 THR A C 1
ATOM 4910 O O . THR A 1 621 ? -7.252 -9.220 32.564 1.00 80.25 621 THR A O 1
ATOM 4913 N N . ALA A 1 622 ? -8.594 -8.595 30.880 1.00 71.31 622 ALA A N 1
ATOM 4914 C CA . ALA A 1 622 ? -7.986 -7.283 30.644 1.00 71.31 622 ALA A CA 1
ATOM 4915 C C . ALA A 1 622 ? -8.235 -6.292 31.809 1.00 71.31 622 ALA A C 1
ATOM 4917 O O . ALA A 1 622 ? -9.221 -5.545 31.840 1.00 71.31 622 ALA A O 1
ATOM 4918 N N . LYS A 1 623 ? -7.310 -6.277 32.779 1.00 61.38 623 LYS A N 1
ATOM 4919 C CA . LYS A 1 623 ? -7.356 -5.456 34.005 1.00 61.38 623 LYS A CA 1
ATOM 4920 C C . LYS A 1 623 ? -6.846 -4.024 33.788 1.00 61.38 623 LYS A C 1
ATOM 4922 O O . LYS A 1 623 ? -5.783 -3.813 33.209 1.00 61.38 623 LYS A O 1
ATOM 4927 N N . LYS A 1 624 ? -7.547 -3.038 34.359 1.00 59.69 624 LYS A N 1
ATOM 4928 C CA . LYS A 1 624 ? -7.023 -1.672 34.558 1.00 59.69 624 LYS A CA 1
ATOM 4929 C C . LYS A 1 624 ? -5.949 -1.602 35.642 1.00 59.69 624 LYS A C 1
ATOM 4931 O O . LYS A 1 624 ? -5.924 -2.407 36.569 1.00 59.69 624 LYS A O 1
ATOM 4936 N N . ALA A 1 625 ? -5.150 -0.536 35.600 1.00 52.69 625 ALA A N 1
ATOM 4937 C CA . ALA A 1 625 ? -4.428 -0.076 36.785 1.00 52.69 625 ALA A CA 1
ATOM 4938 C C . ALA A 1 625 ? -5.415 0.344 37.893 1.00 52.69 625 ALA A C 1
ATOM 4940 O O . ALA A 1 625 ? -6.326 1.138 37.641 1.00 52.69 625 ALA A O 1
ATOM 4941 N N . ASN A 1 626 ? -5.215 -0.152 39.118 1.00 49.47 626 ASN A N 1
ATOM 4942 C CA . ASN A 1 626 ? -6.039 0.215 40.271 1.00 49.47 626 ASN A CA 1
ATOM 4943 C C . ASN A 1 626 ? -5.998 1.731 40.529 1.00 49.47 626 ASN A C 1
ATOM 4945 O O . ASN A 1 626 ? -4.945 2.290 40.837 1.00 49.47 626 ASN A O 1
ATOM 4949 N N . LYS A 1 627 ? -7.168 2.381 40.527 1.00 48.09 627 LYS A N 1
ATOM 4950 C CA . LYS A 1 627 ? -7.369 3.580 41.351 1.00 48.09 627 LYS A CA 1
ATOM 4951 C C . LYS A 1 627 ? -7.619 3.103 42.781 1.00 48.09 627 LYS A C 1
ATOM 4953 O O . LYS A 1 627 ? -8.506 2.277 42.984 1.00 48.09 627 LYS A O 1
ATOM 4958 N N . LYS A 1 628 ? -6.858 3.620 43.757 1.00 41.34 628 LYS A N 1
ATOM 4959 C CA . LYS A 1 628 ? -7.064 3.324 45.189 1.00 41.34 628 LYS A CA 1
ATOM 4960 C C . LYS A 1 628 ? -8.561 3.439 45.529 1.00 41.34 628 LYS A C 1
ATOM 4962 O O . LYS A 1 628 ? -9.167 4.470 45.249 1.00 41.34 628 LYS A O 1
ATOM 4967 N N . GLY A 1 629 ? -9.143 2.378 46.090 1.00 48.78 629 GLY A N 1
ATOM 4968 C CA . GLY A 1 629 ? -10.540 2.352 46.543 1.00 48.78 629 GLY A CA 1
ATOM 4969 C C . GLY A 1 629 ? -11.614 1.976 45.509 1.00 48.78 629 GLY A C 1
ATOM 4970 O O . GLY A 1 629 ? -12.791 2.046 45.848 1.00 48.78 629 GLY A O 1
ATOM 4971 N N . LYS A 1 630 ? -11.277 1.566 44.275 1.00 48.44 630 LYS A N 1
ATOM 4972 C CA . LYS A 1 630 ? -12.252 0.945 43.349 1.00 48.44 630 LYS A CA 1
ATOM 4973 C C . LYS A 1 630 ? -11.715 -0.375 42.795 1.00 48.44 630 LYS A C 1
ATOM 4975 O O . LYS A 1 630 ? -10.556 -0.438 42.395 1.00 48.44 630 LYS A O 1
ATOM 4980 N N . GLY A 1 631 ? -12.564 -1.406 42.787 1.00 49.53 631 GLY A N 1
ATOM 4981 C CA . GLY A 1 631 ? -12.229 -2.748 42.295 1.00 49.53 631 GLY A CA 1
ATOM 4982 C C . GLY A 1 631 ? -11.840 -2.784 40.807 1.00 49.53 631 GLY A C 1
ATOM 4983 O O . GLY A 1 631 ? -12.010 -1.786 40.096 1.00 49.53 631 GLY A O 1
ATOM 4984 N N . PRO A 1 632 ? -11.314 -3.923 40.316 1.00 50.59 632 PRO A N 1
ATOM 4985 C CA . PRO A 1 632 ? -10.753 -4.033 38.973 1.00 50.59 632 PRO A CA 1
ATOM 4986 C C . PRO A 1 632 ? -11.822 -3.822 37.893 1.00 50.59 632 PRO A C 1
ATOM 4988 O O . PRO A 1 632 ? -12.615 -4.705 37.583 1.00 50.59 632 PRO A O 1
ATOM 4991 N N . ALA A 1 633 ? -11.827 -2.636 37.285 1.00 59.84 633 ALA A N 1
ATOM 4992 C CA . ALA A 1 633 ? -12.683 -2.330 36.146 1.00 59.84 633 ALA A CA 1
ATOM 4993 C C . ALA A 1 633 ? -12.073 -2.877 34.843 1.00 59.84 633 ALA A C 1
ATOM 4995 O O . ALA A 1 633 ? -10.869 -2.724 34.617 1.00 59.84 633 ALA A O 1
ATOM 4996 N N . LYS A 1 634 ? -12.907 -3.439 33.955 1.00 64.69 634 LYS A N 1
ATOM 4997 C CA . LYS A 1 634 ? -12.475 -3.889 32.619 1.00 64.69 634 LYS A CA 1
ATOM 4998 C C . LYS A 1 634 ? -11.793 -2.745 31.842 1.00 64.69 634 LYS A C 1
ATOM 5000 O O . LYS A 1 634 ? -12.236 -1.584 31.882 1.00 64.69 634 LYS A O 1
ATOM 5005 N N . ALA A 1 635 ? -10.706 -3.068 31.144 1.00 73.19 635 ALA A N 1
ATOM 5006 C CA . ALA A 1 635 ? -10.092 -2.172 30.167 1.00 73.19 635 ALA A CA 1
ATOM 5007 C C . ALA A 1 635 ? -11.057 -1.951 28.988 1.00 73.19 635 ALA A C 1
ATOM 5009 O O . ALA A 1 635 ? -11.702 -2.894 28.525 1.00 73.19 635 ALA A O 1
ATOM 5010 N N . LYS A 1 636 ? -11.200 -0.698 28.540 1.00 86.38 636 LYS A N 1
ATOM 5011 C CA . LYS A 1 636 ? -12.139 -0.338 27.463 1.00 86.38 636 LYS A CA 1
ATOM 5012 C C . LYS A 1 636 ? -11.539 -0.599 26.076 1.00 86.38 636 LYS A C 1
ATOM 5014 O O . LYS A 1 636 ? -10.322 -0.638 25.934 1.00 86.38 636 LYS A O 1
ATOM 5019 N N . VAL A 1 637 ? -12.390 -0.725 25.067 1.00 91.75 637 VAL A N 1
ATOM 5020 C CA . VAL A 1 637 ? -11.991 -0.622 23.655 1.00 91.75 637 VAL A CA 1
ATOM 5021 C C . VAL A 1 637 ? -12.182 0.830 23.204 1.00 91.75 637 VAL A C 1
ATOM 5023 O O . VAL A 1 637 ? -13.056 1.523 23.734 1.00 91.75 637 VAL A O 1
ATOM 5026 N N . ALA A 1 638 ? -11.342 1.307 22.286 1.00 92.50 638 ALA A N 1
ATOM 5027 C CA . ALA A 1 638 ? -11.371 2.679 21.780 1.00 92.50 638 ALA A CA 1
ATOM 5028 C C . ALA A 1 638 ? -11.439 2.714 20.244 1.00 92.50 638 ALA A C 1
ATOM 5030 O O . ALA A 1 638 ? -10.405 2.736 19.580 1.00 92.50 638 ALA A O 1
ATOM 5031 N N . GLY A 1 639 ? -12.651 2.719 19.682 1.00 92.75 639 GLY A N 1
ATOM 5032 C CA . GLY A 1 639 ? -12.871 2.980 18.256 1.00 92.75 639 GLY A CA 1
ATOM 5033 C C . GLY A 1 639 ? -12.682 4.453 17.875 1.00 92.75 639 GLY A C 1
ATOM 5034 O O . GLY A 1 639 ? -12.236 5.279 18.682 1.00 92.75 639 GLY A O 1
ATOM 5035 N N . GLN A 1 640 ? -13.029 4.795 16.638 1.00 92.81 640 GLN A N 1
ATOM 5036 C CA . GLN A 1 640 ? -12.853 6.133 16.076 1.00 92.81 640 GLN A CA 1
ATOM 5037 C C . GLN A 1 640 ? -13.655 7.193 16.848 1.00 92.81 640 GLN A C 1
ATOM 5039 O O . GLN A 1 640 ? -13.124 8.262 17.158 1.00 92.81 640 GLN A O 1
ATOM 5044 N N . GLN A 1 641 ? -14.883 6.881 17.271 1.00 94.00 641 GLN A N 1
ATOM 5045 C CA . GLN A 1 641 ? -15.746 7.763 18.060 1.00 94.00 641 GLN A CA 1
ATOM 5046 C C . GLN A 1 641 ? -15.074 8.207 19.365 1.00 94.00 641 GLN A C 1
ATOM 5048 O O . GLN A 1 641 ? -15.201 9.361 19.782 1.00 94.00 641 GLN A O 1
ATOM 5053 N N . LYS A 1 642 ? -14.273 7.329 19.985 1.00 93.38 642 LYS A N 1
ATOM 5054 C CA . LYS A 1 642 ? -13.490 7.654 21.186 1.00 93.38 642 LYS A CA 1
ATOM 5055 C C . LYS A 1 642 ? -12.455 8.749 20.902 1.00 93.38 642 LYS A C 1
ATOM 5057 O O . LYS A 1 642 ? -12.239 9.605 21.762 1.00 93.38 642 LYS A O 1
ATOM 5062 N N . GLN A 1 643 ? -11.854 8.753 19.712 1.00 93.12 643 GLN A N 1
ATOM 5063 C CA . GLN A 1 643 ? -10.901 9.781 19.282 1.00 93.12 643 GLN A CA 1
ATOM 5064 C C . GLN A 1 643 ? -11.612 11.101 18.957 1.00 93.12 643 GLN A C 1
ATOM 5066 O O . GLN A 1 643 ? -11.150 12.155 19.399 1.00 93.12 643 GLN A O 1
ATOM 5071 N N . ILE A 1 644 ? -12.771 11.041 18.289 1.00 93.56 644 ILE A N 1
ATOM 5072 C CA . ILE A 1 644 ? -13.630 12.204 17.998 1.00 93.56 644 ILE A CA 1
ATOM 5073 C C . ILE A 1 644 ? -14.055 12.898 19.302 1.00 93.56 644 ILE A C 1
ATOM 5075 O O . ILE A 1 644 ? -13.792 14.085 19.478 1.00 93.56 644 ILE A O 1
ATOM 5079 N N . GLU A 1 645 ? -14.602 12.162 20.277 1.00 94.88 645 GLU A N 1
ATOM 5080 C CA . GLU A 1 645 ? -14.977 12.705 21.595 1.00 94.88 645 GLU A CA 1
ATOM 5081 C C . GLU A 1 645 ? -13.807 13.393 22.322 1.00 94.88 645 GLU A C 1
ATOM 5083 O O . GLU A 1 645 ? -13.993 14.380 23.045 1.00 94.88 645 GLU A O 1
ATOM 5088 N N . ASN A 1 646 ? -12.597 12.840 22.188 1.00 93.75 646 ASN A N 1
ATOM 5089 C CA . ASN A 1 646 ? -11.392 13.400 22.793 1.00 93.75 646 ASN A CA 1
ATOM 5090 C C . ASN A 1 646 ? -10.984 14.707 22.088 1.00 93.75 646 ASN A C 1
ATOM 5092 O O . ASN A 1 646 ? -10.644 15.678 22.770 1.00 93.75 646 ASN A O 1
ATOM 5096 N N . ALA A 1 647 ? -11.076 14.757 20.754 1.00 94.00 647 ALA A N 1
ATOM 5097 C CA . ALA A 1 647 ? -10.800 15.946 19.951 1.00 94.00 647 ALA A CA 1
ATOM 5098 C C . ALA A 1 647 ? -11.831 17.058 20.192 1.00 94.00 647 ALA A C 1
ATOM 5100 O O . ALA A 1 647 ? -11.447 18.179 20.521 1.00 94.00 647 ALA A O 1
ATOM 5101 N N . GLU A 1 648 ? -13.131 16.758 20.172 1.00 94.38 648 GLU A N 1
ATOM 5102 C CA . GLU A 1 648 ? -14.174 17.730 20.519 1.00 94.38 648 GLU A CA 1
ATOM 5103 C C . GLU A 1 648 ? -13.964 18.343 21.904 1.00 94.38 648 GLU A C 1
ATOM 5105 O O . GLU A 1 648 ? -14.157 19.542 22.106 1.00 94.38 648 GLU A O 1
ATOM 5110 N N . ARG A 1 649 ? -13.581 17.520 22.887 1.00 94.81 649 ARG A N 1
ATOM 5111 C CA . ARG A 1 649 ? -13.325 17.974 24.256 1.00 94.81 649 ARG A CA 1
ATOM 5112 C C . ARG A 1 649 ? -12.105 18.887 24.335 1.00 94.81 649 ARG A C 1
ATOM 5114 O O . ARG A 1 649 ? -12.106 19.808 25.148 1.00 94.81 649 ARG A O 1
ATOM 5121 N N . ALA A 1 650 ? -11.082 18.642 23.521 1.00 92.69 650 ALA A N 1
ATOM 5122 C CA . ALA A 1 650 ? -9.923 19.518 23.405 1.00 92.69 650 ALA A CA 1
ATOM 5123 C C . ALA A 1 650 ? -10.292 20.839 22.700 1.00 92.69 650 ALA A C 1
ATOM 5125 O O . ALA A 1 650 ? -9.981 21.908 23.218 1.00 92.69 650 ALA A O 1
ATOM 5126 N N . LEU A 1 651 ? -11.061 20.784 21.609 1.00 90.19 651 LEU A N 1
ATOM 5127 C CA . LEU A 1 651 ? -11.559 21.961 20.888 1.00 90.19 651 LEU A CA 1
ATOM 5128 C C . LEU A 1 651 ? -12.462 22.841 21.778 1.00 90.19 651 LEU A C 1
ATOM 5130 O O . LEU A 1 651 ? -12.299 24.058 21.830 1.00 90.19 651 LEU A O 1
ATOM 5134 N N . LYS A 1 652 ? -13.358 22.229 22.568 1.00 89.75 652 LYS A N 1
ATOM 5135 C CA . LYS A 1 652 ? -14.195 22.908 23.581 1.00 89.75 652 LYS A CA 1
ATOM 5136 C C . LYS A 1 652 ? -13.373 23.556 24.710 1.00 89.75 652 LYS A C 1
ATOM 5138 O O . LYS A 1 652 ? -13.876 24.469 25.356 1.00 89.75 652 LYS A O 1
ATOM 5143 N N . LYS A 1 653 ? -12.134 23.106 24.955 1.00 86.94 653 LYS A N 1
ATOM 5144 C CA . LYS A 1 653 ? -11.195 23.733 25.906 1.00 86.94 653 LYS A CA 1
ATOM 5145 C C . LYS A 1 653 ? -10.370 24.867 25.298 1.00 86.94 653 LYS A C 1
ATOM 5147 O O . LYS A 1 653 ? -9.961 25.728 26.050 1.00 86.94 653 LYS A O 1
ATOM 5152 N N . GLN A 1 654 ? -10.121 24.865 23.987 1.00 80.19 654 GLN A N 1
ATOM 5153 C CA . GLN A 1 654 ? -9.414 25.955 23.292 1.00 80.19 654 GLN A CA 1
ATOM 5154 C C . GLN A 1 654 ? -10.303 27.183 23.038 1.00 80.19 654 GLN A C 1
ATOM 5156 O O . GLN A 1 654 ? -9.794 28.267 22.784 1.00 80.19 654 GLN A O 1
ATOM 5161 N N . LYS A 1 655 ? -11.632 27.009 23.083 1.00 65.31 655 LYS A N 1
ATOM 5162 C CA . LYS A 1 655 ? -12.633 28.087 22.982 1.00 65.31 655 LYS A CA 1
ATOM 5163 C C . LYS A 1 655 ? -13.002 28.720 24.339 1.00 65.31 655 LYS A C 1
ATOM 5165 O O . LYS A 1 655 ? -13.935 29.518 24.386 1.00 65.31 655 LYS A O 1
ATOM 5170 N N . LYS A 1 656 ? -12.335 28.316 25.423 1.00 51.31 656 LYS A N 1
ATOM 5171 C CA . LYS A 1 656 ? -12.461 28.863 26.780 1.00 51.31 656 LYS A CA 1
ATOM 5172 C C . LYS A 1 656 ? -11.134 29.472 27.205 1.00 51.31 656 LYS A C 1
ATOM 5174 O O . LYS A 1 656 ? -11.203 30.440 27.985 1.00 51.31 656 LYS A O 1
#